Protein 7N8V (pdb70)

Radius of gyration: 24.07 Å; Cα contacts (8 Å, |Δi|>4): 725; chains: 2; bounding box: 65×60×46 Å

B-factor: mean 67.36, std 20.82, range [29.56, 189.14]

InterPro domains:
  IPR010666 Zinc finger, GRF-type [PF06839] (595-642)
  IPR010666 Zinc finger, GRF-type [PS51999] (597-643)
  IPR012337 Ribonuclease H-like superfamily [SSF53098] (31-238)
  IPR013520 Ribonuclease H-like domain [PF00929] (38-131)
  IPR013520 Ribonuclease H-like domain [PF00929] (147-224)
  IPR013520 Ribonuclease H-like domain [SM00479] (36-235)
  IPR036397 Ribonuclease H superfamily [G3DSA:3.30.420.10] (26-269)
  IPR047201 ERI-1-like, DEDDh 3'-5' exonuclease domain [cd06133] (37-230)
  IPR051274 3'-5' Exoribonuclease [PTHR23044] (5-249)

Organism: Homo sapiens (NCBI:txid9606)

Solvent-accessible surface area: 21131 Å² total; per-residue (Å²): 118,172,26,84,5,45,18,0,0,0,0,17,8,10,10,3,18,64,42,67,17,56,82,42,74,34,77,1,0,0,6,0,0,0,0,0,1,14,11,91,72,19,115,68,56,22,67,23,78,18,58,3,60,2,93,71,63,66,125,6,28,134,66,1,50,112,31,11,50,6,119,49,60,45,0,86,146,14,50,42,3,131,75,0,9,62,78,0,30,133,13,1,111,103,0,54,151,111,57,86,2,69,58,32,108,40,68,123,121,113,108,46,86,119,32,57,12,4,5,3,0,0,24,8,50,34,7,0,12,35,12,0,32,52,4,5,151,103,48,167,42,167,26,16,121,44,0,25,36,1,0,11,0,78,37,8,0,68,133,62,41,212,96,154,15,174,37,32,44,14,0,7,103,90,28,64,34,138,113,111,77,182,74,34,16,0,21,74,6,0,90,23,0,1,65,0,0,57,54,0,18,144,66,25,6,49,2,132,57,63,94,56,60,154,119,141,19,22,6,32,19,0,0,0,0,13,6,4,11,2,10,31,88,78,55,91,56,67,78,31,50,0,0,0,8,0,0,0,0,0,2,12,11,92,78,20,116,67,57,30,67,22,76,13,58,2,60,2,93,68,76,61,127,6,28,132,63,0,32,111,66,9,45,3,119,45,58,58,1,87,144,17,41,45,4,133,73,0,9,64,71,0,27,145,19,0,95,112,4,59,154,135,62,86,4,77,55,52,122,84,35,110,124,31,27,110,60,147,42,70,10,3,4,2,0,0,24,6,49,32,6,0,11,48,8,0,17,36,0,4,123,87,51,167,40,166,32,18,118,42,0,40,27,0,0,11,0,53,36,7,0,77,134,65,34,211,91,174,18,184,12,30,54,15,0,8,94,70,22,64,33,128,123,114,73,178,115,31,21,0,22,83,0,0,97,21,2,2,75,0,0,57,55,0,18,164,69,26,5,49,2,127,70,59,108,66,102

Structure (mmCIF, N/CA/C/O backbone):
data_7N8V
#
_entry.id   7N8V
#
_cell.length_a   61.134
_cell.length_b   55.875
_cell.length_c   75.751
_cell.angle_alpha   90.000
_cell.angle_beta   105.029
_cell.angle_gamma   90.000
#
_symmetry.space_group_name_H-M   'P 1 21 1'
#
loop_
_entity.id
_entity.type
_entity.pdbx_description
1 polymer 'ERI1 exoribonuclease 2'
2 non-polymer 'SULFATE ION'
3 water water
#
loop_
_atom_site.group_PDB
_atom_site.id
_atom_site.type_symbol
_atom_site.label_atom_id
_atom_site.label_alt_id
_atom_site.label_comp_id
_atom_site.label_asym_id
_atom_site.label_entity_id
_atom_site.label_seq_id
_atom_site.pdbx_PDB_ins_code
_atom_site.Cartn_x
_atom_site.Cartn_y
_atom_site.Cartn_z
_atom_site.occupancy
_atom_site.B_iso_or_equiv
_atom_site.auth_seq_id
_atom_site.auth_comp_id
_atom_site.auth_asym_id
_atom_site.auth_atom_id
_atom_site.pdbx_PDB_model_num
ATOM 1 N N . SER A 1 51 ? -10.83600 27.69177 -20.59756 1.000 90.38765 30 SER A N 1
ATOM 2 C CA . SER A 1 51 ? -9.87570 26.85639 -21.30879 1.000 89.65085 30 SER A CA 1
ATOM 3 C C . SER A 1 51 ? -10.57296 25.99729 -22.35760 1.000 90.17979 30 SER A C 1
ATOM 4 O O . SER A 1 51 ? -11.57633 25.34285 -22.07111 1.000 92.66681 30 SER A O 1
ATOM 7 N N . LYS A 1 52 ? -10.03525 26.00287 -23.57419 1.000 88.64798 31 LYS A N 1
ATOM 8 C CA . LYS A 1 52 ? -10.61208 25.25315 -24.68245 1.000 85.77124 31 LYS A CA 1
ATOM 9 C C . LYS A 1 52 ? -9.91706 23.90073 -24.79205 1.000 77.33086 31 LYS A C 1
ATOM 10 O O . LYS A 1 52 ? -8.68673 23.83373 -24.89257 1.000 76.15976 31 LYS A O 1
ATOM 16 N N . GLN A 1 53 ? -10.70267 22.82928 -24.76813 1.000 69.53791 32 GLN A N 1
ATOM 17 C CA . GLN A 1 53 ? -10.16522 21.48067 -24.84908 1.000 62.70558 32 GLN A CA 1
ATOM 18 C C . GLN A 1 53 ? -10.02896 21.04879 -26.30439 1.000 60.94998 32 GLN A C 1
ATOM 19 O O . GLN A 1 53 ? -10.80848 21.45488 -27.17071 1.000 60.47364 32 GLN A O 1
ATOM 25 N N . LEU A 1 54 ? -9.02094 20.21398 -26.56596 1.000 59.37881 33 LEU A N 1
ATOM 26 C CA . LEU A 1 54 ? -8.80212 19.71549 -27.92017 1.000 58.70749 33 LEU A CA 1
ATOM 27 C C . LEU A 1 54 ? -9.69423 18.51960 -28.23113 1.000 52.68320 33 LEU A C 1
ATOM 28 O O . LEU A 1 54 ? -10.23837 18.41888 -29.33634 1.000 50.46208 33 LEU A O 1
ATOM 33 N N . PHE A 1 55 ? -9.86468 17.61420 -27.27333 1.000 49.38551 34 PHE A N 1
ATOM 34 C CA . PHE A 1 55 ? -10.64379 16.40064 -27.47323 1.000 47.15637 34 PHE A CA 1
ATOM 35 C C . PHE A 1 55 ? -12.01966 16.55345 -26.84036 1.000 51.56205 34 PHE A C 1
ATOM 36 O O . PHE A 1 55 ? -12.13648 16.99093 -25.69067 1.000 52.68578 34 PHE A O 1
ATOM 44 N N . ASP A 1 56 ? -13.05636 16.18491 -27.59439 1.000 55.56517 35 ASP A N 1
ATOM 45 C CA . ASP A 1 56 ? -14.42400 16.25041 -27.09731 1.000 60.65002 35 ASP A CA 1
ATOM 46 C C . ASP A 1 56 ? -14.78718 15.05120 -26.23243 1.000 55.07571 35 ASP A C 1
ATOM 47 O O . ASP A 1 56 ? -15.75792 15.12288 -25.47133 1.000 57.17572 35 ASP A O 1
ATOM 52 N N . TYR A 1 57 ? -14.04120 13.95381 -26.34199 1.000 49.30393 36 TYR A N 1
ATOM 53 C CA . TYR A 1 57 ? -14.26252 12.76567 -25.53297 1.000 44.81400 36 TYR A CA 1
ATOM 54 C C . TYR A 1 57 ? -12.92245 12.12573 -25.20737 1.000 41.24238 36 TYR A C 1
ATOM 55 O O . TYR A 1 57 ? -11.99564 12.15339 -26.01916 1.000 41.82928 36 TYR A O 1
ATOM 64 N N . LEU A 1 58 ? -12.82778 11.54836 -24.01218 1.000 36.99465 37 LEU A N 1
ATOM 65 C CA . LEU A 1 58 ? -11.70958 10.69513 -23.63299 1.000 35.43926 37 LEU A CA 1
ATOM 66 C C . LEU A 1 58 ? -12.22900 9.31940 -23.24732 1.000 34.80208 37 LEU A C 1
ATOM 67 O O . LEU A 1 58 ? -13.28402 9.19576 -22.61655 1.000 36.09703 37 LEU A O 1
ATOM 72 N N . ILE A 1 59 ? -11.48639 8.28998 -23.63712 1.000 32.86250 38 ILE A N 1
ATOM 73 C CA . ILE A 1 59 ? -11.76690 6.91348 -23.24969 1.000 32.16781 38 ILE A CA 1
ATOM 74 C C . ILE A 1 59 ? -10.71026 6.50676 -22.23146 1.000 35.13114 38 ILE A C 1
ATOM 75 O O . ILE A 1 59 ? -9.52246 6.40106 -22.56022 1.000 37.18916 38 ILE A O 1
ATOM 80 N N . VAL A 1 60 ? -11.13634 6.27820 -20.99397 1.000 36.51547 39 VAL A N 1
ATOM 81 C CA . VAL A 1 60 ? -10.23211 5.97380 -19.89184 1.000 37.14463 39 VAL A CA 1
ATOM 82 C C . VAL A 1 60 ? -10.17710 4.46552 -19.70636 1.000 42.35835 39 VAL A C 1
ATOM 83 O O . VAL A 1 60 ? -11.21954 3.80396 -19.62521 1.000 47.14019 39 VAL A O 1
ATOM 87 N N . ILE A 1 61 ? -8.96335 3.92407 -19.61884 1.000 43.09273 40 ILE A N 1
ATOM 88 C CA . ILE A 1 61 ? -8.73500 2.48502 -19.55571 1.000 45.35868 40 ILE A CA 1
ATOM 89 C C . ILE A 1 61 ? -7.82009 2.17984 -18.37668 1.000 48.35638 40 ILE A C 1
ATOM 90 O O . ILE A 1 61 ? -6.78080 2.82776 -18.20911 1.000 48.76165 40 ILE A O 1
ATOM 95 N N . ASP A 1 62 ? -8.20793 1.19542 -17.56130 1.000 51.04880 41 ASP A N 1
ATOM 96 C CA . ASP A 1 62 ? -7.39756 0.73363 -16.42979 1.000 53.66225 41 ASP A CA 1
ATOM 97 C C . ASP A 1 62 ? -7.40497 -0.79384 -16.42301 1.000 52.17525 41 ASP A C 1
ATOM 98 O O . ASP A 1 62 ? -8.30322 -1.41372 -15.84548 1.000 53.08842 41 ASP A O 1
ATOM 103 N N . PHE A 1 63 ? -6.39159 -1.39545 -17.03954 1.000 49.47522 42 PHE A N 1
ATOM 104 C CA . PHE A 1 63 ? -6.33986 -2.84587 -17.14823 1.000 51.11735 42 PHE A CA 1
ATOM 105 C C . PHE A 1 63 ? -6.07994 -3.49752 -15.79494 1.000 54.54927 42 PHE A C 1
ATOM 106 O O . PHE A 1 63 ? -5.36069 -2.96421 -14.94551 1.000 54.86767 42 PHE A O 1
ATOM 114 N N . GLU A 1 64 ? -6.68780 -4.66429 -15.60059 1.000 58.37341 43 GLU A N 1
ATOM 115 C CA . GLU A 1 64 ? -6.32371 -5.58483 -14.53503 1.000 63.14767 43 GLU A CA 1
ATOM 116 C C . GLU A 1 64 ? -5.83230 -6.88163 -15.16097 1.000 65.65329 43 GLU A C 1
ATOM 117 O O . GLU A 1 64 ? -6.40013 -7.35433 -16.15024 1.000 67.20856 43 GLU A O 1
ATOM 123 N N . SER A 1 65 ? -4.77413 -7.45293 -14.59096 1.000 68.47993 44 SER A N 1
ATOM 124 C CA . SER A 1 65 ? -4.14404 -8.63258 -15.16307 1.000 72.76198 44 SER A CA 1
ATOM 125 C C . SER A 1 65 ? -3.70162 -9.56922 -14.04921 1.000 69.86156 44 SER A C 1
ATOM 126 O O . SER A 1 65 ? -3.64762 -9.19386 -12.87482 1.000 67.29564 44 SER A O 1
ATOM 129 N N . THR A 1 66 ? -3.38143 -10.80419 -14.43369 1.000 69.35629 45 THR A N 1
ATOM 130 C CA . THR A 1 66 ? -2.77844 -11.73926 -13.49548 1.000 69.65646 45 THR A CA 1
ATOM 131 C C . THR A 1 66 ? -1.45842 -11.17709 -12.98581 1.000 74.95174 45 THR A C 1
ATOM 132 O O . THR A 1 66 ? -0.75765 -10.44542 -13.68953 1.000 75.14379 45 THR A O 1
ATOM 136 N N . CYS A 1 67 ? -1.11952 -11.52216 -11.74733 1.000 81.22082 46 CYS A N 1
ATOM 137 C CA . CYS A 1 67 ? 0.11040 -11.02002 -11.15596 1.000 86.96893 46 CYS A CA 1
ATOM 138 C C . CYS A 1 67 ? 0.49983 -11.89507 -9.97745 1.000 94.97516 46 CYS A C 1
ATOM 139 O O . CYS A 1 67 ? -0.35056 -12.52035 -9.33857 1.000 95.27514 46 CYS A O 1
ATOM 142 N N . TRP A 1 68 ? 1.79917 -11.92139 -9.69916 1.000 103.53663 47 TRP A N 1
ATOM 143 C CA . TRP A 1 68 ? 2.34449 -12.64395 -8.56373 1.000 111.36642 47 TRP A CA 1
ATOM 144 C C . TRP A 1 68 ? 3.42450 -11.78341 -7.92762 1.000 116.99610 47 TRP A C 1
ATOM 145 O O . TRP A 1 68 ? 3.98977 -10.88990 -8.56293 1.000 118.98839 47 TRP A O 1
ATOM 156 N N . ASN A 1 69 ? 3.70835 -12.06535 -6.65798 1.000 119.30432 48 ASN A N 1
ATOM 157 C CA . ASN A 1 69 ? 4.78478 -11.40693 -5.93177 1.000 121.38353 48 ASN A CA 1
ATOM 158 C C . ASN A 1 69 ? 5.47278 -12.45396 -5.05397 1.000 127.20001 48 ASN A C 1
ATOM 159 O O . ASN A 1 69 ? 5.48628 -12.38471 -3.82832 1.000 127.41845 48 ASN A O 1
ATOM 164 N N . ASP A 1 70 ? 6.06083 -13.45136 -5.71184 1.000 132.32166 49 ASP A N 1
ATOM 165 C CA . ASP A 1 70 ? 6.70137 -14.58559 -5.05942 1.000 136.92217 49 ASP A CA 1
ATOM 166 C C . ASP A 1 70 ? 8.22242 -14.50519 -5.15594 1.000 139.20138 49 ASP A C 1
ATOM 167 O O . ASP A 1 70 ? 8.90609 -15.52949 -5.22473 1.000 143.37012 49 ASP A O 1
ATOM 172 N N . GLY A 1 71 ? 8.75258 -13.29527 -5.16877 1.000 136.11684 50 GLY A N 1
ATOM 173 C CA . GLY A 1 71 ? 10.19516 -13.07141 -5.19799 1.000 132.09796 50 GLY A CA 1
ATOM 174 C C . GLY A 1 71 ? 10.73212 -13.04438 -6.62218 1.000 127.69226 50 GLY A C 1
ATOM 175 O O . GLY A 1 71 ? 10.29881 -12.22429 -7.42880 1.000 125.96315 50 GLY A O 1
ATOM 176 N N . LYS A 1 72 ? 11.66691 -13.94114 -6.92147 1.000 126.39725 51 LYS A N 1
ATOM 177 C CA . LYS A 1 72 ? 12.33003 -13.94746 -8.21600 1.000 124.34444 51 LYS A CA 1
ATOM 178 C C . LYS A 1 72 ? 11.68711 -14.90681 -9.20326 1.000 122.04949 51 LYS A C 1
ATOM 179 O O . LYS A 1 72 ? 12.20234 -15.07062 -10.31357 1.000 127.97078 51 LYS A O 1
ATOM 185 N N . HIS A 1 73 ? 10.58225 -15.54504 -8.82928 1.000 114.89321 52 HIS A N 1
ATOM 186 C CA . HIS A 1 73 ? 9.78474 -16.26170 -9.81054 1.000 106.23432 52 HIS A CA 1
ATOM 187 C C . HIS A 1 73 ? 9.04740 -15.23088 -10.65260 1.000 101.99701 52 HIS A C 1
ATOM 188 O O . HIS A 1 73 ? 8.33291 -14.37824 -10.11634 1.000 103.22864 52 HIS A O 1
ATOM 195 N N . HIS A 1 74 ? 9.20944 -15.30503 -11.97011 1.000 96.14635 53 HIS A N 1
ATOM 196 C CA . HIS A 1 74 ? 8.56874 -14.35556 -12.87045 1.000 91.07993 53 HIS A CA 1
ATOM 197 C C . HIS A 1 74 ? 7.84168 -15.11570 -13.96530 1.000 91.80365 53 HIS A C 1
ATOM 198 O O . HIS A 1 74 ? 8.44803 -15.92987 -14.66918 1.000 90.99836 53 HIS A O 1
ATOM 205 N N . HIS A 1 75 ? 6.54999 -14.85160 -14.10163 1.000 92.78284 54 HIS A N 1
ATOM 206 C CA . HIS A 1 75 ? 5.69952 -15.49166 -15.09027 1.000 95.33313 54 HIS A CA 1
ATOM 207 C C . HIS A 1 75 ? 5.17275 -14.44355 -16.06563 1.000 93.05913 54 HIS A C 1
ATOM 208 O O . HIS A 1 75 ? 5.44327 -13.24641 -15.94039 1.000 91.86166 54 HIS A O 1
ATOM 215 N N . SER A 1 76 ? 4.39878 -14.91342 -17.03721 1.000 92.59847 55 SER A N 1
ATOM 216 C CA . SER A 1 76 ? 3.81360 -14.06068 -18.06084 1.000 91.13791 55 SER A CA 1
ATOM 217 C C . SER A 1 76 ? 2.43276 -13.62576 -17.59024 1.000 87.33211 55 SER A C 1
ATOM 218 O O . SER A 1 76 ? 1.61168 -14.46366 -17.20365 1.000 87.55841 55 SER A O 1
ATOM 221 N N . GLN A 1 77 ? 2.17971 -12.32058 -17.61261 1.000 83.21581 56 GLN A N 1
ATOM 222 C CA . GLN A 1 77 ? 0.91023 -11.79925 -17.13126 1.000 79.36795 56 GLN A CA 1
ATOM 223 C C . GLN A 1 77 ? -0.07087 -11.61089 -18.27922 1.000 76.23605 56 GLN A C 1
ATOM 224 O O . GLN A 1 77 ? 0.29735 -11.15860 -19.36681 1.000 75.78603 56 GLN A O 1
ATOM 230 N N . GLU A 1 78 ? -1.32824 -11.95751 -18.01682 1.000 73.98570 57 GLU A N 1
ATOM 231 C CA . GLU A 1 78 ? -2.41446 -11.86658 -18.98046 1.000 70.74866 57 GLU A CA 1
ATOM 232 C C . GLU A 1 78 ? -3.51878 -10.97276 -18.43472 1.000 64.93466 57 GLU A C 1
ATOM 233 O O . GLU A 1 78 ? -3.86502 -11.05383 -17.25212 1.000 65.07152 57 GLU A O 1
ATOM 239 N N . ILE A 1 79 ? -4.07953 -10.13141 -19.30689 1.000 58.71813 58 ILE A N 1
ATOM 240 C CA . ILE A 1 79 ? -5.17741 -9.26085 -18.90525 1.000 52.26225 58 ILE A CA 1
ATOM 241 C C . ILE A 1 79 ? -6.35967 -10.10641 -18.45320 1.000 51.81731 58 ILE A C 1
ATOM 242 O O . ILE A 1 79 ? -6.69747 -11.12167 -19.07518 1.000 52.47526 58 ILE A O 1
ATOM 247 N N . ILE A 1 80 ? -6.98297 -9.70332 -17.34712 1.000 50.73820 59 ILE A N 1
ATOM 248 C CA . ILE A 1 80 ? -8.17954 -10.37369 -16.85932 1.000 48.81707 59 ILE A CA 1
ATOM 249 C C . ILE A 1 80 ? -9.40590 -9.47117 -16.83613 1.000 48.12480 59 ILE A C 1
ATOM 250 O O . ILE A 1 80 ? -10.53318 -9.98969 -16.77972 1.000 47.80372 59 ILE A O 1
ATOM 255 N N . GLU A 1 81 ? -9.24830 -8.14854 -16.87463 1.000 47.82489 60 GLU A N 1
ATOM 256 C CA . GLU A 1 81 ? -10.38267 -7.24326 -17.00843 1.000 50.07763 60 GLU A CA 1
ATOM 257 C C . GLU A 1 81 ? -10.03095 -6.14011 -17.99345 1.000 49.82504 60 GLU A C 1
ATOM 258 O O . GLU A 1 81 ? -8.96077 -5.53249 -17.89350 1.000 50.56186 60 GLU A O 1
ATOM 264 N N . PHE A 1 82 ? -10.94182 -5.87630 -18.93221 1.000 49.40926 61 PHE A N 1
ATOM 265 C CA . PHE A 1 82 ? -10.75486 -4.87712 -19.98379 1.000 50.86452 61 PHE A CA 1
ATOM 266 C C . PHE A 1 82 ? -11.84678 -3.82536 -19.84098 1.000 48.91698 61 PHE A C 1
ATOM 267 O O . PHE A 1 82 ? -12.90771 -3.92812 -20.47784 1.000 50.14597 61 PHE A O 1
ATOM 275 N N . PRO A 1 83 ? -11.63585 -2.79698 -19.02141 1.000 46.54569 62 PRO A N 1
ATOM 276 C CA . PRO A 1 83 ? -12.66971 -1.77097 -18.85449 1.000 45.09041 62 PRO A CA 1
ATOM 277 C C . PRO A 1 83 ? -12.36792 -0.49640 -19.62389 1.000 47.09829 62 PRO A C 1
ATOM 278 O O . PRO A 1 83 ? -11.20556 -0.18679 -19.90654 1.000 48.91946 62 PRO A O 1
ATOM 282 N N . ALA A 1 84 ? -13.41525 0.25086 -19.96588 1.000 46.27730 63 ALA A N 1
ATOM 283 C CA . ALA A 1 84 ? -13.25540 1.52902 -20.64603 1.000 47.31429 63 ALA A CA 1
ATOM 284 C C . ALA A 1 84 ? -14.50435 2.36101 -20.40899 1.000 53.75983 63 ALA A C 1
ATOM 285 O O . ALA A 1 84 ? -15.62136 1.85088 -20.53537 1.000 67.55779 63 ALA A O 1
ATOM 287 N N . VAL A 1 85 ? -14.31248 3.62873 -20.05438 1.000 48.34069 64 VAL A N 1
ATOM 288 C CA . VAL A 1 85 ? -15.40524 4.57203 -19.85974 1.000 44.79028 64 VAL A CA 1
ATOM 289 C C . VAL A 1 85 ? -15.21198 5.73689 -20.82021 1.000 43.52692 64 VAL A C 1
ATOM 290 O O . VAL A 1 85 ? -14.08849 6.20989 -21.02492 1.000 44.63485 64 VAL A O 1
ATOM 294 N N . LEU A 1 86 ? -16.30943 6.18332 -21.42436 1.000 42.32674 65 LEU A N 1
ATOM 295 C CA . LEU A 1 86 ? -16.28734 7.30679 -22.35522 1.000 41.28205 65 LEU A CA 1
ATOM 296 C C . LEU A 1 86 ? -16.64195 8.57856 -21.59372 1.000 43.65319 65 LEU A C 1
ATOM 297 O O . LEU A 1 86 ? -17.78479 8.75298 -21.15766 1.000 46.51389 65 LEU A O 1
ATOM 302 N N . LEU A 1 87 ? -15.66694 9.46821 -21.43924 1.000 43.15307 66 LEU A N 1
ATOM 303 C CA . LEU A 1 87 ? -15.84695 10.70325 -20.68944 1.000 41.76365 66 LEU A CA 1
ATOM 304 C C . LEU A 1 87 ? -16.16019 11.84360 -21.64723 1.000 42.26098 66 LEU A C 1
ATOM 305 O O . LEU A 1 87 ? -15.47707 12.01506 -22.66164 1.000 43.05310 66 LEU A O 1
ATOM 310 N N . ASN A 1 88 ? -17.19402 12.61499 -21.32299 1.000 43.60067 67 ASN A N 1
ATOM 311 C CA . ASN A 1 88 ? -17.57833 13.78525 -22.10472 1.000 47.19839 67 ASN A CA 1
ATOM 312 C C . ASN A 1 88 ? -16.84245 14.99679 -21.54197 1.000 49.81438 67 ASN A C 1
ATOM 313 O O . ASN A 1 88 ? -17.12399 15.43881 -20.42375 1.000 50.84085 67 ASN A O 1
ATOM 318 N N . THR A 1 89 ? -15.90247 15.53897 -22.31861 1.000 50.53308 68 THR A N 1
ATOM 319 C CA . THR A 1 89 ? -15.07084 16.63409 -21.83353 1.000 53.16753 68 THR A CA 1
ATOM 320 C C . THR A 1 89 ? -15.82094 17.95427 -21.73510 1.000 59.77876 68 THR A C 1
ATOM 321 O O . THR A 1 89 ? -15.26440 18.92229 -21.20581 1.000 60.28675 68 THR A O 1
ATOM 325 N N . SER A 1 90 ? -17.05799 18.02003 -22.22159 1.000 65.51898 69 SER A N 1
ATOM 326 C CA . SER A 1 90 ? -17.86132 19.23170 -22.12806 1.000 71.25656 69 SER A CA 1
ATOM 327 C C . SER A 1 90 ? -18.88865 19.17547 -21.00640 1.000 65.96644 69 SER A C 1
ATOM 328 O O . SER A 1 90 ? -19.10911 20.18284 -20.32802 1.000 63.63995 69 SER A O 1
ATOM 331 N N . THR A 1 91 ? -19.52362 18.02281 -20.79336 1.000 64.18725 70 THR A N 1
ATOM 332 C CA . THR A 1 91 ? -20.50275 17.86295 -19.72423 1.000 62.98982 70 THR A CA 1
ATOM 333 C C . THR A 1 91 ? -19.92254 17.24665 -18.45953 1.000 61.22380 70 THR A C 1
ATOM 334 O O . THR A 1 91 ? -20.43711 17.50581 -17.36574 1.000 61.74478 70 THR A O 1
ATOM 338 N N . GLY A 1 92 ? -18.86807 16.44189 -18.58102 1.000 60.27368 71 GLY A N 1
ATOM 339 C CA . GLY A 1 92 ? -18.27910 15.76673 -17.44613 1.000 60.99222 71 GLY A CA 1
ATOM 340 C C . GLY A 1 92 ? -18.86931 14.41207 -17.12862 1.000 63.76862 71 GLY A C 1
ATOM 341 O O . GLY A 1 92 ? -18.39303 13.75106 -16.19668 1.000 63.81087 71 GLY A O 1
ATOM 342 N N . GLN A 1 93 ? -19.87748 13.97269 -17.87291 1.000 64.71636 72 GLN A N 1
ATOM 343 C CA . GLN A 1 93 ? -20.55499 12.71776 -17.59628 1.000 67.88509 72 GLN A CA 1
ATOM 344 C C . GLN A 1 93 ? -19.88098 11.55830 -18.32574 1.000 61.57385 72 GLN A C 1
ATOM 345 O O . GLN A 1 93 ? -19.06494 11.74142 -19.23277 1.000 60.42893 72 GLN A O 1
ATOM 351 N N . ILE A 1 94 ? -20.23542 10.34766 -17.90940 1.000 58.15503 73 ILE A N 1
ATOM 352 C CA . ILE A 1 94 ? -19.81039 9.12237 -18.57343 1.000 56.78898 73 ILE A CA 1
ATOM 353 C C . ILE A 1 94 ? -20.95984 8.67867 -19.46867 1.000 54.83089 73 ILE A C 1
ATOM 354 O O . ILE A 1 94 ? -21.98583 8.19019 -18.98345 1.000 52.01493 73 ILE A O 1
ATOM 359 N N . ASP A 1 95 ? -20.79778 8.85371 -20.77972 1.000 56.52578 74 ASP A N 1
ATOM 360 C CA . ASP A 1 95 ? -21.88343 8.59715 -21.71560 1.000 58.46020 74 ASP A CA 1
ATOM 361 C C . ASP A 1 95 ? -21.95967 7.14440 -22.16258 1.000 58.91297 74 ASP A C 1
ATOM 362 O O . ASP A 1 95 ? -23.00962 6.71905 -22.65741 1.000 61.84467 74 ASP A O 1
ATOM 367 N N . SER A 1 96 ? -20.88675 6.37553 -21.99337 1.000 57.17327 75 SER A N 1
ATOM 368 C CA . SER A 1 96 ? -20.88300 4.96903 -22.37101 1.000 55.97305 75 SER A CA 1
ATOM 369 C C . SER A 1 96 ? -19.75877 4.26753 -21.62645 1.000 54.75184 75 SER A C 1
ATOM 370 O O . SER A 1 96 ? -18.76954 4.88923 -21.23213 1.000 54.42291 75 SER A O 1
ATOM 373 N N . GLU A 1 97 ? -19.92251 2.95942 -21.44203 1.000 53.51226 76 GLU A N 1
ATOM 374 C CA . GLU A 1 97 ? -18.93752 2.15336 -20.73782 1.000 52.85432 76 GLU A CA 1
ATOM 375 C C . GLU A 1 97 ? -18.76772 0.81482 -21.43352 1.000 53.42546 76 GLU A C 1
ATOM 376 O O . GLU A 1 97 ? -19.67715 0.32058 -22.10496 1.000 57.79932 76 GLU A O 1
ATOM 382 N N . PHE A 1 98 ? -17.58556 0.23600 -21.25738 1.000 50.43829 77 PHE A N 1
ATOM 383 C CA . PHE A 1 98 ? -17.27149 -1.09808 -21.73861 1.000 48.05905 77 PHE A CA 1
ATOM 384 C C . PHE A 1 98 ? -16.59351 -1.86709 -20.61739 1.000 48.19594 77 PHE A C 1
ATOM 385 O O . PHE A 1 98 ? -15.70792 -1.33930 -19.93914 1.000 47.16946 77 PHE A O 1
ATOM 393 N N . GLN A 1 99 ? -17.00965 -3.11448 -20.42615 1.000 51.20679 78 GLN A N 1
ATOM 394 C CA . GLN A 1 99 ? -16.38120 -3.97419 -19.43405 1.000 55.45722 78 GLN A CA 1
ATOM 395 C C . GLN A 1 99 ? -16.44122 -5.40819 -19.92685 1.000 58.16019 78 GLN A C 1
ATOM 396 O O . GLN A 1 99 ? -17.50111 -5.87767 -20.35137 1.000 58.91813 78 GLN A O 1
ATOM 402 N N . ALA A 1 100 ? -15.30428 -6.09402 -19.86837 1.000 60.23941 79 ALA A N 1
ATOM 403 C CA . ALA A 1 100 ? -15.23513 -7.49424 -20.25479 1.000 62.55801 79 ALA A CA 1
ATOM 404 C C . ALA A 1 100 ? -14.18313 -8.17431 -19.39709 1.000 63.41354 79 ALA A C 1
ATOM 405 O O . ALA A 1 100 ? -13.05349 -7.68692 -19.29580 1.000 64.15033 79 ALA A O 1
ATOM 407 N N . TYR A 1 101 ? -14.55780 -9.28879 -18.77960 1.000 65.35578 80 TYR A N 1
ATOM 408 C CA . TYR A 1 101 ? -13.59787 -10.10088 -18.04987 1.000 67.55862 80 TYR A CA 1
ATOM 409 C C . TYR A 1 101 ? -12.90420 -11.04405 -19.02284 1.000 66.76122 80 TYR A C 1
ATOM 410 O O . TYR A 1 101 ? -13.56133 -11.73862 -19.80383 1.000 66.67698 80 TYR A O 1
ATOM 419 N N . VAL A 1 102 ? -11.57553 -11.04422 -18.99614 1.000 66.19800 81 VAL A N 1
ATOM 420 C CA . VAL A 1 102 ? -10.76862 -11.80478 -19.94164 1.000 65.61384 81 VAL A CA 1
ATOM 421 C C . VAL A 1 102 ? -10.34112 -13.10959 -19.28689 1.000 70.04848 81 VAL A C 1
ATOM 422 O O . VAL A 1 102 ? -9.79651 -13.10941 -18.17547 1.000 69.52739 81 VAL A O 1
ATOM 426 N N . GLN A 1 103 ? -10.58012 -14.21718 -19.97747 1.000 75.67015 82 GLN A N 1
ATOM 427 C CA . GLN A 1 103 ? -10.18809 -15.52842 -19.47767 1.000 81.18138 82 GLN A CA 1
ATOM 428 C C . GLN A 1 103 ? -8.71291 -15.77122 -19.75952 1.000 84.93978 82 GLN A C 1
ATOM 429 O O . GLN A 1 103 ? -8.31441 -15.80872 -20.93043 1.000 92.37171 82 GLN A O 1
ATOM 435 N N . PRO A 1 104 ? -7.86947 -15.92437 -18.74067 1.000 81.83142 83 PRO A N 1
ATOM 436 C CA . PRO A 1 104 ? -6.45444 -16.20659 -18.99405 1.000 81.98154 83 PRO A CA 1
ATOM 437 C C . PRO A 1 104 ? -6.26739 -17.58979 -19.59711 1.000 86.97953 83 PRO A C 1
ATOM 438 O O . PRO A 1 104 ? -7.02842 -18.52158 -19.32440 1.000 88.52950 83 PRO A O 1
ATOM 442 N N . GLN A 1 105 ? -5.23580 -17.71368 -20.42937 1.000 91.73765 84 GLN A N 1
ATOM 443 C CA . GLN A 1 105 ? -4.93093 -18.95855 -21.12575 1.000 92.54334 84 GLN A CA 1
ATOM 444 C C . GLN A 1 105 ? -3.62216 -19.59418 -20.68742 1.000 92.49060 84 GLN A C 1
ATOM 445 O O . GLN A 1 105 ? -3.55683 -20.81620 -20.53712 1.000 91.96162 84 GLN A O 1
ATOM 451 N N . GLU A 1 106 ? -2.57176 -18.79501 -20.48742 1.000 93.27227 85 GLU A N 1
ATOM 452 C CA . GLU A 1 106 ? -1.28555 -19.34955 -20.07691 1.000 93.97500 85 GLU A CA 1
ATOM 453 C C . GLU A 1 106 ? -1.30569 -19.77600 -18.61274 1.000 92.75646 85 GLU A C 1
ATOM 454 O O . GLU A 1 106 ? -0.74452 -20.81872 -18.25623 1.000 92.60380 85 GLU A O 1
ATOM 460 N N . HIS A 1 107 ? -1.94456 -18.98355 -17.75188 1.000 92.44586 86 HIS A N 1
ATOM 461 C CA . HIS A 1 107 ? -2.11867 -19.30552 -16.33431 1.000 92.01684 86 HIS A CA 1
ATOM 462 C C . HIS A 1 107 ? -3.56963 -19.02746 -15.96383 1.000 87.11637 86 HIS A C 1
ATOM 463 O O . HIS A 1 107 ? -3.89749 -17.95417 -15.44021 1.000 89.02694 86 HIS A O 1
ATOM 470 N N . PRO A 1 108 ? -4.46935 -19.98135 -16.22160 1.000 82.07632 87 PRO A N 1
ATOM 471 C CA . PRO A 1 108 ? -5.90381 -19.70895 -16.03108 1.000 80.52079 87 PRO A CA 1
ATOM 472 C C . PRO A 1 108 ? -6.33613 -19.61396 -14.57702 1.000 80.85244 87 PRO A C 1
ATOM 473 O O . PRO A 1 108 ? -7.43510 -19.10990 -14.31427 1.000 80.36288 87 PRO A O 1
ATOM 477 N N . ILE A 1 109 ? -5.52678 -20.07585 -13.62926 1.000 82.87099 88 ILE A N 1
ATOM 478 C CA . ILE A 1 109 ? -5.89993 -20.06829 -12.21835 1.000 84.14494 88 ILE A CA 1
ATOM 479 C C . ILE A 1 109 ? -5.37448 -18.78490 -11.58453 1.000 87.26121 88 ILE A C 1
ATOM 480 O O . ILE A 1 109 ? -4.16195 -18.57751 -11.49085 1.000 87.72420 88 ILE A O 1
ATOM 485 N N . LEU A 1 110 ? -6.29041 -17.92367 -11.14599 1.000 92.22937 89 LEU A N 1
ATOM 486 C CA . LEU A 1 110 ? -5.90435 -16.68919 -10.47561 1.000 86.41367 89 LEU A CA 1
ATOM 487 C C . LEU A 1 110 ? -5.31504 -16.99591 -9.10438 1.000 87.58484 89 LEU A C 1
ATOM 488 O O . LEU A 1 110 ? -5.90165 -17.74578 -8.31780 1.000 86.66364 89 LEU A O 1
ATOM 493 N N . SER A 1 111 ? -4.15227 -16.41559 -8.82067 1.000 91.59311 90 SER A N 1
ATOM 494 C CA . SER A 1 111 ? -3.52653 -16.57803 -7.51819 1.000 95.25143 90 SER A CA 1
ATOM 495 C C . SER A 1 111 ? -4.30460 -15.82144 -6.44332 1.000 97.16479 90 SER A C 1
ATOM 496 O O . SER A 1 111 ? -5.11695 -14.93646 -6.72808 1.000 97.92806 90 SER A O 1
ATOM 499 N N . GLU A 1 112 ? -4.04497 -16.18905 -5.18528 1.000 97.18860 91 GLU A N 1
ATOM 500 C CA . GLU A 1 112 ? -4.67192 -15.49023 -4.06727 1.000 98.29384 91 GLU A CA 1
ATOM 501 C C . GLU A 1 112 ?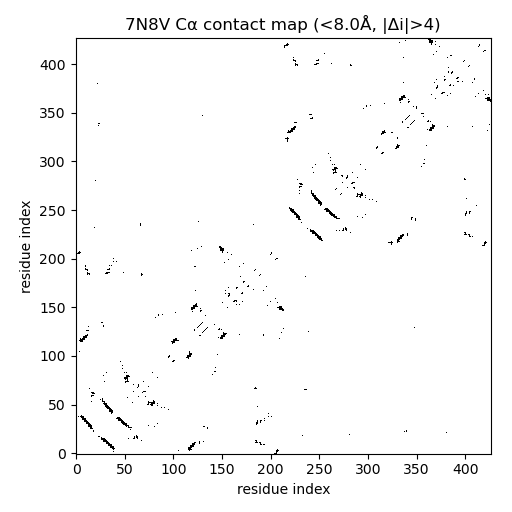 -4.18773 -14.04962 -3.97401 1.000 93.69068 91 GLU A C 1
ATOM 502 O O . GLU A 1 112 ? -4.96532 -13.14950 -3.63659 1.000 93.19861 91 GLU A O 1
ATOM 508 N N . PHE A 1 113 ? -2.90427 -13.81388 -4.25759 1.000 88.31648 92 PHE A N 1
ATOM 509 C CA . PHE A 1 113 ? -2.39336 -12.44726 -4.28880 1.000 83.95018 92 PHE A CA 1
ATOM 510 C C . PHE A 1 113 ? -3.10372 -11.61819 -5.35107 1.000 79.52593 92 PHE A C 1
ATOM 511 O O . PHE A 1 113 ? -3.37652 -10.42979 -5.14317 1.000 78.38373 92 PHE A O 1
ATOM 519 N N . CYS A 1 114 ? -3.41725 -12.22989 -6.49512 1.000 76.81253 93 CYS A N 1
ATOM 520 C CA . CYS A 1 114 ? -4.08511 -11.49836 -7.56599 1.000 75.79648 93 CYS A CA 1
ATOM 521 C C . CYS A 1 114 ? -5.54822 -11.23883 -7.22607 1.000 73.67005 93 CYS A C 1
ATOM 522 O O . CYS A 1 114 ? -6.04578 -10.11994 -7.39807 1.000 71.78561 93 CYS A O 1
ATOM 525 N N . MET A 1 115 ? -6.25552 -12.26414 -6.74192 1.000 75.63601 94 MET A N 1
ATOM 526 C CA . MET A 1 115 ? -7.65321 -12.08289 -6.36127 1.000 78.72055 94 MET A CA 1
ATOM 527 C C . MET A 1 115 ? -7.79388 -11.11027 -5.19733 1.000 80.70243 94 MET A C 1
ATOM 528 O O . MET A 1 115 ? -8.81923 -10.43034 -5.07575 1.000 79.17069 94 MET A O 1
ATOM 533 N N . GLU A 1 116 ? -6.77737 -11.02666 -4.33649 1.000 85.42923 95 GLU A N 1
ATOM 534 C CA . GLU A 1 116 ? -6.81388 -10.06359 -3.24138 1.000 90.26663 95 GLU A CA 1
ATOM 535 C C . GLU A 1 116 ? -6.56388 -8.65217 -3.75454 1.000 86.38982 95 GLU A C 1
ATOM 536 O O . GLU A 1 116 ? -7.19739 -7.69528 -3.29542 1.000 86.79518 95 GLU A O 1
ATOM 542 N N . LEU A 1 117 ? -5.65434 -8.50796 -4.72008 1.000 81.31028 96 LEU A N 1
ATOM 543 C CA . LEU A 1 117 ? -5.29119 -7.18377 -5.21275 1.000 76.02542 96 LEU A CA 1
ATOM 544 C C . LEU A 1 117 ? -6.38138 -6.59385 -6.10059 1.000 72.32244 96 LEU A C 1
ATOM 545 O O . LEU A 1 117 ? -6.68695 -5.39923 -6.00567 1.000 71.95658 96 LEU A O 1
ATOM 550 N N . THR A 1 118 ? -6.98536 -7.41377 -6.96229 1.000 70.00114 97 THR A N 1
ATOM 551 C CA . THR A 1 118 ? -7.94143 -6.92322 -7.94710 1.000 68.63775 97 THR A CA 1
ATOM 552 C C . THR A 1 118 ? -9.39793 -7.07530 -7.53053 1.000 69.03511 97 THR A C 1
ATOM 553 O O . THR A 1 118 ? -10.26436 -6.43390 -8.13544 1.000 68.86413 97 THR A O 1
ATOM 557 N N . GLY A 1 119 ? -9.69391 -7.90457 -6.53218 1.000 68.54830 98 GLY A N 1
ATOM 558 C CA . GLY A 1 119 ? -11.07634 -8.14965 -6.17117 1.000 68.41408 98 GLY A CA 1
ATOM 559 C C . GLY A 1 119 ? -11.86119 -8.98637 -7.15593 1.000 68.61404 98 GLY A C 1
ATOM 560 O O . GLY A 1 119 ? -13.08205 -9.10204 -7.01227 1.000 68.86409 98 GLY A O 1
ATOM 561 N N . ILE A 1 120 ? -11.20417 -9.56964 -8.15394 1.000 68.15623 99 ILE A N 1
ATOM 562 C CA . ILE A 1 120 ? -11.87426 -10.37069 -9.17206 1.000 69.34047 99 ILE A CA 1
ATOM 563 C C . ILE A 1 120 ? -11.91670 -11.82072 -8.71135 1.000 75.48874 99 ILE A C 1
ATOM 564 O O . ILE A 1 120 ? -10.89419 -12.38517 -8.30411 1.000 75.25435 99 ILE A O 1
ATOM 569 N N . LYS A 1 121 ? -13.09897 -12.42288 -8.77386 1.000 83.98385 100 LYS A N 1
ATOM 570 C CA . LYS A 1 121 ? -13.28457 -13.81325 -8.39189 1.000 85.50039 100 LYS A CA 1
ATOM 571 C C . LYS A 1 121 ? -13.00929 -14.74526 -9.56976 1.000 84.64486 100 LYS A C 1
ATOM 572 O O . LYS A 1 121 ? -13.01870 -14.34074 -10.73507 1.000 84.11331 100 LYS A O 1
ATOM 578 N N . GLN A 1 122 ? -12.75258 -16.01415 -9.23898 1.000 83.23166 101 GLN A N 1
ATOM 579 C CA . GLN A 1 122 ? -12.37127 -16.99496 -10.25182 1.000 82.81586 101 GLN A CA 1
ATOM 580 C C . GLN A 1 122 ? -13.49354 -17.23967 -11.25423 1.000 85.92138 101 GLN A C 1
ATOM 581 O O . GLN A 1 122 ? -13.23830 -17.39431 -12.45443 1.000 86.82933 101 GLN A O 1
ATOM 587 N N . ALA A 1 123 ? -14.74297 -17.28209 -10.78405 1.000 87.73477 102 ALA A N 1
ATOM 588 C CA . ALA A 1 123 ? -15.86153 -17.55765 -11.67958 1.000 88.46887 102 ALA A CA 1
ATOM 589 C C . ALA A 1 123 ? -16.03618 -16.47842 -12.73936 1.000 84.71340 102 ALA A C 1
ATOM 590 O O . ALA A 1 123 ? -16.62676 -16.74694 -13.79113 1.000 85.95026 102 ALA A O 1
ATOM 592 N N . GLN A 1 124 ? -15.53312 -15.26834 -12.49094 1.000 79.55484 103 GLN A N 1
ATOM 593 C CA . GLN A 1 124 ? -15.68790 -14.19152 -13.46243 1.000 74.38324 103 GLN A CA 1
ATOM 594 C C . GLN A 1 124 ? -14.77035 -14.38874 -14.66348 1.000 71.97513 103 GLN A C 1
ATOM 595 O O . GLN A 1 124 ? -15.19399 -14.20278 -15.81048 1.000 72.65137 103 GLN A O 1
ATOM 601 N N . VAL A 1 125 ? -13.50999 -14.75934 -14.42595 1.000 71.10653 104 VAL A N 1
ATOM 602 C CA . VAL A 1 125 ? -12.62029 -15.06639 -15.54121 1.000 70.70905 104 VAL A CA 1
ATOM 603 C C . VAL A 1 125 ? -12.93116 -16.42267 -16.15986 1.000 73.79901 104 VAL A C 1
ATOM 604 O O . VAL A 1 125 ? -12.52261 -16.68267 -17.29813 1.000 71.55404 104 VAL A O 1
ATOM 608 N N . ASP A 1 126 ? -13.64184 -17.29781 -15.44372 1.000 81.33143 105 ASP A N 1
ATOM 609 C CA . ASP A 1 126 ? -14.07611 -18.55394 -16.04449 1.000 89.86660 105 ASP A CA 1
ATOM 610 C C . ASP A 1 126 ? -15.20749 -18.33450 -17.03941 1.000 91.04570 105 ASP A C 1
ATOM 611 O O . ASP A 1 126 ? -15.28163 -19.03374 -18.05619 1.000 91.68258 105 ASP A O 1
ATOM 616 N N . GLU A 1 127 ? -16.09290 -17.37485 -16.76862 1.000 91.78261 106 GLU A N 1
ATOM 617 C CA . GLU A 1 127 ? -17.13367 -17.01450 -17.72130 1.000 92.27741 106 GLU A CA 1
ATOM 618 C C . GLU A 1 127 ? -16.64576 -16.04125 -18.78339 1.000 86.10046 106 GLU A C 1
ATOM 619 O O . GLU A 1 127 ? -17.37961 -15.77720 -19.74180 1.000 86.44251 106 GLU A O 1
ATOM 625 N N . GLY A 1 128 ? -15.43833 -15.50126 -18.63617 1.000 81.32875 107 GLY A N 1
ATOM 626 C CA . GLY A 1 128 ? -14.93349 -14.51487 -19.56226 1.000 76.87826 107 GLY A CA 1
ATOM 627 C C . GLY A 1 128 ? -14.44195 -15.12819 -20.85763 1.000 73.51206 107 GLY A C 1
ATOM 628 O O . GLY A 1 128 ? -14.43871 -16.34324 -21.05419 1.000 72.24089 107 GLY A O 1
ATOM 629 N N . VAL A 1 129 ? -14.01471 -14.25089 -21.76045 1.000 72.33814 108 VAL A N 1
ATOM 630 C CA . VAL A 1 129 ? -13.58119 -14.64887 -23.09756 1.000 70.71698 108 VAL A CA 1
ATOM 631 C C . VAL A 1 129 ? -12.07716 -14.43692 -23.22763 1.000 68.56146 108 VAL A C 1
ATOM 632 O O . VAL A 1 129 ? -11.50977 -13.59382 -22.51820 1.000 66.59814 108 VAL A O 1
ATOM 636 N N . PRO A 1 130 ? -11.39311 -15.17123 -24.10566 1.000 69.26678 109 PRO A N 1
ATOM 637 C CA . PRO A 1 130 ? -9.96829 -14.90575 -24.33556 1.000 68.54304 109 PRO A CA 1
ATOM 638 C C . PRO A 1 130 ? -9.73855 -13.48912 -24.84333 1.000 65.99260 109 PRO A C 1
ATOM 639 O O . PRO A 1 130 ? -10.65102 -12.81199 -25.32315 1.000 65.54269 109 PRO A O 1
ATOM 643 N N . LEU A 1 131 ? -8.48334 -13.04636 -24.73212 1.000 62.60011 110 LEU A N 1
ATOM 644 C CA . LEU A 1 131 ? -8.14592 -11.66945 -25.08012 1.000 58.18920 110 LEU A CA 1
ATOM 645 C C . LEU A 1 131 ? -8.46600 -11.36830 -26.53898 1.000 57.75750 110 LEU A C 1
ATOM 646 O O . LEU A 1 131 ? -8.89529 -10.25646 -26.86824 1.000 55.54688 110 LEU A O 1
ATOM 651 N N . LYS A 1 132 ? -8.25990 -12.34445 -27.42727 1.000 60.00250 111 LYS A N 1
ATOM 652 C CA . LYS A 1 132 ? -8.54873 -12.13897 -28.84427 1.000 62.43443 111 LYS A CA 1
ATOM 653 C C . LYS A 1 132 ? -10.00362 -11.73806 -29.05970 1.000 62.59760 111 LYS A C 1
ATOM 654 O O . LYS A 1 132 ? -10.29113 -10.73838 -29.72787 1.000 62.10021 111 LYS A O 1
ATOM 660 N N . ILE A 1 133 ? -10.93763 -12.50130 -28.48577 1.000 63.91085 112 ILE A N 1
ATOM 661 C CA . ILE A 1 133 ? -12.35260 -12.15321 -28.58782 1.000 65.50320 112 ILE A CA 1
ATOM 662 C C . ILE A 1 133 ? -12.62827 -10.82201 -27.90282 1.000 64.16617 112 ILE A C 1
ATOM 663 O O . ILE A 1 133 ? -13.46964 -10.03799 -28.36152 1.000 63.31087 112 ILE A O 1
ATOM 668 N N . CYS A 1 134 ? -11.91431 -10.53342 -26.81227 1.000 63.57663 113 CYS A N 1
ATOM 669 C CA . CYS A 1 134 ? -12.14500 -9.29121 -26.08292 1.000 63.20284 113 CYS A CA 1
ATOM 670 C C . CYS A 1 134 ? -11.81460 -8.07693 -26.94232 1.000 60.81841 113 CYS A C 1
ATOM 671 O O . CYS A 1 134 ? -12.55265 -7.08425 -26.93759 1.000 60.61837 113 CYS A O 1
ATOM 674 N N . LEU A 1 135 ? -10.70628 -8.13606 -27.68585 1.000 59.02892 114 LEU A N 1
ATOM 675 C CA . LEU A 1 135 ? -10.35454 -7.03318 -28.57360 1.000 60.11047 114 LEU A CA 1
ATOM 676 C C . LEU A 1 135 ? -11.40125 -6.83931 -29.66190 1.000 64.18462 114 LEU A C 1
ATOM 677 O O . LEU A 1 135 ? -11.66143 -5.70437 -30.07768 1.000 62.73449 114 LEU A O 1
ATOM 682 N N . SER A 1 136 ? -12.00407 -7.93083 -30.13936 1.000 70.69327 115 SER A N 1
ATOM 683 C CA . SER A 1 136 ? -13.08924 -7.81480 -31.10769 1.000 77.58367 115 SER A CA 1
ATOM 684 C C . SER A 1 136 ? -14.30638 -7.13680 -30.49118 1.000 76.60659 115 SER A C 1
ATOM 685 O O . SER A 1 136 ? -14.94214 -6.28915 -31.12889 1.000 76.24659 115 SER A O 1
ATOM 688 N N . GLN A 1 137 ? -14.64608 -7.49953 -29.25117 1.000 69.17478 116 GLN A N 1
ATOM 689 C CA . GLN A 1 137 ? -15.76016 -6.85037 -28.56784 1.000 63.42127 116 GLN A CA 1
ATOM 690 C C . GLN A 1 137 ? -15.47436 -5.37443 -28.32636 1.000 56.76007 116 GLN A C 1
ATOM 691 O O . GLN A 1 137 ? -16.36605 -4.52982 -28.47189 1.000 56.28366 116 GLN A O 1
ATOM 697 N N . PHE A 1 138 ? -14.23245 -5.04304 -27.96483 1.000 51.81481 117 PHE A N 1
ATOM 698 C CA . PHE A 1 138 ? -13.88744 -3.64868 -27.70971 1.000 48.80668 117 PHE A CA 1
ATOM 699 C C . PHE A 1 138 ? -13.97352 -2.81470 -28.98071 1.000 48.60644 117 PHE A C 1
ATOM 700 O O . PHE A 1 138 ? -14.42321 -1.66315 -28.94356 1.000 49.57490 117 PHE A O 1
ATOM 708 N N . CYS A 1 139 ? -13.56172 -3.38293 -30.11684 1.000 48.15912 118 CYS A N 1
ATOM 709 C CA . CYS A 1 139 ? -13.65368 -2.65730 -31.37894 1.000 49.78814 118 CYS A CA 1
ATOM 710 C C . CYS A 1 139 ? -15.10539 -2.45518 -31.79394 1.000 49.21433 118 CYS A C 1
ATOM 711 O O . CYS A 1 139 ? -15.46087 -1.39822 -32.32856 1.000 47.87749 118 CYS A O 1
ATOM 714 N N . LYS A 1 140 ? -15.95708 -3.45794 -31.56036 1.000 49.12238 119 LYS A N 1
ATOM 715 C CA . LYS A 1 140 ? -17.38596 -3.28537 -31.80353 1.000 50.84096 119 LYS A CA 1
ATOM 716 C C . LYS A 1 140 ? -17.95121 -2.14464 -30.96650 1.000 49.55383 119 LYS A C 1
ATOM 717 O O . LYS A 1 140 ? -18.81013 -1.38678 -31.43257 1.000 48.40650 119 LYS A O 1
ATOM 723 N N . TRP A 1 141 ? -17.48517 -2.01230 -29.72299 1.000 48.23539 120 TRP A N 1
ATOM 724 C CA . TRP A 1 141 ? -17.91747 -0.90084 -28.88264 1.000 48.22995 120 TRP A CA 1
ATOM 725 C C . TRP A 1 141 ? -17.37843 0.42726 -29.39899 1.000 47.17983 120 TRP A C 1
ATOM 726 O O . TRP A 1 141 ? -18.09832 1.43319 -29.41095 1.000 46.17198 120 TRP A O 1
ATOM 737 N N . ILE A 1 142 ? -16.11171 0.45139 -29.82021 1.000 45.74809 121 ILE A N 1
ATOM 738 C CA . ILE A 1 142 ? -15.54463 1.66001 -30.41229 1.000 43.53478 121 ILE A CA 1
ATOM 739 C C . ILE A 1 142 ? -16.34033 2.06217 -31.64603 1.000 44.70332 121 ILE A C 1
ATOM 740 O O . ILE A 1 142 ? -16.70680 3.23044 -31.82084 1.000 44.07439 121 ILE A O 1
ATOM 745 N N . HIS A 1 143 ? -16.63960 1.08880 -32.50921 1.000 46.66940 122 HIS A N 1
ATOM 746 C CA . HIS A 1 143 ? -17.42334 1.37146 -33.70575 1.000 49.34597 122 HIS A CA 1
ATOM 747 C C . HIS A 1 143 ? -18.83046 1.83821 -33.35626 1.000 48.36699 122 HIS A C 1
ATOM 748 O O . HIS A 1 143 ? -19.41478 2.64488 -34.08853 1.000 46.77734 122 HIS A O 1
ATOM 755 N N . LYS A 1 144 ? -19.38610 1.35639 -32.24124 1.000 50.51436 123 LYS A N 1
ATOM 756 C CA . LYS A 1 144 ? -20.72876 1.77293 -31.84919 1.000 50.08035 123 LYS A CA 1
ATOM 757 C C . LYS A 1 144 ? -20.73552 3.22341 -31.38223 1.000 50.77777 123 LYS A C 1
ATOM 758 O O . LYS A 1 144 ? -21.56593 4.02407 -31.82804 1.000 51.80672 123 LYS A O 1
ATOM 764 N N . ILE A 1 145 ? -19.80532 3.58652 -30.49333 1.000 50.90931 124 ILE A N 1
ATOM 765 C CA . ILE A 1 145 ? -19.75446 4.96011 -30.00680 1.000 51.17255 124 ILE A CA 1
ATOM 766 C C . ILE A 1 145 ? -19.31684 5.93653 -31.09068 1.000 53.03837 124 ILE A C 1
ATOM 767 O O . ILE A 1 145 ? -19.63844 7.12710 -31.00399 1.000 53.96493 124 ILE A O 1
ATOM 772 N N . GLN A 1 146 ? -18.59963 5.47532 -32.11902 1.000 51.69106 125 GLN A N 1
ATOM 773 C CA . GLN A 1 146 ? -18.32928 6.35081 -33.25526 1.000 51.69881 125 GLN A CA 1
ATOM 774 C C . GLN A 1 146 ? -19.61071 6.65140 -34.02087 1.000 53.94657 125 GLN A C 1
ATOM 775 O O . GLN A 1 146 ? -19.89924 7.81000 -34.33905 1.000 51.76224 125 GLN A O 1
ATOM 781 N N . GLN A 1 147 ? -20.39351 5.61364 -34.32696 1.000 59.57085 126 GLN A N 1
ATOM 782 C CA . GLN A 1 147 ? -21.63443 5.79967 -35.07004 1.000 64.77692 126 GLN A CA 1
ATOM 783 C C . GLN A 1 147 ? -22.66302 6.60812 -34.29009 1.000 65.62432 126 GLN A C 1
ATOM 784 O O . GLN A 1 147 ? -23.53843 7.22638 -34.90426 1.000 67.93490 126 GLN A O 1
ATOM 790 N N . GLN A 1 148 ? -22.56212 6.64381 -32.96095 1.000 66.21644 127 GLN A N 1
ATOM 791 C CA . GLN A 1 148 ? -23.54177 7.34679 -32.14102 1.000 67.08494 127 GLN A CA 1
ATOM 792 C C . GLN A 1 148 ? -23.14581 8.79534 -31.88036 1.000 63.28980 127 GLN A C 1
ATOM 793 O O . GLN A 1 148 ? -23.98986 9.69248 -31.97714 1.000 61.76862 127 GLN A O 1
ATOM 799 N N . LYS A 1 149 ? -21.87746 9.04622 -31.56226 1.000 62.11593 128 LYS A N 1
ATOM 800 C CA . LYS A 1 149 ? -21.40952 10.37670 -31.20007 1.000 61.50535 128 LYS A CA 1
ATOM 801 C C . LYS A 1 149 ? -20.56942 11.02352 -32.29033 1.000 63.48179 128 LYS A C 1
ATOM 802 O O . LYS A 1 149 ? -20.03763 12.11781 -32.07056 1.000 62.82397 128 LYS A O 1
ATOM 808 N N . ASN A 1 150 ? -20.43744 10.37848 -33.45347 1.000 64.77934 129 ASN A N 1
ATOM 809 C CA . ASN A 1 150 ? -19.68563 10.91826 -34.58830 1.000 64.83996 129 ASN A CA 1
ATOM 810 C C . ASN A 1 150 ? -18.23860 11.18678 -34.18109 1.000 61.78162 129 ASN A C 1
ATOM 811 O O . ASN A 1 150 ? -17.68779 12.26703 -34.40375 1.000 62.90806 129 ASN A O 1
ATOM 816 N N . ILE A 1 151 ? -17.62729 10.17916 -33.56982 1.000 57.89430 130 ILE A N 1
ATOM 817 C CA . ILE A 1 151 ? -16.28852 10.27979 -33.00681 1.000 52.87002 130 ILE A CA 1
ATOM 818 C C . ILE A 1 151 ? -15.27316 9.75244 -34.00762 1.000 48.92490 130 ILE A C 1
ATOM 819 O O . ILE A 1 151 ? -15.48481 8.71165 -34.64267 1.000 49.68278 130 ILE A O 1
ATOM 824 N N . ILE A 1 152 ? -14.16459 10.47637 -34.14866 1.000 45.01144 131 ILE A N 1
ATOM 825 C CA . ILE A 1 152 ? -12.99201 10.00389 -34.86648 1.000 43.82435 131 ILE A CA 1
ATOM 826 C C . ILE A 1 152 ? -11.80954 10.14507 -33.92146 1.000 42.53745 131 ILE A C 1
ATOM 827 O O . ILE A 1 152 ? -11.83550 10.93169 -32.97209 1.000 44.81102 131 ILE A O 1
ATOM 832 N N . PHE A 1 153 ? -10.76287 9.37518 -34.18966 1.000 41.83479 132 PHE A N 1
ATOM 833 C CA . PHE A 1 153 ? -9.54275 9.43591 -33.39401 1.000 44.71124 132 PHE A CA 1
ATOM 834 C C . PHE A 1 153 ? -8.48514 10.10655 -34.26111 1.000 47.46147 132 PHE A C 1
ATOM 835 O O . PHE A 1 153 ? -7.85065 9.46499 -35.10377 1.000 48.99850 132 PHE A O 1
ATOM 843 N N . ALA A 1 154 ? -8.29964 11.40340 -34.03148 1.000 48.54851 133 ALA A N 1
ATOM 844 C CA . ALA A 1 154 ? -7.36795 12.23069 -34.77936 1.000 49.94084 133 ALA A CA 1
ATOM 845 C C . ALA A 1 154 ? -6.68906 13.19285 -33.81801 1.000 56.03624 133 ALA A C 1
ATOM 846 O O . ALA A 1 154 ? -7.24029 13.53004 -32.76722 1.000 57.05739 133 ALA A O 1
ATOM 848 N N . THR A 1 155 ? -5.48560 13.62808 -34.17470 1.000 61.27902 134 THR A N 1
ATOM 849 C CA . THR A 1 155 ? -4.76208 14.58016 -33.34338 1.000 67.33761 134 THR A CA 1
ATOM 850 C C . THR A 1 155 ? -5.11489 16.02305 -33.67027 1.000 67.67163 134 THR A C 1
ATOM 851 O O . THR A 1 155 ? -4.58979 16.93975 -33.03476 1.000 67.56398 134 THR A O 1
ATOM 855 N N . GLY A 1 156 ? -5.99018 16.24785 -34.63239 1.000 66.37423 135 GLY A N 1
ATOM 856 C CA . GLY A 1 156 ? -6.40573 17.59038 -34.97855 1.000 63.12662 135 GLY A CA 1
ATOM 857 C C . GLY A 1 156 ? -6.97467 17.65577 -36.37616 1.000 61.66320 135 GLY A C 1
ATOM 858 O O . GLY A 1 156 ? -6.65865 16.84665 -37.25674 1.000 57.60515 135 GLY A O 1
ATOM 859 N N . ILE A 1 157 ? -7.84747 18.63912 -36.57386 1.000 63.50563 136 ILE A N 1
ATOM 860 C CA . ILE A 1 157 ? -8.50682 18.87414 -37.84974 1.000 66.79290 136 ILE A CA 1
ATOM 861 C C . ILE A 1 157 ? -7.83424 20.06126 -38.52805 1.000 74.73584 136 ILE A C 1
ATOM 862 O O . ILE A 1 157 ? -7.85460 21.18214 -38.00556 1.000 76.09647 136 ILE A O 1
ATOM 867 N N . SER A 1 158 ? -7.23086 19.81399 -39.68787 1.000 80.17082 137 SER A N 1
ATOM 868 C CA . SER A 1 158 ? -6.52055 20.82176 -40.46534 1.000 87.23746 137 SER A CA 1
ATOM 869 C C . SER A 1 158 ? -7.45432 21.59802 -41.39026 1.000 98.59404 137 SER A C 1
ATOM 870 O O . SER A 1 158 ? -7.00721 22.16104 -42.39704 1.000 97.00968 137 SER A O 1
ATOM 873 N N . GLU A 1 159 ? -8.73733 21.63352 -41.05607 1.000 112.71411 138 GLU A N 1
ATOM 874 C CA . GLU A 1 159 ? -9.83725 22.23103 -41.79076 1.000 127.64487 138 GLU A CA 1
ATOM 875 C C . GLU A 1 159 ? -10.69338 22.92599 -40.74439 1.000 150.19515 138 GLU A C 1
ATOM 876 O O . GLU A 1 159 ? -10.66524 22.52925 -39.57219 1.000 149.42904 138 GLU A O 1
ATOM 882 N N . PRO A 1 160 ? -11.40221 24.00041 -41.10614 1.000 177.23378 139 PRO A N 1
ATOM 883 C CA . PRO A 1 160 ? -12.24020 24.68623 -40.11572 1.000 183.03048 139 PRO A CA 1
ATOM 884 C C . PRO A 1 160 ? -13.10699 23.70029 -39.34745 1.000 187.67997 139 PRO A C 1
ATOM 885 O O . PRO A 1 160 ? -13.61065 22.71850 -39.89818 1.000 189.13633 139 PRO A O 1
ATOM 889 N N . SER A 1 161 ? -13.27535 23.98219 -38.05796 1.000 175.83760 140 SER A N 1
ATOM 890 C CA . SER A 1 161 ? -13.95717 23.05969 -37.16258 1.000 165.82045 140 SER A CA 1
ATOM 891 C C . SER A 1 161 ? -15.43120 22.92576 -37.51284 1.000 159.99085 140 SER A C 1
ATOM 892 O O . SER A 1 161 ? -16.12465 23.92008 -37.74658 1.000 158.84075 140 SER A O 1
ATOM 895 N N . ALA A 1 162 ? -15.90313 21.68303 -37.54018 1.000 156.11143 141 ALA A N 1
ATOM 896 C CA . ALA A 1 162 ? -17.30902 21.35651 -37.72730 1.000 152.76894 141 ALA A CA 1
ATOM 897 C C . ALA A 1 162 ? -17.78672 20.67520 -36.45540 1.000 151.86615 141 ALA A C 1
ATOM 898 O O . ALA A 1 162 ? -17.21868 19.65767 -36.04563 1.000 151.09769 141 ALA A O 1
ATOM 900 N N . SER A 1 163 ? -18.81690 21.24031 -35.82460 1.000 151.75563 142 SER A N 1
ATOM 901 C CA . SER A 1 163 ? -19.24333 20.74793 -34.52045 1.000 151.99513 142 SER A CA 1
ATOM 902 C C . SER A 1 163 ? -19.78996 19.32766 -34.57223 1.000 152.93726 142 SER A C 1
ATOM 903 O O . SER A 1 163 ? -19.96422 18.71371 -33.51410 1.000 152.94259 142 SER A O 1
ATOM 906 N N . GLU A 1 164 ? -20.07102 18.79300 -35.76379 1.000 152.94520 143 GLU A N 1
ATOM 907 C CA . GLU A 1 164 ? -20.64302 17.45374 -35.84496 1.000 152.07088 143 GLU A CA 1
ATOM 908 C C . GLU A 1 164 ? -19.60947 16.37584 -35.54588 1.000 133.31655 143 GLU A C 1
ATOM 909 O O . GLU A 1 164 ? -19.96538 15.30273 -35.04638 1.000 136.32726 143 GLU A O 1
ATOM 915 N N . VAL A 1 165 ? -18.33747 16.63564 -35.83529 1.000 111.35348 144 VAL A N 1
ATOM 916 C CA . VAL A 1 165 ? -17.28289 15.65063 -35.62783 1.000 90.34822 144 VAL A CA 1
ATOM 917 C C . VAL A 1 165 ? -16.64812 15.88617 -34.26393 1.000 75.03070 144 VAL A C 1
ATOM 918 O O . VAL A 1 165 ? -16.47436 17.03173 -33.82896 1.000 72.55942 144 VAL A O 1
ATOM 922 N N . LYS A 1 166 ? -16.30665 14.79720 -33.57912 1.000 63.31357 145 LYS A N 1
ATOM 923 C CA . LYS A 1 166 ? -15.75431 14.85760 -32.23283 1.000 53.74923 145 LYS A CA 1
ATOM 924 C C . LYS A 1 166 ? -14.42479 14.12278 -32.19614 1.000 49.62771 145 LYS A C 1
ATOM 925 O O . LYS A 1 166 ? -14.32913 12.98306 -32.66299 1.000 50.50920 145 LYS A O 1
ATOM 931 N N . LEU A 1 167 ? -13.40525 14.77489 -31.64619 1.000 47.10376 146 LEU A N 1
ATOM 932 C CA . LEU A 1 167 ? -12.09637 14.16070 -31.48650 1.000 46.76683 146 LEU A CA 1
ATOM 933 C C . LEU A 1 167 ? -12.03551 13.42794 -30.15367 1.000 48.29841 146 LEU A C 1
ATOM 934 O O . LEU A 1 167 ? -12.49202 13.94102 -29.12739 1.000 49.07221 146 LEU A O 1
ATOM 939 N N . CYS A 1 168 ? -11.46682 12.22507 -30.17313 1.000 48.13006 147 CYS A N 1
ATOM 940 C CA . CYS A 1 168 ? -11.37869 11.39907 -28.98039 1.000 49.00125 147 CYS A CA 1
ATOM 941 C C . CYS A 1 168 ? -9.95528 10.89321 -28.80006 1.000 50.21176 147 CYS A C 1
ATOM 942 O O . CYS A 1 168 ? -9.21156 10.71398 -29.76882 1.000 51.93034 147 CYS A O 1
ATOM 945 N N . ALA A 1 169 ? -9.58865 10.65579 -27.54238 1.000 47.83791 148 ALA A N 1
ATOM 946 C CA . ALA A 1 169 ? -8.26247 10.17096 -27.19635 1.000 45.84844 148 ALA A CA 1
ATOM 947 C C . ALA A 1 169 ? -8.37310 9.21171 -26.02141 1.000 47.54530 148 ALA A C 1
ATOM 948 O O . ALA A 1 169 ? -9.33000 9.25362 -25.24461 1.000 47.83005 148 ALA A O 1
ATOM 950 N N . PHE A 1 170 ? -7.37519 8.34402 -25.89610 1.000 44.28229 149 PHE A N 1
ATOM 951 C CA . PHE A 1 170 ? -7.34210 7.36811 -24.81807 1.000 42.04494 149 PHE A CA 1
ATOM 952 C C . PHE A 1 170 ? -6.51765 7.89567 -23.65326 1.000 39.88424 149 PHE A C 1
ATOM 953 O O . PHE A 1 170 ? -5.46674 8.51386 -23.84575 1.000 37.86583 149 PHE A O 1
ATOM 961 N N . VAL A 1 171 ? -7.01003 7.65227 -22.44223 1.000 38.52378 150 VAL A N 1
ATOM 962 C CA . VAL A 1 171 ? -6.38245 8.12291 -21.21509 1.000 39.53690 150 VAL A CA 1
ATOM 963 C C . VAL A 1 171 ? -6.09802 6.92512 -20.32533 1.000 41.63977 150 VAL A C 1
ATOM 964 O O . VAL A 1 171 ? -6.97674 6.08419 -20.10222 1.000 40.74239 150 VAL A O 1
ATOM 968 N N . THR A 1 172 ? -4.86989 6.85122 -19.82679 1.000 44.69803 151 THR A N 1
ATOM 969 C CA . THR A 1 172 ? -4.46444 5.86276 -18.84336 1.000 48.10657 151 THR A CA 1
ATOM 970 C C . THR A 1 172 ? -3.73714 6.59024 -17.72410 1.000 47.02206 151 THR A C 1
ATOM 971 O O . THR A 1 172 ? -3.28417 7.72499 -17.89166 1.000 44.26661 151 THR A O 1
ATOM 975 N N . TRP A 1 173 ? -3.63924 5.93635 -16.56719 1.000 49.93811 152 TRP A N 1
ATOM 976 C CA . TRP A 1 173 ? -2.89615 6.53433 -15.46326 1.000 53.11753 152 TRP A CA 1
ATOM 977 C C . TRP A 1 173 ? -1.40912 6.60423 -15.78143 1.000 60.25022 152 TRP A C 1
ATOM 978 O O . TRP A 1 173 ? -0.82118 7.68972 -15.81296 1.000 73.40326 152 TRP A O 1
ATOM 989 N N . SER A 1 174 ? -0.78903 5.46671 -16.04481 1.000 59.24708 153 SER A N 1
ATOM 990 C CA . SER A 1 174 ? 0.61460 5.41932 -16.41674 1.000 57.63118 153 SER A CA 1
ATOM 991 C C . SER A 1 174 ? 0.73935 4.89619 -17.84110 1.000 56.36275 153 SER A C 1
ATOM 992 O O . SER A 1 174 ? -0.24313 4.49382 -18.46940 1.000 55.24413 153 SER A O 1
ATOM 995 N N . ASP A 1 175 ? 1.96341 4.92278 -18.36298 1.000 59.18136 154 ASP A N 1
ATOM 996 C CA . ASP A 1 175 ? 2.13796 4.35983 -19.70629 1.000 62.01067 154 ASP A CA 1
ATOM 997 C C . ASP A 1 175 ? 2.10316 2.84149 -19.70383 1.000 60.88947 154 ASP A C 1
ATOM 998 O O . ASP A 1 175 ? 2.35665 2.22291 -20.74007 1.000 60.03944 154 ASP A O 1
ATOM 1003 N N . TRP A 1 176 ? 1.79287 2.24459 -18.55113 1.000 61.07096 155 TRP A N 1
ATOM 1004 C CA . TRP A 1 176 ? 1.86248 0.79479 -18.41082 1.000 60.69205 155 TRP A CA 1
ATOM 1005 C C . TRP A 1 176 ? 0.71584 0.10109 -19.13812 1.000 58.44712 155 TRP A C 1
ATOM 1006 O O . TRP A 1 176 ? 0.89903 -0.98780 -19.69500 1.000 58.77341 155 TRP A O 1
ATOM 1017 N N . ASP A 1 177 ? -0.47363 0.70707 -19.13986 1.000 58.04712 156 ASP A N 1
ATOM 1018 C CA . ASP A 1 177 ? -1.65076 0.02944 -19.67621 1.000 59.52603 156 ASP A CA 1
ATOM 1019 C C . ASP A 1 177 ? -1.49740 -0.24952 -21.16879 1.000 57.83897 156 ASP A C 1
ATOM 1020 O O . ASP A 1 177 ? -1.44120 -1.40852 -21.59555 1.000 56.21796 156 ASP A O 1
ATOM 1025 N N . LEU A 1 178 ? -1.42051 0.80374 -21.97985 1.000 56.25476 157 LEU A N 1
ATOM 1026 C CA . LEU A 1 178 ? -1.34538 0.65069 -23.42684 1.000 55.98095 157 LEU A CA 1
ATOM 1027 C C . LEU A 1 178 ? 0.07986 0.54171 -23.95243 1.000 57.51022 157 LEU A C 1
ATOM 1028 O O . LEU A 1 178 ? 0.26272 0.27757 -25.14535 1.000 60.99979 157 LEU A O 1
ATOM 1033 N N . GLY A 1 179 ? 1.08561 0.74654 -23.10774 1.000 57.72585 158 GLY A N 1
ATOM 1034 C CA . GLY A 1 179 ? 2.46170 0.70978 -23.55991 1.000 56.98365 158 GLY A CA 1
ATOM 1035 C C . GLY A 1 179 ? 3.22571 -0.52319 -23.12490 1.000 55.52573 158 GLY A C 1
ATOM 1036 O O . GLY A 1 179 ? 4.23622 -0.88009 -23.73808 1.000 56.41255 158 GLY A O 1
ATOM 1037 N N . VAL A 1 180 ? 2.75898 -1.18263 -22.06607 1.000 54.85442 159 VAL A N 1
ATOM 1038 C CA . VAL A 1 180 ? 3.45110 -2.34636 -21.52312 1.000 52.52543 159 VAL A CA 1
ATOM 1039 C C . VAL A 1 180 ? 2.50407 -3.53628 -21.48502 1.000 55.64684 159 VAL A C 1
ATOM 1040 O O . VAL A 1 180 ? 2.77732 -4.58196 -22.08517 1.000 57.87317 159 VAL A O 1
ATOM 1044 N N . CYS A 1 181 ? 1.38818 -3.38183 -20.77419 1.000 58.74693 160 CYS A N 1
ATOM 1045 C CA . CYS A 1 181 ? 0.44289 -4.46895 -20.55279 1.000 59.05494 160 CYS A CA 1
ATOM 1046 C C . CYS A 1 181 ? -0.12816 -4.99585 -21.86512 1.000 58.92881 160 CYS A C 1
ATOM 1047 O O . CYS A 1 181 ? 0.14518 -6.13679 -22.25092 1.000 60.99195 160 CYS A O 1
ATOM 1050 N N . LEU A 1 182 ? -0.93265 -4.17905 -22.55037 1.000 58.39705 161 LEU A N 1
ATOM 1051 C CA . LEU A 1 182 ? -1.53165 -4.60994 -23.81056 1.000 57.87067 161 LEU A CA 1
ATOM 1052 C C . LEU A 1 182 ? -0.48937 -4.79072 -24.90858 1.000 60.03940 161 LEU A C 1
ATOM 1053 O O . LEU A 1 182 ? -0.64230 -5.66757 -25.76643 1.000 60.00250 161 LEU A O 1
ATOM 1058 N N . GLU A 1 183 ? 0.56708 -3.97592 -24.90372 1.000 63.25821 162 GLU A N 1
ATOM 1059 C CA . GLU A 1 183 ? 1.55290 -4.02135 -25.98032 1.000 66.93234 162 GLU A CA 1
ATOM 1060 C C . GLU A 1 183 ? 2.33145 -5.33261 -25.97049 1.000 70.13275 162 GLU A C 1
ATOM 1061 O O . GLU A 1 183 ? 2.24766 -6.12638 -26.91479 1.000 70.16690 162 GLU A O 1
ATOM 1067 N N . TYR A 1 184 ? 3.09869 -5.57936 -24.90675 1.000 74.92013 163 TYR A N 1
ATOM 1068 C CA . TYR A 1 184 ? 3.97369 -6.74565 -24.87421 1.000 80.38132 163 TYR A CA 1
ATOM 1069 C C . TYR A 1 184 ? 3.21883 -8.06153 -24.73259 1.000 77.68096 163 TYR A C 1
ATOM 1070 O O . TYR A 1 184 ? 3.84118 -9.12286 -24.84579 1.000 77.30197 163 TYR A O 1
ATOM 1079 N N . GLU A 1 185 ? 1.90795 -8.02575 -24.49509 1.000 75.79130 164 GLU A N 1
ATOM 1080 C CA . GLU A 1 185 ? 1.10731 -9.24445 -24.50347 1.000 74.93850 164 GLU A CA 1
ATOM 1081 C C . GLU A 1 185 ? 0.62750 -9.60014 -25.90548 1.000 73.48582 164 GLU A C 1
ATOM 1082 O O . GLU A 1 185 ? 0.57540 -10.78265 -26.26090 1.000 75.04633 164 GLU A O 1
ATOM 1088 N N . CYS A 1 186 ? 0.27359 -8.59507 -26.71018 1.000 72.58836 165 CYS A N 1
ATOM 1089 C CA . CYS A 1 186 ? -0.13165 -8.85795 -28.08725 1.000 73.63565 165 CYS A CA 1
ATOM 1090 C C . CYS A 1 186 ? 1.04342 -9.35288 -28.92177 1.000 73.69646 165 CYS A C 1
ATOM 1091 O O . CYS A 1 186 ? 0.87428 -10.21540 -29.79178 1.000 73.37518 165 CYS A O 1
ATOM 1094 N N . LYS A 1 187 ? 2.24176 -8.81766 -28.67312 1.000 77.53103 166 LYS A N 1
ATOM 1095 C CA . LYS A 1 187 ? 3.42206 -9.27900 -29.39614 1.000 82.99732 166 LYS A CA 1
ATOM 1096 C C . LYS A 1 187 ? 3.78739 -10.70801 -29.01859 1.000 83.48962 166 LYS A C 1
ATOM 1097 O O . LYS A 1 187 ? 4.28435 -11.46305 -29.86179 1.000 86.97395 166 LYS A O 1
ATOM 1103 N N . ARG A 1 188 ? 3.54761 -11.09724 -27.76540 1.000 81.72088 167 ARG A N 1
ATOM 1104 C CA . ARG A 1 188 ? 3.89955 -12.44031 -27.32153 1.000 80.00227 167 ARG A CA 1
ATOM 1105 C C . ARG A 1 188 ? 2.87326 -13.47763 -27.75855 1.000 78.88897 167 ARG A C 1
ATOM 1106 O O . ARG A 1 188 ? 3.23619 -14.63294 -28.00854 1.000 78.32316 167 ARG A O 1
ATOM 1114 N N . LYS A 1 189 ? 1.60422 -13.08938 -27.86961 1.000 78.25738 168 LYS A N 1
ATOM 1115 C CA . LYS A 1 189 ? 0.55027 -13.98132 -28.33366 1.000 78.47313 168 LYS A CA 1
ATOM 1116 C C . LYS A 1 189 ? 0.27373 -13.85215 -29.82441 1.000 75.52281 168 LYS A C 1
ATOM 1117 O O . LYS A 1 189 ? -0.62907 -14.52584 -30.33152 1.000 73.25422 168 LYS A O 1
ATOM 1123 N N . GLN A 1 190 ? 1.02653 -13.00906 -30.53217 1.000 75.30445 169 GLN A N 1
ATOM 1124 C CA . GLN A 1 190 ? 0.86410 -12.81402 -31.97388 1.000 76.83868 169 GLN A CA 1
ATOM 1125 C C . GLN A 1 190 ? -0.56525 -12.40438 -32.32042 1.000 74.34625 169 GLN A C 1
ATOM 1126 O O . GLN A 1 190 ? -1.13415 -12.84643 -33.32043 1.000 74.86216 169 GLN A O 1
ATOM 1132 N N . LEU A 1 191 ? -1.14712 -11.54879 -31.48701 1.000 70.13804 170 LEU A N 1
ATOM 1133 C CA . LEU A 1 191 ? -2.48503 -11.02360 -31.70600 1.000 67.79032 170 LEU A CA 1
ATOM 1134 C C . LEU A 1 191 ? -2.40545 -9.65576 -32.37068 1.000 69.27727 170 LEU A C 1
ATOM 1135 O O . LEU A 1 191 ? -1.41301 -8.93518 -32.23555 1.000 68.59832 170 LEU A O 1
ATOM 1140 N N . LEU A 1 192 ? -3.46924 -9.30269 -33.08812 1.000 70.90369 171 LEU A N 1
ATOM 1141 C CA . LEU A 1 192 ? -3.54600 -8.01738 -33.77349 1.000 70.86180 171 LEU A CA 1
ATOM 1142 C C . LEU A 1 192 ? -4.04125 -6.96081 -32.79382 1.000 71.53804 171 LEU A C 1
ATOM 1143 O O . LEU A 1 192 ? -5.18854 -7.01293 -32.33856 1.000 73.72247 171 LEU A O 1
ATOM 1148 N N . LYS A 1 193 ? -3.17896 -5.99773 -32.47417 1.000 69.79309 172 LYS A N 1
ATOM 1149 C CA . LYS A 1 193 ? -3.53223 -4.90235 -31.57790 1.000 66.64543 172 LYS A CA 1
ATOM 1150 C C . LYS A 1 193 ? -4.19067 -3.77878 -32.36641 1.000 63.79761 172 LYS A C 1
ATOM 1151 O O . LYS A 1 193 ? -3.67955 -3.39508 -33.42522 1.000 61.68444 172 LYS A O 1
ATOM 1157 N N . PRO A 1 194 ? -5.32054 -3.24665 -31.90310 1.000 61.65528 173 PRO A N 1
ATOM 1158 C CA . PRO A 1 194 ? -5.94427 -2.12184 -32.61004 1.000 60.26044 173 PRO A CA 1
ATOM 1159 C C . PRO A 1 194 ? -5.00262 -0.92901 -32.66634 1.000 59.78405 173 PRO A C 1
ATOM 1160 O O . PRO A 1 194 ? -4.44304 -0.50608 -31.65203 1.000 61.26839 173 PRO A O 1
ATOM 1164 N N . VAL A 1 195 ? -4.82864 -0.38986 -33.87487 1.000 58.87084 174 VAL A N 1
ATOM 1165 C CA . VAL A 1 195 ? -3.84656 0.66346 -34.09365 1.000 58.32063 174 VAL A CA 1
ATOM 1166 C C . VAL A 1 195 ? -4.18955 1.93906 -33.33608 1.000 54.63091 174 VAL A C 1
ATOM 1167 O O . VAL A 1 195 ? -3.29319 2.74456 -33.06023 1.000 52.86493 174 VAL A O 1
ATOM 1171 N N . PHE A 1 196 ? -5.46186 2.15646 -32.99187 1.000 54.78868 175 PHE A N 1
ATOM 1172 C CA . PHE A 1 196 ? -5.80967 3.36668 -32.25580 1.000 54.39128 175 PHE A CA 1
ATOM 1173 C C . PHE A 1 196 ? -5.38339 3.32712 -30.78937 1.000 51.93298 175 PHE A C 1
ATOM 1174 O O . PHE A 1 196 ? -5.46819 4.36055 -30.11830 1.000 51.94897 175 PHE A O 1
ATOM 1182 N N . LEU A 1 197 ? -4.93066 2.18248 -30.27226 1.000 49.10908 176 LEU A N 1
ATOM 1183 C CA . LEU A 1 197 ? -4.33813 2.12205 -28.94049 1.000 45.98510 176 LEU A CA 1
ATOM 1184 C C . LEU A 1 197 ? -2.82385 2.32694 -28.95554 1.000 47.39305 176 LEU A C 1
ATOM 1185 O O . LEU A 1 197 ? -2.13888 1.87865 -28.02872 1.000 47.29842 176 LEU A O 1
ATOM 1190 N N . ASN A 1 198 ? -2.28362 2.97127 -29.98830 1.000 48.33009 177 ASN A N 1
ATOM 1191 C CA . ASN A 1 198 ? -0.85283 3.23555 -30.06423 1.000 50.21464 177 ASN A CA 1
ATOM 1192 C C . ASN A 1 198 ? -0.48498 4.64172 -29.60447 1.000 49.50913 177 ASN A C 1
ATOM 1193 O O . ASN A 1 198 ? 0.70313 4.97768 -29.57213 1.000 48.03016 177 ASN A O 1
ATOM 1198 N N . SER A 1 199 ? -1.46864 5.46444 -29.24235 1.000 50.39352 178 SER A N 1
ATOM 1199 C CA . SER A 1 199 ? -1.22544 6.79657 -28.70633 1.000 52.31213 178 SER A CA 1
ATOM 1200 C C . SER A 1 199 ? -2.27435 7.09726 -27.64676 1.000 47.07731 178 SER A C 1
ATOM 1201 O O . SER A 1 199 ? -3.44968 6.76142 -27.81742 1.000 45.55083 178 SER A O 1
ATOM 1204 N N . TRP A 1 200 ? -1.85024 7.73338 -26.55792 1.000 44.06135 179 TRP A N 1
ATOM 1205 C CA . TRP A 1 200 ? -2.73048 7.94143 -25.41500 1.000 43.98741 179 TRP A CA 1
ATOM 1206 C C . TRP A 1 200 ? -2.23767 9.14025 -24.61283 1.000 42.98471 179 TRP A C 1
ATOM 1207 O O . TRP A 1 200 ? -1.24176 9.78210 -24.95818 1.000 41.88726 179 TRP A O 1
ATOM 1218 N N . ILE A 1 201 ? -2.94890 9.43046 -23.52675 1.000 44.01380 180 ILE A N 1
ATOM 1219 C CA . ILE A 1 201 ? -2.62914 10.52922 -22.62284 1.000 45.66138 180 ILE A CA 1
ATOM 1220 C C . ILE A 1 201 ? -2.25331 9.92588 -21.27613 1.000 46.93520 180 ILE A C 1
ATOM 1221 O O . ILE A 1 201 ? -3.10772 9.36593 -20.57733 1.000 48.14049 180 ILE A O 1
ATOM 1226 N N . ASP A 1 202 ? -0.97761 10.03145 -20.91049 1.000 48.19048 181 ASP A N 1
ATOM 1227 C CA . ASP A 1 202 ? -0.51797 9.61319 -19.58743 1.000 48.51157 181 ASP A CA 1
ATOM 1228 C C . ASP A 1 202 ? -1.03332 10.62629 -18.57192 1.000 45.75607 181 ASP A C 1
ATOM 1229 O O . ASP A 1 202 ? -0.47529 11.71534 -18.42234 1.000 45.32708 181 ASP A O 1
ATOM 1234 N N . LEU A 1 203 ? -2.11487 10.27253 -17.87183 1.000 43.58739 182 LEU A N 1
ATOM 1235 C CA . LEU A 1 203 ? -2.73343 11.21855 -16.94908 1.000 41.44251 182 LEU A CA 1
ATOM 1236 C C . LEU A 1 203 ? -1.84370 11.51298 -15.74794 1.000 43.10584 182 LEU A C 1
ATOM 1237 O O . LEU A 1 203 ? -1.88017 12.62860 -15.21646 1.000 43.57687 182 LEU A O 1
ATOM 1242 N N . ARG A 1 204 ? -1.04032 10.54080 -15.30605 1.000 46.22983 183 ARG A N 1
ATOM 1243 C CA . ARG A 1 204 ? -0.14493 10.79678 -14.18099 1.000 50.14093 183 ARG A CA 1
ATOM 1244 C C . ARG A 1 204 ? 0.90840 11.83140 -14.54818 1.000 52.67784 183 ARG A C 1
ATOM 1245 O O . ARG A 1 204 ? 1.18549 12.74828 -13.76593 1.000 55.81764 183 ARG A O 1
ATOM 1253 N N . ALA A 1 205 ? 1.50404 11.70155 -15.73595 1.000 50.80670 184 ALA A N 1
ATOM 1254 C CA . ALA A 1 205 ? 2.45972 12.70364 -16.19293 1.000 48.49066 184 ALA A CA 1
ATOM 1255 C C . ALA A 1 205 ? 1.77790 14.04983 -16.39208 1.000 47.59311 184 ALA A C 1
ATOM 1256 O O . ALA A 1 205 ? 2.35927 15.10056 -16.09656 1.000 48.82477 184 ALA A O 1
ATOM 1258 N N . THR A 1 206 ? 0.54434 14.03695 -16.90131 1.000 44.89823 185 THR A N 1
ATOM 1259 C CA . THR A 1 206 ? -0.21375 15.27536 -17.03667 1.000 44.56129 185 THR A CA 1
ATOM 1260 C C . THR A 1 206 ? -0.50060 15.88549 -15.67035 1.000 47.41686 185 THR A C 1
ATOM 1261 O O . THR A 1 206 ? -0.44757 17.10918 -15.50275 1.000 47.66423 185 THR A O 1
ATOM 1265 N N . TYR A 1 207 ? -0.79908 15.03989 -14.68012 1.000 51.13563 186 TYR A N 1
ATOM 1266 C CA . TYR A 1 207 ? -1.02313 15.51265 -13.31717 1.000 54.84399 186 TYR A CA 1
ATOM 1267 C C . TYR A 1 207 ? 0.23511 16.15084 -12.73908 1.000 58.79989 186 TYR A C 1
ATOM 1268 O O . TYR A 1 207 ? 0.15745 17.16230 -12.03134 1.000 59.56821 186 TYR A O 1
ATOM 1277 N N . LYS A 1 208 ? 1.40406 15.56873 -13.02527 1.000 64.76883 187 LYS A N 1
ATOM 1278 C CA . LYS A 1 208 ? 2.64879 16.05707 -12.43695 1.000 70.20638 187 LYS A CA 1
ATOM 1279 C C . LYS A 1 208 ? 2.98754 17.46008 -12.92500 1.000 68.78524 187 LYS A C 1
ATOM 1280 O O . LYS A 1 208 ? 3.30234 18.34521 -12.12331 1.000 68.44301 187 LYS A O 1
ATOM 1286 N N . LEU A 1 209 ? 2.94708 17.68145 -14.23885 1.000 69.52212 188 LEU A N 1
ATOM 1287 C CA . LEU A 1 209 ? 3.34749 18.97630 -14.77421 1.000 71.16701 188 LEU A CA 1
ATOM 1288 C C . LEU A 1 209 ? 2.26848 20.03819 -14.61611 1.000 67.58238 188 LEU A C 1
ATOM 1289 O O . LEU A 1 209 ? 2.57558 21.23160 -14.70929 1.000 67.35867 188 LEU A O 1
ATOM 1294 N N . PHE A 1 210 ? 1.02150 19.63744 -14.36819 1.000 64.40054 189 PHE A N 1
ATOM 1295 C CA . PHE A 1 210 ? -0.05281 20.60978 -14.19960 1.000 63.55822 189 PHE A CA 1
ATOM 1296 C C . PHE A 1 210 ? -0.10616 21.13191 -12.76766 1.000 66.41393 189 PHE A C 1
ATOM 1297 O O . PHE A 1 210 ? 0.00770 22.33900 -12.53090 1.000 73.09576 189 PHE A O 1
ATOM 1305 N N . TYR A 1 211 ? -0.27756 20.23378 -1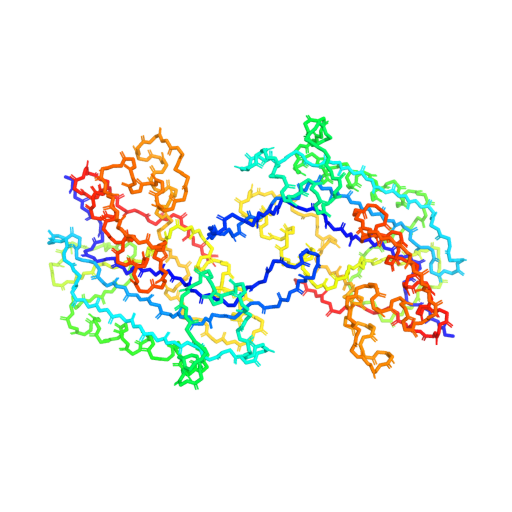1.79757 1.000 64.69518 190 TYR A N 1
ATOM 1306 C CA . TYR A 1 211 ? -0.32240 20.63098 -10.39588 1.000 63.18966 190 TYR A CA 1
ATOM 1307 C C . TYR A 1 211 ? 1.06175 20.82100 -9.79029 1.000 66.49027 190 TYR A C 1
ATOM 1308 O O . TYR A 1 211 ? 1.16028 21.29528 -8.65285 1.000 68.72186 190 TYR A O 1
ATOM 1317 N N . ARG A 1 212 ? 2.11829 20.44941 -10.51542 1.000 70.59591 191 ARG A N 1
ATOM 1318 C CA . ARG A 1 212 ? 3.50383 20.65128 -10.08774 1.000 74.66751 191 ARG A CA 1
ATOM 1319 C C . ARG A 1 212 ? 3.78912 19.93083 -8.76978 1.000 74.95172 191 ARG A C 1
ATOM 1320 O O . ARG A 1 212 ? 4.30763 20.50899 -7.81233 1.000 72.95418 191 ARG A O 1
ATOM 1328 N N . ARG A 1 213 ? 3.44112 18.64567 -8.73421 1.000 78.35211 192 ARG A N 1
ATOM 1329 C CA . ARG A 1 213 ? 3.72730 17.78900 -7.59221 1.000 82.65268 192 ARG A CA 1
ATOM 1330 C C . ARG A 1 213 ? 3.66774 16.33781 -8.04712 1.000 84.46597 192 ARG A C 1
ATOM 1331 O O . ARG A 1 213 ? 3.00356 16.00271 -9.03107 1.000 84.06069 192 ARG A O 1
ATOM 1339 N N . LYS A 1 214 ? 4.37522 15.47920 -7.31182 1.000 86.69001 193 LYS A N 1
ATOM 1340 C CA . LYS A 1 214 ? 4.44466 14.06024 -7.62885 1.000 90.51398 193 LYS A CA 1
ATOM 1341 C C . LYS A 1 214 ? 3.40888 13.30062 -6.81451 1.000 92.80640 193 LYS A C 1
ATOM 1342 O O . LYS A 1 214 ? 3.51492 13.26196 -5.57936 1.000 92.59065 193 LYS A O 1
ATOM 1348 N N . PRO A 1 215 ? 2.40513 12.69246 -7.43817 1.000 94.68030 194 PRO A N 1
ATOM 1349 C CA . PRO A 1 215 ? 1.41466 11.92696 -6.67711 1.000 96.02778 194 PRO A CA 1
ATOM 1350 C C . PRO A 1 215 ? 1.87817 10.51137 -6.37082 1.000 96.83054 194 PRO A C 1
ATOM 1351 O O . PRO A 1 215 ? 2.63798 9.89716 -7.12368 1.000 97.82804 194 PRO A O 1
ATOM 1355 N N . LYS A 1 216 ? 1.39715 9.99499 -5.23777 1.000 96.11986 195 LYS A N 1
ATOM 1356 C CA . LYS A 1 216 ? 1.69108 8.62743 -4.80883 1.000 93.08806 195 LYS A CA 1
ATOM 1357 C C . LYS A 1 216 ? 0.52327 7.72946 -5.21117 1.000 90.25339 195 LYS A C 1
ATOM 1358 O O . LYS A 1 216 ? -0.32530 7.35506 -4.40018 1.000 92.14308 195 LYS A O 1
ATOM 1364 N N . GLY A 1 217 ? 0.49620 7.37465 -6.49372 1.000 83.65784 196 GLY A N 1
ATOM 1365 C CA . GLY A 1 217 ? -0.54566 6.52924 -7.03611 1.000 75.09121 196 GLY A CA 1
ATOM 1366 C C . GLY A 1 217 ? -1.81124 7.29524 -7.37562 1.000 67.00074 196 GLY A C 1
ATOM 1367 O O . GLY A 1 217 ? -1.94683 8.49473 -7.12953 1.000 67.11385 196 GLY A O 1
ATOM 1368 N N . LEU A 1 218 ? -2.76288 6.56831 -7.96796 1.000 59.56566 197 LEU A N 1
ATOM 1369 C CA . LEU A 1 218 ? -4.04445 7.17202 -8.32004 1.000 53.01757 197 LEU A CA 1
ATOM 1370 C C . LEU A 1 218 ? -4.79981 7.63280 -7.08026 1.000 56.67058 197 LEU A C 1
ATOM 1371 O O . LEU A 1 218 ? -5.43728 8.69329 -7.09068 1.000 54.88360 197 LEU A O 1
ATOM 1376 N N . SER A 1 219 ? -4.73400 6.85129 -5.99962 1.000 62.97391 198 SER A N 1
ATOM 1377 C CA . SER A 1 219 ? -5.38987 7.24481 -4.75687 1.000 69.03240 198 SER A CA 1
ATOM 1378 C C . SER A 1 219 ? -4.76878 8.51560 -4.19381 1.000 65.46376 198 SER A C 1
ATOM 1379 O O . SER A 1 219 ? -5.47883 9.43761 -3.77635 1.000 64.60579 198 SER A O 1
ATOM 1382 N N . GLY A 1 220 ? -3.43657 8.58002 -4.17585 1.000 64.17141 199 GLY A N 1
ATOM 1383 C CA . GLY A 1 220 ? -2.76888 9.76986 -3.67293 1.000 62.35544 199 GLY A CA 1
ATOM 1384 C C . GLY A 1 220 ? -3.09018 11.01467 -4.47835 1.000 60.79195 199 GLY A C 1
ATOM 1385 O O . GLY A 1 220 ? -3.26115 12.10084 -3.91850 1.000 60.38678 199 GLY A O 1
ATOM 1386 N N . ALA A 1 221 ? -3.17950 10.87564 -5.80270 1.000 58.13654 200 ALA A N 1
ATOM 1387 C CA . ALA A 1 221 ? -3.51914 12.02041 -6.64207 1.000 56.22836 200 ALA A CA 1
ATOM 1388 C C . ALA A 1 221 ? -4.93622 12.50427 -6.36269 1.000 53.86215 200 ALA A C 1
ATOM 1389 O O . ALA A 1 221 ? -5.17876 13.71047 -6.23015 1.000 53.73865 200 ALA A O 1
ATOM 1391 N N . LEU A 1 222 ? -5.88913 11.57358 -6.28086 1.000 50.76736 201 LEU A N 1
ATOM 1392 C CA . LEU A 1 222 ? -7.26574 11.94997 -5.97824 1.000 49.49592 201 LEU A CA 1
ATOM 1393 C C . LEU A 1 222 ? -7.38481 12.55617 -4.58473 1.000 50.99107 201 LEU A C 1
ATOM 1394 O O . LEU A 1 222 ? -8.14352 13.51103 -4.37880 1.000 51.51725 201 LEU A O 1
ATOM 1399 N N . GLN A 1 223 ? -6.64770 12.01234 -3.61240 1.000 54.91522 202 GLN A N 1
ATOM 1400 C CA . GLN A 1 223 ? -6.72971 12.53091 -2.24978 1.000 60.89999 202 GLN A CA 1
ATOM 1401 C C . GLN A 1 223 ? -6.23284 13.96812 -2.16906 1.000 58.53911 202 GLN A C 1
ATOM 1402 O O . GLN A 1 223 ? -6.81272 14.79074 -1.45133 1.000 55.80749 202 GLN A O 1
ATOM 1408 N N . GLU A 1 224 ? -5.16111 14.29211 -2.89772 1.000 58.71031 203 GLU A N 1
ATOM 1409 C CA . GLU A 1 224 ? -4.59339 15.63321 -2.81897 1.000 60.10004 203 GLU A CA 1
ATOM 1410 C C . GLU A 1 224 ? -5.53682 16.70030 -3.36025 1.000 53.88593 203 GLU A C 1
ATOM 1411 O O . GLU A 1 224 ? -5.42683 17.86358 -2.95721 1.000 50.42797 203 GLU A O 1
ATOM 1417 N N . VAL A 1 225 ? -6.46112 16.33814 -4.24668 1.000 50.27769 204 VAL A N 1
ATOM 1418 C CA . VAL A 1 225 ? -7.42763 17.28667 -4.78369 1.000 47.88793 204 VAL A CA 1
ATOM 1419 C C . VAL A 1 225 ? -8.77793 17.17901 -4.06916 1.000 49.68551 204 VAL A C 1
ATOM 1420 O O . VAL A 1 225 ? -9.78188 17.69223 -4.56289 1.000 51.92510 204 VAL A O 1
ATOM 1424 N N . GLY A 1 226 ? -8.81421 16.53423 -2.90495 1.000 49.48287 205 GLY A N 1
ATOM 1425 C CA . GLY A 1 226 ? -10.00390 16.50927 -2.07969 1.000 49.68272 205 GLY A CA 1
ATOM 1426 C C . GLY A 1 226 ? -11.01621 15.43128 -2.39559 1.000 48.15098 205 GLY A C 1
ATOM 1427 O O . GLY A 1 226 ? -12.10359 15.44170 -1.80658 1.000 49.36434 205 GLY A O 1
ATOM 1428 N N . ILE A 1 227 ? -10.70394 14.50076 -3.29092 1.000 44.45097 206 ILE A N 1
ATOM 1429 C CA . ILE A 1 227 ? -11.63082 13.44077 -3.67164 1.000 45.32710 206 ILE A CA 1
ATOM 1430 C C . ILE A 1 227 ? -11.23570 12.16932 -2.93183 1.000 49.78564 206 ILE A C 1
ATOM 1431 O O . ILE A 1 227 ? -10.18903 11.57440 -3.21049 1.000 49.37758 206 ILE A O 1
ATOM 1436 N N . GLU A 1 228 ? -12.07423 11.74960 -1.98730 1.000 56.85481 207 GLU A N 1
ATOM 1437 C CA . GLU A 1 228 ? -11.81141 10.58436 -1.15393 1.000 64.88205 207 GLU A CA 1
ATOM 1438 C C . GLU A 1 228 ? -12.91897 9.56137 -1.35658 1.000 62.62661 207 GLU A C 1
ATOM 1439 O O . GLU A 1 228 ? -14.10557 9.90045 -1.29575 1.000 60.59481 207 GLU A O 1
ATOM 1445 N N . PHE A 1 229 ? -12.52467 8.31664 -1.59518 1.000 64.85337 208 PHE A N 1
ATOM 1446 C CA . PHE A 1 229 ? -13.43603 7.20084 -1.78375 1.000 71.85927 208 PHE A CA 1
ATOM 1447 C C . PHE A 1 229 ? -13.33824 6.24724 -0.60044 1.000 78.86520 208 PHE A C 1
ATOM 1448 O O . PHE A 1 229 ? -12.38127 6.28363 0.17806 1.000 79.71799 208 PHE A O 1
ATOM 1456 N N . SER A 1 230 ? -14.34732 5.39393 -0.46320 1.000 83.47362 209 SER A N 1
ATOM 1457 C CA . SER A 1 230 ? -14.39094 4.43916 0.63151 1.000 86.40038 209 SER A CA 1
ATOM 1458 C C . SER A 1 230 ? -14.10333 3.03392 0.12106 1.000 88.22702 209 SER A C 1
ATOM 1459 O O . SER A 1 230 ? -14.22615 2.73694 -1.07044 1.000 89.92968 209 SER A O 1
ATOM 1462 N N . GLY A 1 231 ? -13.70851 2.17450 1.05023 1.000 89.31132 210 GLY A N 1
ATOM 1463 C CA . GLY A 1 231 ? -13.46322 0.78073 0.75777 1.000 90.93243 210 GLY A CA 1
ATOM 1464 C C . GLY A 1 231 ? -12.06397 0.54571 0.22702 1.000 91.49050 210 GLY A C 1
ATOM 1465 O O . GLY A 1 231 ? -11.16943 1.39501 0.29912 1.000 88.29029 210 GLY A O 1
ATOM 1466 N N . ARG A 1 232 ? -11.88145 -0.65265 -0.32034 1.000 95.48052 211 ARG A N 1
ATOM 1467 C CA . ARG A 1 232 ? -10.60365 -1.04323 -0.89540 1.000 100.69163 211 ARG A CA 1
ATOM 1468 C C . ARG A 1 232 ? -10.28210 -0.18518 -2.11826 1.000 97.38602 211 ARG A C 1
ATOM 1469 O O . ARG A 1 232 ? -11.14444 0.50131 -2.67502 1.000 96.28586 211 ARG A O 1
ATOM 1477 N N . GLU A 1 233 ? -9.01542 -0.22057 -2.53009 1.000 96.39101 212 GLU A N 1
ATOM 1478 C CA . GLU A 1 233 ? -8.61652 0.49018 -3.73768 1.000 94.71453 212 GLU A CA 1
ATOM 1479 C C . GLU A 1 233 ? -9.36024 -0.07597 -4.93802 1.000 86.71367 212 GLU A C 1
ATOM 1480 O O . GLU A 1 233 ? -9.42044 -1.29385 -5.13081 1.000 85.82672 212 GLU A O 1
ATOM 1486 N N . ALA A 1 234 ? -9.93344 0.81668 -5.74025 1.000 80.38929 213 ALA A N 1
ATOM 1487 C CA . ALA A 1 234 ? -10.71227 0.39656 -6.89212 1.000 76.01487 213 ALA A CA 1
ATOM 1488 C C . ALA A 1 234 ? -9.83424 -0.32377 -7.91020 1.000 72.81728 213 ALA A C 1
ATOM 1489 O O . ALA A 1 234 ? -8.61337 -0.14844 -7.96244 1.000 73.53828 213 ALA A O 1
ATOM 1491 N N . SER A 1 235 ? -10.48333 -1.14801 -8.72834 1.000 70.69322 214 SER A N 1
ATOM 1492 C CA . SER A 1 235 ? -9.80971 -1.90681 -9.76876 1.000 67.74557 214 SER A CA 1
ATOM 1493 C C . SER A 1 235 ? -10.74969 -2.04837 -10.95427 1.000 63.20282 214 SER A C 1
ATOM 1494 O O . SER A 1 235 ? -11.97384 -2.06102 -10.79633 1.000 63.91080 214 SER A O 1
ATOM 1497 N N . GLY A 1 236 ? -10.16364 -2.16505 -12.13972 1.000 56.93905 215 GLY A N 1
ATOM 1498 C CA . GLY A 1 236 ? -10.96645 -2.41737 -13.32452 1.000 51.72259 215 GLY A CA 1
ATOM 1499 C C . GLY A 1 236 ? -11.88001 -1.24878 -13.63459 1.000 47.01430 215 GLY A C 1
ATOM 1500 O O . GLY A 1 236 ? -11.44507 -0.09396 -13.71060 1.000 46.24040 215 GLY A O 1
ATOM 1501 N N . LEU A 1 237 ? -13.16816 -1.55203 -13.81758 1.000 46.29827 216 LEU A N 1
ATOM 1502 C CA . LEU A 1 237 ? -14.13239 -0.52411 -14.19844 1.000 45.95081 216 LEU A CA 1
ATOM 1503 C C . LEU A 1 237 ? -14.22022 0.58054 -13.15277 1.000 46.00873 216 LEU A C 1
ATOM 1504 O O . LEU A 1 237 ? -14.40563 1.75462 -13.49423 1.000 44.99817 216 LEU A O 1
ATOM 1509 N N . ASP A 1 238 ? -14.08551 0.22765 -11.87385 1.000 47.15896 217 ASP A N 1
ATOM 1510 C CA . ASP A 1 238 ? -14.13521 1.24246 -10.82716 1.000 50.02766 217 ASP A CA 1
ATOM 1511 C C . ASP A 1 238 ? -12.92520 2.16641 -10.89125 1.000 43.47173 217 ASP A C 1
ATOM 1512 O O . ASP A 1 238 ? -13.06034 3.38487 -10.72911 1.000 42.24519 217 ASP A O 1
ATOM 1517 N N . ALA A 1 239 ? -11.73606 1.61087 -11.13737 1.000 40.53467 218 ALA A N 1
ATOM 1518 C CA . ALA A 1 239 ? -10.55303 2.45394 -11.26661 1.000 41.51892 218 ALA A CA 1
ATOM 1519 C C . ALA A 1 239 ? -10.63011 3.33388 -12.50587 1.000 43.18451 218 ALA A C 1
ATOM 1520 O O . ALA A 1 239 ? -10.14455 4.47129 -12.48729 1.000 40.85571 218 ALA A O 1
ATOM 1522 N N . SER A 1 240 ? -11.23620 2.82765 -13.58371 1.000 44.76922 219 SER A N 1
ATOM 1523 C CA . SER A 1 240 ? -11.40955 3.62884 -14.79087 1.000 48.68798 219 SER A CA 1
ATOM 1524 C C . SER A 1 240 ? -12.34607 4.80523 -14.54757 1.000 41.52152 219 SER A C 1
ATOM 1525 O O . SER A 1 240 ? -12.08032 5.92072 -15.00993 1.000 40.62659 219 SER A O 1
ATOM 1528 N N . ARG A 1 241 ? -13.45246 4.57418 -13.83400 1.000 39.15797 220 ARG A N 1
ATOM 1529 C CA . ARG A 1 241 ? -14.37663 5.66298 -13.52972 1.000 37.88420 220 ARG A CA 1
ATOM 1530 C C . ARG A 1 241 ? -13.72101 6.71922 -12.65040 1.000 37.09451 220 ARG A C 1
ATOM 1531 O O . ARG A 1 241 ? -13.93928 7.92120 -12.84362 1.000 38.26560 220 ARG A O 1
ATOM 1539 N N . ASN A 1 242 ? -12.91941 6.28970 -11.67322 1.000 35.64458 221 ASN A N 1
ATOM 1540 C CA . ASN A 1 242 ? -12.24838 7.24290 -10.79539 1.000 38.67896 221 ASN A CA 1
ATOM 1541 C C . ASN A 1 242 ? -11.15267 8.00038 -11.53170 1.000 39.17894 221 ASN A C 1
ATOM 1542 O O . ASN A 1 242 ? -10.93308 9.18975 -11.27432 1.000 40.58693 221 ASN A O 1
ATOM 1547 N N . THR A 1 243 ? -10.44936 7.32969 -12.44513 1.000 38.85268 222 THR A N 1
ATOM 1548 C CA . THR A 1 243 ? -9.46887 8.02979 -13.26570 1.000 40.01335 222 THR A CA 1
ATOM 1549 C C . THR A 1 243 ? -10.15046 9.06843 -14.14759 1.000 38.75514 222 THR A C 1
ATOM 1550 O O . THR A 1 243 ? -9.62198 10.16850 -14.34837 1.000 39.16322 222 THR A O 1
ATOM 1554 N N . ALA A 1 244 ? -11.34022 8.74601 -14.66292 1.000 36.08116 223 ALA A N 1
ATOM 1555 C CA . ALA A 1 244 ? -12.08897 9.71867 -15.45049 1.000 33.44665 223 ALA A CA 1
ATOM 1556 C C . ALA A 1 244 ? -12.56248 10.88632 -14.59419 1.000 33.90749 223 ALA A C 1
ATOM 1557 O O . ALA A 1 244 ? -12.64636 12.01790 -15.08581 1.000 35.96006 223 ALA A O 1
ATOM 1559 N N . LEU A 1 245 ? -12.87385 10.63593 -13.31884 1.000 35.44431 224 LEU A N 1
ATOM 1560 C CA . LEU A 1 245 ? -13.20584 11.73077 -12.41217 1.000 35.50492 224 LEU A CA 1
ATOM 1561 C C . LEU A 1 245 ? -12.01785 12.66736 -12.22936 1.000 37.32081 224 LEU A C 1
ATOM 1562 O O . LEU A 1 245 ? -12.17531 13.89415 -12.25103 1.000 39.77893 224 LEU A O 1
ATOM 1567 N N . LEU A 1 246 ? -10.81819 12.10713 -12.05237 1.000 35.72878 225 LEU A N 1
ATOM 1568 C CA . LEU A 1 246 ? -9.62800 12.94233 -11.92798 1.000 37.47627 225 LEU A CA 1
ATOM 1569 C C . LEU A 1 246 ? -9.40290 13.76329 -13.19038 1.000 37.00769 225 LEU A C 1
ATOM 1570 O O . LEU A 1 246 ? -9.04425 14.94452 -13.11651 1.000 38.26302 225 LEU A O 1
ATOM 1575 N N . ALA A 1 247 ? -9.60755 13.15436 -14.36027 1.000 35.90242 226 ALA A N 1
ATOM 1576 C CA . ALA A 1 247 ? -9.45383 13.89448 -15.60742 1.000 36.93125 226 ALA A CA 1
ATOM 1577 C C . ALA A 1 247 ? -10.47041 15.02377 -15.69583 1.000 38.89721 226 ALA A C 1
ATOM 1578 O O . ALA A 1 247 ? -10.14925 16.12471 -16.15766 1.000 39.12112 226 ALA A O 1
ATOM 1580 N N . TRP A 1 248 ? -11.70085 14.77145 -15.24357 1.000 38.76604 227 TRP A N 1
ATOM 1581 C CA . TRP A 1 248 ? -12.72923 15.80511 -15.27014 1.000 43.00309 227 TRP A CA 1
ATOM 1582 C C . TRP A 1 248 ? -12.39823 16.93992 -14.30975 1.000 46.88240 227 TRP A C 1
ATOM 1583 O O . TRP A 1 248 ? -12.59641 18.11514 -14.63949 1.000 48.27738 227 TRP A O 1
ATOM 1594 N N . LYS A 1 249 ? -11.89486 16.60920 -13.11732 1.000 49.03543 228 LYS A N 1
ATOM 1595 C CA . LYS A 1 249 ? -11.46792 17.64652 -12.18385 1.000 51.44880 228 LYS A CA 1
ATOM 1596 C C . LYS A 1 249 ? -10.33674 18.48011 -12.77041 1.000 46.21682 228 LYS A C 1
ATOM 1597 O O . LYS A 1 249 ? -10.32381 19.70897 -12.63257 1.000 44.82184 228 LYS A O 1
ATOM 1603 N N . MET A 1 250 ? -9.38111 17.82948 -13.43587 1.000 45.08502 229 MET A N 1
ATOM 1604 C CA . MET A 1 250 ? -8.28269 18.56272 -14.05554 1.000 45.56657 229 MET A CA 1
ATOM 1605 C C . MET A 1 250 ? -8.77882 19.46152 -15.18249 1.000 48.76182 229 MET A C 1
ATOM 1606 O O . MET A 1 250 ? -8.29181 20.58605 -15.34380 1.000 55.67262 229 MET A O 1
ATOM 1611 N N . ILE A 1 251 ? -9.75876 18.99480 -15.96087 1.000 47.01140 230 ILE A N 1
ATOM 1612 C CA . ILE A 1 251 ? -10.34635 19.84262 -16.99646 1.000 44.19553 230 ILE A CA 1
ATOM 1613 C C . ILE A 1 251 ? -11.03578 21.05015 -16.37346 1.000 46.47721 230 ILE A C 1
ATOM 1614 O O . ILE A 1 251 ? -10.88642 22.18158 -16.85153 1.000 47.37989 230 ILE A O 1
ATOM 1619 N N . ARG A 1 252 ? -11.79070 20.83538 -15.29053 1.000 48.25640 231 ARG A N 1
ATOM 1620 C CA . ARG A 1 252 ? -12.44907 21.95437 -14.62180 1.000 50.41193 231 ARG A CA 1
ATOM 1621 C C . ARG A 1 252 ? -11.44047 22.95589 -14.07932 1.000 49.31451 231 ARG A C 1
ATOM 1622 O O . ARG A 1 252 ? -11.70704 24.16328 -14.06995 1.000 47.32480 231 ARG A O 1
ATOM 1630 N N . ASP A 1 253 ? -10.28344 22.47789 -13.62014 1.000 52.77805 232 ASP A N 1
ATOM 1631 C CA . ASP A 1 253 ? -9.22664 23.37250 -13.17032 1.000 57.77858 232 ASP A CA 1
ATOM 1632 C C . ASP A 1 253 ? -8.52553 24.07359 -14.32657 1.000 60.43936 232 ASP A C 1
ATOM 1633 O O . ASP A 1 253 ? -7.71586 24.97426 -14.08121 1.000 59.94991 232 ASP A O 1
ATOM 1638 N N . GLY A 1 254 ? -8.81007 23.68503 -15.56752 1.000 63.32394 233 GLY A N 1
ATOM 1639 C CA . GLY A 1 254 ? -8.24542 24.33355 -16.73180 1.000 66.32420 233 GLY A CA 1
ATOM 1640 C C . GLY A 1 254 ? -7.17678 23.55903 -17.47495 1.000 67.46655 233 GLY A C 1
ATOM 1641 O O . GLY A 1 254 ? -6.49546 24.14503 -18.32461 1.000 71.21414 233 GLY A O 1
ATOM 1642 N N . CYS A 1 255 ? -7.00491 22.27141 -17.19117 1.000 65.25843 234 CYS A N 1
ATOM 1643 C CA . CYS A 1 255 ? -5.96302 21.48201 -17.83492 1.000 63.32650 234 CYS A CA 1
ATOM 1644 C C . CYS A 1 255 ? -6.43361 21.03597 -19.21489 1.000 64.08218 234 CYS A C 1
ATOM 1645 O O . CYS A 1 255 ? -7.48948 20.40645 -19.34431 1.000 64.38195 234 CYS A O 1
ATOM 1648 N N . VAL A 1 256 ? -5.65749 21.36861 -20.24172 1.000 68.16341 235 VAL A N 1
ATOM 1649 C CA . VAL A 1 256 ? -5.92960 20.92405 -21.60409 1.000 63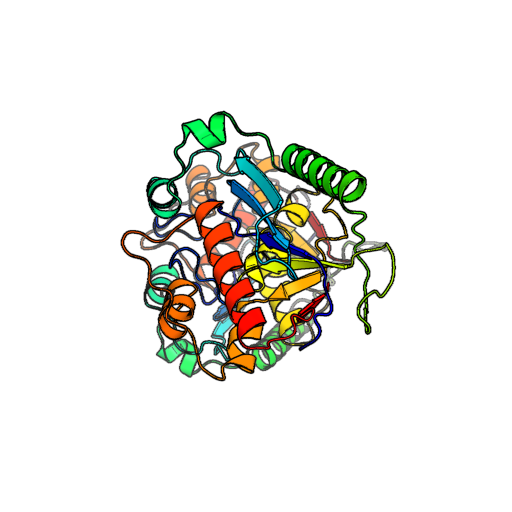.54516 235 VAL A CA 1
ATOM 1650 C C . VAL A 1 256 ? -5.23176 19.58741 -21.81844 1.000 55.23630 235 VAL A C 1
ATOM 1651 O O . VAL A 1 256 ? -3.99991 19.50637 -21.76879 1.000 55.25980 235 VAL A O 1
ATOM 1655 N N . MET A 1 257 ? -6.01743 18.53926 -22.05157 1.000 48.45396 236 MET A N 1
ATOM 1656 C CA . MET A 1 257 ? -5.46996 17.19779 -22.21773 1.000 45.12190 236 MET A CA 1
ATOM 1657 C C . MET A 1 257 ? -4.80350 17.06178 -23.58469 1.000 46.05363 236 MET A C 1
ATOM 1658 O O . MET A 1 257 ? -5.43726 17.29870 -24.61836 1.000 47.26139 236 MET A O 1
ATOM 1663 N N . LYS A 1 258 ? -3.52415 16.68516 -23.59017 1.000 47.07471 237 LYS A N 1
ATOM 1664 C CA . LYS A 1 258 ? -2.75003 16.52897 -24.81366 1.000 49.64605 237 LYS A CA 1
ATOM 1665 C C . LYS A 1 258 ? -2.10258 15.15133 -24.84020 1.000 46.54307 237 LYS A C 1
ATOM 1666 O O . LYS A 1 258 ? -1.78192 14.57995 -23.79428 1.000 43.74813 237 LYS A O 1
ATOM 1672 N N . ILE A 1 259 ? -1.90133 14.62718 -26.05250 1.000 47.88788 238 ILE A N 1
ATOM 1673 C CA . ILE A 1 259 ? -1.21157 13.35200 -26.20640 1.000 49.66720 238 ILE A CA 1
ATOM 1674 C C . ILE A 1 259 ? 0.19369 13.45393 -25.62514 1.000 51.01720 238 ILE A C 1
ATOM 1675 O O . ILE A 1 259 ? 0.90331 14.44836 -25.82730 1.000 50.91197 238 ILE A O 1
ATOM 1680 N N . THR A 1 260 ? 0.59150 12.42820 -24.86492 1.000 51.94638 239 THR A N 1
ATOM 1681 C CA . THR A 1 260 ? 1.90778 12.39095 -24.24088 1.000 53.89401 239 THR A CA 1
ATOM 1682 C C . THR A 1 260 ? 2.83021 11.31184 -24.78957 1.000 59.33675 239 THR A C 1
ATOM 1683 O O . THR A 1 260 ? 4.05133 11.45585 -24.67582 1.000 60.86299 239 THR A O 1
ATOM 1687 N N . ARG A 1 261 ? 2.28920 10.23914 -25.36397 1.000 64.71887 240 ARG A N 1
ATOM 1688 C CA . ARG A 1 261 ? 3.09516 9.10168 -25.78314 1.000 70.43279 240 ARG A CA 1
ATOM 1689 C C . ARG A 1 261 ? 2.53486 8.50941 -27.06767 1.000 70.74072 240 ARG A C 1
ATOM 1690 O O . ARG A 1 261 ? 1.31618 8.39834 -27.23114 1.000 70.75116 240 ARG A O 1
ATOM 1698 N N . SER A 1 262 ? 3.43403 8.13267 -27.97610 1.000 72.71977 241 SER A N 1
ATOM 1699 C CA . SER A 1 262 ? 3.06567 7.48075 -29.22425 1.000 73.77786 241 SER A CA 1
ATOM 1700 C C . SER A 1 262 ? 4.06936 6.37834 -29.52766 1.000 74.75953 241 SER A C 1
ATOM 1701 O O . SER A 1 262 ? 5.27410 6.55309 -29.32434 1.000 72.93575 241 SER A O 1
ATOM 1704 N N . LEU A 1 263 ? 3.56764 5.24745 -30.02632 1.000 77.25720 242 LEU A N 1
ATOM 1705 C CA . LEU A 1 263 ? 4.38789 4.07697 -30.31511 1.000 79.97864 242 LEU A CA 1
ATOM 1706 C C . LEU A 1 263 ? 4.63270 3.90468 -31.81220 1.000 88.16119 242 LEU A C 1
ATOM 1707 O O . LEU A 1 263 ? 4.79507 2.78150 -32.29553 1.000 89.44279 242 LEU A O 1
ATOM 1712 N N . ASN A 1 264 ? 4.66749 5.00657 -32.55458 1.000 94.97456 243 ASN A N 1
ATOM 1713 C CA . ASN A 1 264 ? 4.83854 4.94651 -34.00156 1.000 93.73827 243 ASN A CA 1
ATOM 1714 C C . ASN A 1 264 ? 6.09334 5.69364 -34.44586 1.000 94.55133 243 ASN A C 1
ATOM 1715 O O . ASN A 1 264 ? 7.14774 5.09146 -34.64972 1.000 94.28557 243 ASN A O 1
ATOM 1720 N N . SER B 1 51 ? 29.85457 -33.92710 -26.54249 1.000 93.00905 30 SER B N 1
ATOM 1721 C CA . SER B 1 51 ? 29.01438 -32.83963 -27.02729 1.000 92.26688 30 SER B CA 1
ATOM 1722 C C . SER B 1 51 ? 29.82890 -31.56872 -27.24434 1.000 89.08228 30 SER B C 1
ATOM 1723 O O . SER B 1 51 ? 30.57505 -31.13980 -26.36365 1.000 89.61128 30 SER B O 1
ATOM 1726 N N . LYS B 1 52 ? 29.67815 -30.96805 -28.42107 1.000 85.03968 31 LYS B N 1
ATOM 1727 C CA . LYS B 1 52 ? 30.39751 -29.75416 -28.78172 1.000 80.60239 31 LYS B CA 1
ATOM 1728 C C . LYS B 1 52 ? 29.51462 -28.54334 -28.51116 1.000 76.37031 31 LYS B C 1
ATOM 1729 O O . LYS B 1 52 ? 28.37636 -28.47950 -28.98803 1.000 75.68861 31 LYS B O 1
ATOM 1735 N N . GLN B 1 53 ? 30.03958 -27.59012 -27.74896 1.000 73.72523 32 GLN B N 1
ATOM 1736 C CA . GLN B 1 53 ? 29.29148 -26.39517 -27.39331 1.000 71.36970 32 GLN B CA 1
ATOM 1737 C C . GLN B 1 53 ? 29.44690 -25.31348 -28.45406 1.000 68.99575 32 GLN B C 1
ATOM 1738 O O . GLN B 1 53 ? 30.47967 -25.20420 -29.12068 1.000 70.44841 32 GLN B O 1
ATOM 1744 N N . LEU B 1 54 ? 28.39396 -24.50864 -28.59965 1.000 66.39266 33 LEU B N 1
ATOM 1745 C CA . LEU B 1 54 ? 28.39149 -23.42621 -29.57553 1.000 62.13976 33 LEU B CA 1
ATOM 1746 C C . LEU B 1 54 ? 29.09375 -22.18361 -29.04109 1.000 62.15795 33 LEU B C 1
ATOM 1747 O O . LEU B 1 54 ? 29.84930 -21.53194 -29.77133 1.000 61.72379 33 LEU B O 1
ATOM 1752 N N . PHE B 1 55 ? 28.85773 -21.84553 -27.77608 1.000 61.11332 34 PHE B N 1
ATOM 1753 C CA . PHE B 1 55 ? 29.42893 -20.66127 -27.14879 1.000 62.03171 34 PHE B CA 1
ATOM 1754 C C . PHE B 1 55 ? 30.58795 -21.06041 -26.24675 1.000 64.35840 34 PHE B C 1
ATOM 1755 O O . PHE B 1 55 ? 30.47909 -22.01579 -25.47061 1.000 63.41349 34 PHE B O 1
ATOM 1763 N N . ASP B 1 56 ? 31.69953 -20.33324 -26.36476 1.000 69.10026 35 ASP B N 1
ATOM 1764 C CA . ASP B 1 56 ? 32.87016 -20.58896 -25.53668 1.000 63.84265 35 ASP B CA 1
ATOM 1765 C C . ASP B 1 56 ? 32.76142 -19.95915 -24.15628 1.000 61.67102 35 ASP B C 1
ATOM 1766 O O . ASP B 1 56 ? 33.48062 -20.37445 -23.24162 1.000 59.81576 35 ASP B O 1
ATOM 1771 N N . TYR B 1 57 ? 31.88727 -18.97102 -23.98712 1.000 59.64452 36 TYR B N 1
ATOM 1772 C CA . TYR B 1 57 ? 31.67954 -18.32320 -22.70232 1.000 58.10760 36 TYR B CA 1
ATOM 1773 C C . TYR B 1 57 ? 30.20877 -17.96873 -22.55731 1.000 55.32550 36 TYR B C 1
ATOM 1774 O O . TYR B 1 57 ? 29.53263 -17.65532 -23.53933 1.000 57.72053 36 TYR B O 1
ATOM 1783 N N . LEU B 1 58 ? 29.71390 -18.03379 -21.32530 1.000 49.25400 37 LEU B N 1
ATOM 1784 C CA . LEU B 1 58 ? 28.38044 -17.55379 -20.99930 1.000 44.52184 37 LEU B CA 1
ATOM 1785 C C . LEU B 1 58 ? 28.46357 -16.48749 -19.91869 1.000 43.17403 37 LEU B C 1
ATOM 1786 O O . LEU B 1 58 ? 29.21859 -16.62534 -18.95028 1.000 41.70047 37 LEU B O 1
ATOM 1791 N N . ILE B 1 59 ? 27.67052 -15.43522 -20.07913 1.000 40.98183 38 ILE B N 1
ATOM 1792 C CA . ILE B 1 59 ? 27.53699 -14.38860 -19.07539 1.000 39.90540 38 ILE B CA 1
ATOM 1793 C C . ILE B 1 59 ? 26.16148 -14.54335 -18.44347 1.000 40.19495 38 ILE B C 1
ATOM 1794 O O . ILE B 1 59 ? 25.13634 -14.31889 -19.09903 1.000 39.73695 38 ILE B O 1
ATOM 1799 N N . VAL B 1 60 ? 26.13516 -14.91817 -17.16832 1.000 42.19521 39 VAL B N 1
ATOM 1800 C CA . VAL B 1 60 ? 24.89655 -15.19251 -16.44976 1.000 45.82704 39 VAL B CA 1
ATOM 1801 C C . VAL B 1 60 ? 24.50926 -13.95716 -15.65271 1.000 47.37743 39 VAL B C 1
ATOM 1802 O O . VAL B 1 60 ? 25.33709 -13.39215 -14.92786 1.000 48.99848 39 VAL B O 1
ATOM 1806 N N . ILE B 1 61 ? 23.24918 -13.54557 -15.77319 1.000 49.43022 40 ILE B N 1
ATOM 1807 C CA . ILE B 1 61 ? 22.75376 -12.32237 -15.15483 1.000 51.74626 40 ILE B CA 1
ATOM 1808 C C . ILE B 1 61 ? 21.49111 -12.64942 -14.37059 1.000 57.67332 40 ILE B C 1
ATOM 1809 O O . ILE B 1 61 ? 20.57785 -13.29478 -14.89725 1.000 59.07598 40 ILE B O 1
ATOM 1814 N N . ASP B 1 62 ? 21.43775 -12.20061 -13.11591 1.000 61.63411 41 ASP B N 1
ATOM 1815 C CA . ASP B 1 62 ? 20.25316 -12.37072 -12.27269 1.000 63.90044 41 ASP B CA 1
ATOM 1816 C C . ASP B 1 62 ? 20.00510 -11.04618 -11.55713 1.000 56.19685 41 ASP B C 1
ATOM 1817 O O . ASP B 1 62 ? 20.58938 -10.78668 -10.50174 1.000 53.65717 41 ASP B O 1
ATOM 1822 N N . PHE B 1 63 ? 19.13245 -10.22093 -12.12898 1.000 52.27025 42 PHE B N 1
ATOM 1823 C CA . PHE B 1 63 ? 18.86810 -8.89821 -11.58230 1.000 51.90163 42 PHE B CA 1
ATOM 1824 C C . PHE B 1 63 ? 18.12987 -8.97706 -10.25161 1.000 54.68082 42 PHE B C 1
ATOM 1825 O O . PHE B 1 63 ? 17.30562 -9.86565 -10.01779 1.000 57.68892 42 PHE B O 1
ATOM 1833 N N . GLU B 1 64 ? 18.43289 -8.01870 -9.38109 1.000 54.79400 43 GLU B N 1
ATOM 1834 C CA . GLU B 1 64 ? 17.62703 -7.72036 -8.20841 1.000 54.01241 43 GLU B CA 1
ATOM 1835 C C . GLU B 1 64 ? 17.04544 -6.32612 -8.38030 1.000 50.71457 43 GLU B C 1
ATOM 1836 O O . GLU B 1 64 ? 17.73243 -5.41247 -8.84670 1.000 48.44072 43 GLU B O 1
ATOM 1842 N N . SER B 1 65 ? 15.78002 -6.16339 -8.00779 1.000 50.27504 44 SER B N 1
ATOM 1843 C CA . SER B 1 65 ? 15.07410 -4.91838 -8.25815 1.000 50.34900 44 SER B CA 1
ATOM 1844 C C . SER B 1 65 ? 14.17764 -4.58685 -7.07622 1.000 49.87492 44 SER B C 1
ATOM 1845 O O . SER B 1 65 ? 13.92740 -5.41863 -6.19986 1.000 47.27491 44 SER B O 1
ATOM 1848 N N . THR B 1 66 ? 13.70267 -3.34399 -7.06012 1.000 51.53832 45 THR B N 1
ATOM 1849 C CA . THR B 1 66 ? 12.71542 -2.93122 -6.07557 1.000 53.31480 45 THR B CA 1
ATOM 1850 C C . THR B 1 66 ? 11.44704 -3.76448 -6.20827 1.000 53.21220 45 THR B C 1
ATOM 1851 O O . THR B 1 66 ? 11.07667 -4.21016 -7.29784 1.000 53.94390 45 THR B O 1
ATOM 1855 N N . CYS B 1 67 ? 10.78169 -3.97028 -5.07609 1.000 52.62019 46 CYS B N 1
ATOM 1856 C CA . CYS B 1 67 ? 9.55028 -4.74164 -5.01174 1.000 53.30698 46 CYS B CA 1
ATOM 1857 C C . CYS B 1 67 ? 8.84231 -4.38124 -3.71543 1.000 54.75971 46 CYS B C 1
ATOM 1858 O O . CYS B 1 67 ? 9.48216 -3.99322 -2.73450 1.000 52.78340 46 CYS B O 1
ATOM 1861 N N . TRP B 1 68 ? 7.51811 -4.51494 -3.71857 1.000 57.44162 47 TRP B N 1
ATOM 1862 C CA . TRP B 1 68 ? 6.72128 -4.19794 -2.54375 1.000 59.50509 47 TRP B CA 1
ATOM 1863 C C . TRP B 1 68 ? 5.61564 -5.22683 -2.36929 1.000 59.47881 47 TRP B C 1
ATOM 1864 O O . TRP B 1 68 ? 5.24293 -5.93984 -3.30395 1.000 59.48933 47 TRP B O 1
ATOM 1875 N N . ASN B 1 69 ? 5.09635 -5.29433 -1.14461 1.000 60.49999 48 ASN B N 1
ATOM 1876 C CA . ASN B 1 69 ? 3.92690 -6.10048 -0.82435 1.000 62.33968 48 ASN B CA 1
ATOM 1877 C C . ASN B 1 69 ? 3.05944 -5.31850 0.16403 1.000 64.60575 48 ASN B C 1
ATOM 1878 O O . ASN B 1 69 ? 2.78856 -5.74860 1.28220 1.000 64.77150 48 ASN B O 1
ATOM 1883 N N . ASP B 1 70 ? 2.61711 -4.13102 -0.25631 1.000 67.98760 49 ASP B N 1
ATOM 1884 C CA . ASP B 1 70 ? 1.83015 -3.25153 0.59853 1.000 70.33278 49 ASP B CA 1
ATOM 1885 C C . ASP B 1 70 ? 0.38619 -3.11221 0.12955 1.000 72.54343 49 ASP B C 1
ATOM 1886 O O . ASP B 1 70 ? -0.26403 -2.10723 0.43346 1.000 72.69880 49 ASP B O 1
ATOM 1891 N N . GLY B 1 71 ? -0.13132 -4.09171 -0.60904 1.000 73.67781 50 GLY B N 1
ATOM 1892 C CA . GLY B 1 71 ? -1.51864 -4.06475 -1.01853 1.000 74.76746 50 GLY B CA 1
ATOM 1893 C C . GLY B 1 71 ? -1.82915 -3.21503 -2.23191 1.000 76.62018 50 GLY B C 1
ATOM 1894 O O . GLY B 1 71 ? -2.95629 -3.28438 -2.73822 1.000 77.06241 50 GLY B O 1
ATOM 1895 N N . LYS B 1 72 ? -0.88803 -2.40066 -2.70278 1.000 76.20979 51 LYS B N 1
ATOM 1896 C CA . LYS B 1 72 ? -1.12626 -1.47185 -3.79875 1.000 76.85983 51 LYS B CA 1
ATOM 1897 C C . LYS B 1 72 ? -0.63645 -2.03643 -5.13049 1.000 72.54875 51 LYS B C 1
ATOM 1898 O O . LYS B 1 72 ? 0.16090 -2.97590 -5.18404 1.000 69.49066 51 LYS B O 1
ATOM 1904 N N . HIS B 1 73 ? -1.12944 -1.43664 -6.21407 1.000 71.43823 52 HIS B N 1
ATOM 1905 C CA . HIS B 1 73 ? -0.64159 -1.75040 -7.55199 1.000 72.66993 52 HIS B CA 1
ATOM 1906 C C . HIS B 1 73 ? 0.74001 -1.15375 -7.79220 1.000 70.27224 52 HIS B C 1
ATOM 1907 O O . HIS B 1 73 ? 0.96385 0.03990 -7.56840 1.000 69.34843 52 HIS B O 1
ATOM 1914 N N . HIS B 1 74 ? 1.66802 -1.99520 -8.24177 1.000 69.75381 53 HIS B N 1
ATOM 1915 C CA . HIS B 1 74 ? 3.02111 -1.58459 -8.59180 1.000 71.46179 53 HIS B CA 1
ATOM 1916 C C . HIS B 1 74 ? 3.34583 -2.13496 -9.97152 1.000 70.84593 53 HIS B C 1
ATOM 1917 O O . HIS B 1 74 ? 3.21488 -3.34057 -10.20559 1.000 71.11437 53 HIS B O 1
ATOM 1924 N N . HIS B 1 75 ? 3.77057 -1.25772 -10.87980 1.000 70.27478 54 HIS B N 1
ATOM 1925 C CA . HIS B 1 75 ? 4.07583 -1.64697 -12.25081 1.000 69.45108 54 HIS B CA 1
ATOM 1926 C C . HIS B 1 75 ? 5.55003 -1.52014 -12.60148 1.000 71.03798 54 HIS B C 1
ATOM 1927 O O . HIS B 1 75 ? 6.14288 -2.47198 -13.11857 1.000 71.95916 54 HIS B O 1
ATOM 1934 N N . SER B 1 76 ? 6.16332 -0.36863 -12.34240 1.000 70.82480 55 SER B N 1
ATOM 1935 C CA . SER B 1 76 ? 7.54850 -0.13687 -12.72992 1.000 70.08800 55 SER B CA 1
ATOM 1936 C C . SER B 1 76 ? 8.49939 -0.47527 -11.58738 1.000 67.24022 55 SER B C 1
ATOM 1937 O O . SER B 1 76 ? 8.43074 0.12898 -10.51178 1.000 67.93762 55 SER B O 1
ATOM 1940 N N . GLN B 1 77 ? 9.38965 -1.42952 -11.83263 1.000 63.68195 56 GLN B N 1
ATOM 1941 C CA . GLN B 1 77 ? 10.45153 -1.81335 -10.91557 1.000 61.06847 56 GLN B CA 1
ATOM 1942 C C . GLN B 1 77 ? 11.77775 -1.24848 -11.40987 1.000 59.67877 56 GLN B C 1
ATOM 1943 O O . GLN B 1 77 ? 11.98939 -1.08812 -12.61424 1.000 58.69453 56 GLN B O 1
ATOM 1949 N N . GLU B 1 78 ? 12.66534 -0.93008 -10.47236 1.000 58.96287 57 GLU B N 1
ATOM 1950 C CA . GLU B 1 78 ? 13.97764 -0.39032 -10.79861 1.000 58.36544 57 GLU B CA 1
ATOM 1951 C C . GLU B 1 78 ? 15.05553 -1.36240 -10.34415 1.000 54.50973 57 GLU B C 1
ATOM 1952 O O . GLU B 1 78 ? 14.99158 -1.89642 -9.23300 1.000 54.52293 57 GLU B O 1
ATOM 1958 N N . ILE B 1 79 ? 16.05028 -1.58070 -11.20923 1.000 50.63303 58 ILE B N 1
ATOM 1959 C CA . ILE B 1 79 ? 17.16228 -2.46097 -10.86872 1.000 48.11681 58 ILE B CA 1
ATOM 1960 C C . ILE B 1 79 ? 17.93130 -1.87848 -9.69347 1.000 47.43795 58 ILE B C 1
ATOM 1961 O O . ILE B 1 79 ? 18.23400 -0.67939 -9.66161 1.000 48.20632 58 ILE B O 1
ATOM 1966 N N . ILE B 1 80 ? 18.25161 -2.72627 -8.71865 1.000 47.55100 59 ILE B N 1
ATOM 1967 C CA . ILE B 1 80 ? 19.07229 -2.31365 -7.58817 1.000 47.40897 59 ILE B CA 1
ATOM 1968 C C . ILE B 1 80 ? 20.36967 -3.10222 -7.46748 1.000 52.39371 59 ILE B C 1
ATOM 1969 O O . ILE B 1 80 ? 21.29372 -2.63929 -6.77795 1.000 53.55166 59 ILE B O 1
ATOM 1974 N N . GLU B 1 81 ? 20.48893 -4.26666 -8.10190 1.000 56.29394 60 GLU B N 1
ATOM 1975 C CA . GLU B 1 81 ? 21.75413 -4.98615 -8.16199 1.000 58.08653 60 GLU B CA 1
ATOM 1976 C C . GLU B 1 81 ? 21.95766 -5.50648 -9.57415 1.000 53.76237 60 GLU B C 1
ATOM 1977 O O . GLU B 1 81 ? 21.03929 -6.07973 -10.16753 1.000 52.57797 60 GLU B O 1
ATOM 1983 N N . PHE B 1 82 ? 23.16293 -5.30320 -10.10395 1.000 51.3358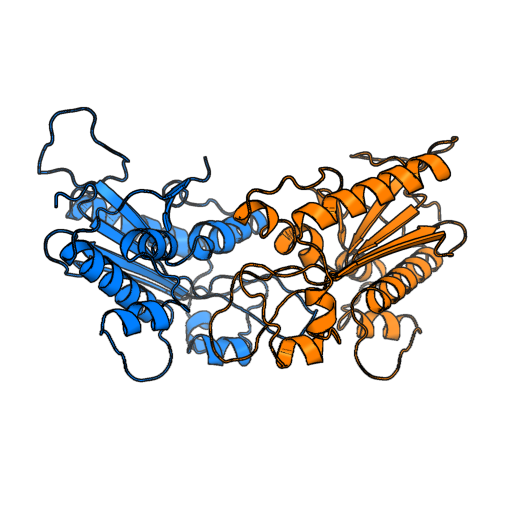9 61 PHE B N 1
ATOM 1984 C CA . PHE B 1 82 ? 23.52776 -5.70353 -11.46150 1.000 52.36211 61 PHE B CA 1
ATOM 1985 C C . PHE B 1 82 ? 24.67287 -6.69989 -11.36939 1.000 50.65150 61 PHE B C 1
ATOM 1986 O O . PHE B 1 82 ? 25.85125 -6.30771 -11.39536 1.000 48.32505 61 PHE B O 1
ATOM 1994 N N . PRO B 1 83 ? 24.38752 -7.99658 -11.23061 1.000 53.58080 62 PRO B N 1
ATOM 1995 C CA . PRO B 1 83 ? 25.47463 -8.97799 -11.15829 1.000 56.91515 62 PRO B CA 1
ATOM 1996 C C . PRO B 1 83 ? 25.66499 -9.73155 -12.46524 1.000 58.44173 62 PRO B C 1
ATOM 1997 O O . PRO B 1 83 ? 24.72263 -9.87840 -13.25035 1.000 61.42090 62 PRO B O 1
ATOM 2001 N N . ALA B 1 84 ? 26.88077 -10.21651 -12.70728 1.000 55.87306 63 ALA B N 1
ATOM 2002 C CA . ALA B 1 84 ? 27.17127 -10.98889 -13.90629 1.000 53.73337 63 ALA B CA 1
ATOM 2003 C C . ALA B 1 84 ? 28.41293 -11.83199 -13.66305 1.000 51.80690 63 ALA B C 1
ATOM 2004 O O . ALA B 1 84 ? 29.40529 -11.33805 -13.12225 1.000 54.56485 63 ALA B O 1
ATOM 2006 N N . VAL B 1 85 ? 28.34826 -13.10163 -14.05860 1.000 49.13799 64 VAL B N 1
ATOM 2007 C CA . VAL B 1 85 ? 29.47552 -14.01741 -13.94657 1.000 45.79571 64 VAL B CA 1
ATOM 2008 C C . VAL B 1 85 ? 29.84132 -14.51283 -15.33755 1.000 44.05584 64 VAL B C 1
ATOM 2009 O O . VAL B 1 85 ? 28.96529 -14.80567 -16.15936 1.000 42.72428 64 VAL B O 1
ATOM 2013 N N . LEU B 1 86 ? 31.13981 -14.57798 -15.60645 1.000 43.16634 65 LEU B N 1
ATOM 2014 C CA . LEU B 1 86 ? 31.65788 -15.08365 -16.87051 1.000 43.06891 65 LEU B CA 1
ATOM 2015 C C . LEU B 1 86 ? 32.01189 -16.55298 -16.67218 1.000 44.40852 65 LEU B C 1
ATOM 2016 O O . LEU B 1 86 ? 32.94662 -16.87827 -15.93249 1.000 45.19554 65 LEU B O 1
ATOM 2021 N N . LEU B 1 87 ? 31.24684 -17.43709 -17.30555 1.000 44.55851 66 LEU B N 1
ATOM 2022 C CA . LEU B 1 87 ? 31.44445 -18.87493 -17.18571 1.000 43.93226 66 LEU B CA 1
ATOM 2023 C C . LEU B 1 8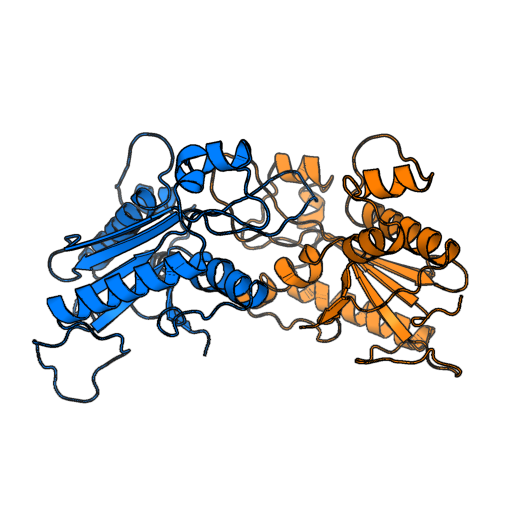7 ? 32.22556 -19.39282 -18.38478 1.000 46.42462 66 LEU B C 1
ATOM 2024 O O . LEU B 1 87 ? 31.89422 -19.07437 -19.53105 1.000 46.71147 66 LEU B O 1
ATOM 2029 N N . ASN B 1 88 ? 33.25514 -20.19231 -18.11649 1.000 49.79604 67 ASN B N 1
ATOM 2030 C CA . ASN B 1 88 ? 34.03873 -20.83848 -19.16377 1.000 53.58070 67 ASN B CA 1
ATOM 2031 C C . ASN B 1 88 ? 33.38898 -22.18631 -19.45720 1.000 55.23614 67 ASN B C 1
ATOM 2032 O O . ASN B 1 88 ? 33.42191 -23.09500 -18.62095 1.000 54.86773 67 ASN B O 1
ATOM 2037 N N . THR B 1 89 ? 32.79116 -22.31322 -20.64337 1.000 57.59705 68 THR B N 1
ATOM 2038 C CA . THR B 1 89 ? 32.04413 -23.51605 -20.99019 1.000 61.38429 68 THR B CA 1
ATOM 2039 C C . THR B 1 89 ? 32.93816 -24.71501 -21.27580 1.000 66.21129 68 THR B C 1
ATOM 2040 O O . THR B 1 89 ? 32.41777 -25.82311 -21.44271 1.000 67.07432 68 THR B O 1
ATOM 2044 N N . SER B 1 90 ? 34.25553 -24.52923 -21.33404 1.000 72.76976 69 SER B N 1
ATOM 2045 C CA . SER B 1 90 ? 35.18614 -25.62819 -21.56077 1.000 78.57838 69 SER B CA 1
ATOM 2046 C C . SER B 1 90 ? 35.86798 -26.10413 -20.28515 1.000 80.65766 69 SER B C 1
ATOM 2047 O O . SER B 1 90 ? 36.05301 -27.31113 -20.10313 1.000 85.18943 69 SER B O 1
ATOM 2050 N N . THR B 1 91 ? 36.23799 -25.18747 -19.39128 1.000 78.24675 70 THR B N 1
ATOM 2051 C CA . THR B 1 91 ? 36.88122 -25.54964 -18.13368 1.000 75.31480 70 THR B CA 1
ATOM 2052 C C . THR B 1 91 ? 35.90832 -25.66006 -16.97057 1.000 72.06983 70 THR B C 1
ATOM 2053 O O . THR B 1 91 ? 36.18054 -26.40030 -16.01892 1.000 72.41187 70 THR B O 1
ATOM 2057 N N . GLY B 1 92 ? 34.78769 -24.94292 -17.02184 1.000 69.89065 71 GLY B N 1
ATOM 2058 C CA . GLY B 1 92 ? 33.82928 -24.94170 -15.94049 1.000 69.54843 71 GLY B CA 1
ATOM 2059 C C . GLY B 1 92 ? 34.05904 -23.89161 -14.87866 1.000 70.31416 71 GLY B C 1
ATOM 2060 O O . GLY B 1 92 ? 33.27070 -23.81592 -13.92733 1.000 67.94839 71 GLY B O 1
ATOM 2061 N N . GLN B 1 93 ? 35.10875 -23.08738 -15.00062 1.000 71.91706 72 GLN B N 1
ATOM 2062 C CA . GLN B 1 93 ? 35.42621 -22.08489 -13.99782 1.000 73.44888 72 GLN B CA 1
ATOM 2063 C C . GLN B 1 93 ? 34.72010 -20.77055 -14.31045 1.000 69.05363 72 GLN B C 1
ATOM 2064 O O . GLN B 1 93 ? 34.22531 -20.54554 -15.41826 1.000 71.01162 72 GLN B O 1
ATOM 2070 N N . ILE B 1 94 ? 34.67540 -19.90208 -13.30704 1.000 63.48212 73 ILE B N 1
ATOM 2071 C CA . ILE B 1 94 ? 34.19342 -18.53591 -13.45931 1.000 61.38175 73 ILE B CA 1
ATOM 2072 C C . ILE B 1 94 ? 35.42341 -17.64425 -13.56580 1.000 63.53460 73 ILE B C 1
ATOM 2073 O O . ILE B 1 94 ? 36.11997 -17.40851 -12.57254 1.000 63.20028 73 ILE B O 1
ATOM 2078 N N . ASP B 1 95 ? 35.70335 -17.15604 -14.77276 1.000 67.64293 74 ASP B N 1
ATOM 2079 C CA . ASP B 1 95 ? 36.93006 -16.41246 -15.02394 1.000 72.73294 74 ASP B CA 1
ATOM 2080 C C . ASP B 1 95 ? 36.81048 -14.92438 -14.72284 1.000 72.67784 74 ASP B C 1
ATOM 2081 O O . ASP B 1 95 ? 37.84050 -14.25271 -14.58932 1.000 80.04916 74 ASP B O 1
ATOM 2086 N N . SER B 1 96 ? 35.59436 -14.39259 -14.61220 1.000 67.14555 75 SER B N 1
ATOM 2087 C CA . SER B 1 96 ? 35.42073 -12.97944 -14.30429 1.000 63.65810 75 SER B CA 1
ATOM 2088 C C . SER B 1 96 ? 34.02575 -12.75598 -13.73979 1.000 58.90255 75 SER B C 1
ATOM 2089 O O . SER B 1 96 ? 33.10307 -13.52755 -14.01042 1.000 57.06022 75 SER B O 1
ATOM 2092 N N . GLU B 1 97 ? 33.88572 -11.69363 -12.94770 1.000 58.92095 76 GLU B N 1
ATOM 2093 C CA . GLU B 1 97 ? 32.61372 -11.35015 -12.32933 1.000 61.60792 76 GLU B CA 1
ATOM 2094 C C . GLU B 1 97 ? 32.41256 -9.84335 -12.37192 1.000 54.42837 76 GLU B C 1
ATOM 2095 O O . GLU B 1 97 ? 33.37364 -9.06893 -12.36899 1.000 53.01759 76 GLU B O 1
ATOM 2101 N N . PHE B 1 98 ? 31.14563 -9.43832 -12.39294 1.000 51.88069 77 PHE B N 1
ATOM 2102 C CA . PHE B 1 98 ? 30.76038 -8.03714 -12.33873 1.000 52.24627 77 PHE B CA 1
ATOM 2103 C C . PHE B 1 98 ? 29.64199 -7.87343 -11.32194 1.000 53.22283 77 PHE B C 1
ATOM 2104 O O . PHE B 1 98 ? 28.70962 -8.68105 -11.28020 1.000 53.48858 77 PHE B O 1
ATOM 2112 N N . GLN B 1 99 ? 29.74198 -6.83516 -10.49555 1.000 55.75204 78 GLN B N 1
ATOM 2113 C CA . GLN B 1 99 ? 28.68817 -6.53638 -9.53460 1.000 59.22607 78 GLN B CA 1
ATOM 2114 C C . GLN B 1 99 ? 28.62055 -5.03527 -9.31113 1.000 57.81554 78 GLN B C 1
ATOM 2115 O O . GLN B 1 99 ? 29.64761 -4.39259 -9.07557 1.000 57.34699 78 GLN B O 1
ATOM 2121 N N . ALA B 1 100 ? 27.41053 -4.48686 -9.37747 1.000 59.16547 79 ALA B N 1
ATOM 2122 C CA . ALA B 1 100 ? 27.19350 -3.06938 -9.12689 1.000 59.22077 79 ALA B CA 1
ATOM 2123 C C . ALA B 1 100 ? 25.82011 -2.88642 -8.50294 1.000 58.51027 79 ALA B C 1
ATOM 2124 O O . ALA B 1 100 ? 24.82597 -3.39361 -9.03159 1.000 59.54187 79 ALA B O 1
ATOM 2126 N N . TYR B 1 101 ? 25.76900 -2.16611 -7.38622 1.000 57.64966 80 TYR B N 1
ATOM 2127 C CA . TYR B 1 101 ? 24.50378 -1.79804 -6.77043 1.000 58.09454 80 TYR B CA 1
ATOM 2128 C C . TYR B 1 101 ? 23.97830 -0.53143 -7.43007 1.000 53.03334 80 TYR B C 1
ATOM 2129 O O . TYR B 1 101 ? 24.69330 0.47083 -7.52282 1.000 52.02532 80 TYR B O 1
ATOM 2138 N N . VAL B 1 102 ? 22.73318 -0.58245 -7.89032 1.000 50.66723 81 VAL B N 1
ATOM 2139 C CA . VAL B 1 102 ? 22.12396 0.50704 -8.64240 1.000 49.55935 81 VAL B CA 1
ATOM 2140 C C . VAL B 1 102 ? 21.25049 1.32668 -7.70412 1.000 55.94676 81 VAL B C 1
ATOM 2141 O O . VAL B 1 102 ? 20.42118 0.77214 -6.97144 1.000 56.72578 81 VAL B O 1
ATOM 2145 N N . GLN B 1 103 ? 21.44230 2.64185 -7.71609 1.000 61.49744 82 GLN B N 1
ATOM 2146 C CA . GLN B 1 103 ? 20.63292 3.52998 -6.89101 1.000 67.50075 82 GLN B CA 1
ATOM 2147 C C . GLN B 1 103 ? 19.30192 3.80536 -7.58028 1.000 69.50374 82 GLN B C 1
ATOM 2148 O O . GLN B 1 103 ? 19.28794 4.42836 -8.64743 1.000 76.29612 82 GLN B O 1
ATOM 2154 N N . PRO B 1 104 ? 18.17665 3.37512 -7.01505 1.000 65.78471 83 PRO B N 1
ATOM 2155 C CA . PRO B 1 104 ? 16.88432 3.67186 -7.64089 1.000 63.39781 83 PRO B CA 1
ATOM 2156 C C . PRO B 1 104 ? 16.56120 5.15533 -7.56547 1.000 64.98470 83 PRO B C 1
ATOM 2157 O O . PRO B 1 104 ? 16.96075 5.85724 -6.63343 1.000 65.52682 83 PRO B O 1
ATOM 2161 N N . GLN B 1 105 ? 15.83039 5.63088 -8.57132 1.000 66.07439 84 GLN B N 1
ATOM 2162 C CA . GLN B 1 105 ? 15.46206 7.03815 -8.68178 1.000 68.78518 84 GLN B CA 1
ATOM 2163 C C . GLN B 1 105 ? 13.97196 7.28564 -8.52061 1.000 68.44046 84 GLN B C 1
ATOM 2164 O O . GLN B 1 105 ? 13.58004 8.25357 -7.86466 1.000 67.14553 84 GLN B O 1
ATOM 2170 N N . GLU B 1 106 ? 13.12848 6.43012 -9.10157 1.000 71.13023 85 GLU B N 1
ATOM 2171 C CA . GLU B 1 106 ? 11.68661 6.62376 -8.99159 1.000 75.07273 85 GLU B CA 1
ATOM 2172 C C . GLU B 1 106 ? 11.19605 6.29243 -7.58856 1.000 70.35638 85 GLU B C 1
ATOM 2173 O O . GLU B 1 106 ? 10.32163 6.98095 -7.04957 1.000 70.02216 85 GLU B O 1
ATOM 2179 N N . HIS B 1 107 ? 11.74607 5.24244 -6.98410 1.000 66.45590 86 HIS B N 1
ATOM 2180 C CA . HIS B 1 107 ? 11.44625 4.86349 -5.60501 1.000 62.55025 86 HIS B CA 1
ATOM 2181 C C . HIS B 1 107 ? 12.77417 4.57881 -4.91848 1.000 56.50491 86 HIS B C 1
ATOM 2182 O O . HIS B 1 107 ? 13.19490 3.41981 -4.80233 1.000 55.61518 86 HIS B O 1
ATOM 2189 N N . PRO B 1 108 ? 13.46568 5.62230 -4.45112 1.000 54.48890 87 PRO B N 1
ATOM 2190 C CA . PRO B 1 108 ? 14.81438 5.41862 -3.89996 1.000 56.17047 87 PRO B CA 1
ATOM 2191 C C . PRO B 1 108 ? 14.82741 4.73124 -2.54834 1.000 58.83129 87 PRO B C 1
ATOM 2192 O O . PRO B 1 108 ? 15.88475 4.23497 -2.13991 1.000 60.03665 87 PRO B O 1
ATOM 2196 N N . ILE B 1 109 ? 13.70058 4.67934 -1.84536 1.000 59.24184 88 ILE B N 1
ATOM 2197 C CA . ILE B 1 109 ? 13.64021 4.08075 -0.51718 1.000 59.22359 88 ILE B CA 1
ATOM 2198 C C . ILE B 1 109 ? 13.23004 2.62228 -0.67998 1.000 59.00499 88 ILE B C 1
ATOM 2199 O O . ILE B 1 109 ? 12.10979 2.32520 -1.10253 1.000 59.26555 88 ILE B O 1
ATOM 2204 N N . LEU B 1 110 ? 14.13860 1.71050 -0.34534 1.000 57.96283 89 LEU B N 1
ATOM 2205 C CA . LEU B 1 110 ? 13.82917 0.28962 -0.41216 1.000 57.58640 89 LEU B CA 1
ATOM 2206 C C . LEU B 1 110 ? 12.83068 -0.07888 0.67519 1.000 60.87095 89 LEU B C 1
ATOM 2207 O O . LEU B 1 110 ? 13.01585 0.26941 1.84544 1.000 63.44753 89 LEU B O 1
ATOM 2212 N N . SER B 1 111 ? 11.77330 -0.78663 0.29125 1.000 59.91825 90 SER B N 1
ATOM 2213 C CA . SER B 1 111 ? 10.82100 -1.25985 1.27916 1.000 58.77866 90 SER B CA 1
ATOM 2214 C C . SER B 1 111 ? 11.45560 -2.35168 2.13283 1.000 59.73139 90 SER B C 1
ATOM 2215 O O . SER B 1 111 ? 12.47092 -2.95255 1.76965 1.000 58.63137 90 SER B O 1
ATOM 2218 N N . GLU B 1 112 ? 10.84000 -2.60500 3.28819 1.000 61.08430 91 GLU B N 1
ATOM 2219 C CA . GLU B 1 112 ? 11.32120 -3.67846 4.14961 1.000 64.12398 91 GLU B CA 1
ATOM 2220 C C . GLU B 1 112 ? 11.13314 -5.03354 3.48239 1.000 58.91553 91 GLU B C 1
ATOM 2221 O O . GLU B 1 112 ? 11.97780 -5.92561 3.62246 1.000 56.56278 91 GLU B O 1
ATOM 2227 N N . PHE B 1 113 ? 10.02996 -5.20242 2.75120 1.000 55.78891 92 PHE B N 1
ATOM 2228 C CA . PHE B 1 113 ? 9.82155 -6.42845 1.98954 1.000 53.95714 92 PHE B CA 1
ATOM 2229 C C . PHE B 1 113 ? 10.92071 -6.62111 0.95117 1.000 53.00440 92 PHE B C 1
ATOM 2230 O O . PHE B 1 113 ? 11.36926 -7.74820 0.71230 1.000 50.97526 92 PHE B O 1
ATOM 2238 N N . CYS B 1 114 ? 11.37650 -5.52876 0.33297 1.000 55.69940 93 CYS B N 1
ATOM 2239 C CA . CYS B 1 114 ? 12.42878 -5.62691 -0.67424 1.000 58.79170 93 CYS B CA 1
ATOM 2240 C C . CYS B 1 114 ? 13.78592 -5.90170 -0.03697 1.000 64.41889 93 CYS B C 1
ATOM 2241 O O . CYS B 1 114 ? 14.54193 -6.75743 -0.51188 1.000 68.37691 93 CYS B O 1
ATOM 2244 N N . MET B 1 115 ? 14.11863 -5.17598 1.03576 1.000 66.41350 94 MET B N 1
ATOM 2245 C CA . MET B 1 115 ? 15.39998 -5.39164 1.70245 1.000 64.09249 94 MET B CA 1
ATOM 2246 C C . MET B 1 115 ? 15.50050 -6.79029 2.29372 1.000 62.27901 94 MET B C 1
ATOM 2247 O O . MET B 1 115 ? 16.59956 -7.34880 2.38510 1.000 62.26856 94 MET B O 1
ATOM 2252 N N . GLU B 1 116 ? 14.37336 -7.36789 2.70513 1.000 59.41589 95 GLU B N 1
ATOM 2253 C CA . GLU B 1 116 ? 14.38320 -8.72805 3.22815 1.000 61.40794 95 GLU B CA 1
ATOM 2254 C C . GLU B 1 116 ? 14.47917 -9.75931 2.10835 1.000 59.85257 95 GLU B C 1
ATOM 2255 O O . GLU B 1 116 ? 15.16434 -10.77801 2.25394 1.000 61.08410 95 GLU B O 1
ATOM 2261 N N . LEU B 1 117 ? 13.80691 -9.50352 0.98356 1.000 58.27613 96 LEU B N 1
ATOM 2262 C CA . LEU B 1 117 ? 13.75822 -10.47645 -0.10346 1.000 57.72280 96 LEU B CA 1
ATOM 2263 C C . LEU B 1 117 ? 15.08735 -10.55962 -0.84270 1.000 52.76499 96 LEU B C 1
ATOM 2264 O O . LEU B 1 117 ? 15.52732 -11.65192 -1.21960 1.000 50.75943 96 LEU B O 1
ATOM 2269 N N . THR B 1 118 ? 15.73830 -9.42040 -1.06232 1.000 51.62523 97 THR B N 1
ATOM 2270 C CA . THR B 1 118 ? 16.96672 -9.36583 -1.83959 1.000 51.24352 97 THR B CA 1
ATOM 2271 C C . THR B 1 118 ? 18.21869 -9.39363 -0.97566 1.000 52.05164 97 THR B C 1
ATOM 2272 O O . THR B 1 118 ? 19.30981 -9.63565 -1.50245 1.000 53.55700 97 THR B O 1
ATOM 2276 N N . GLY B 1 119 ? 18.09038 -9.15814 0.32812 1.000 53.72531 98 GLY B N 1
ATOM 2277 C CA . GLY B 1 119 ? 19.24974 -9.05007 1.18751 1.000 53.40439 98 GLY B CA 1
ATOM 2278 C C . GLY B 1 119 ? 20.04102 -7.77806 1.01012 1.000 54.08335 98 GLY B C 1
ATOM 2279 O O . GLY B 1 119 ? 21.12996 -7.65674 1.57857 1.000 54.97814 98 GLY B O 1
ATOM 2280 N N . ILE B 1 120 ? 19.52715 -6.82907 0.23488 1.000 53.31223 99 ILE B N 1
ATOM 2281 C CA . ILE B 1 120 ? 20.20833 -5.56798 -0.02696 1.000 52.82552 99 ILE B CA 1
ATOM 2282 C C . ILE B 1 120 ? 19.77460 -4.54752 1.01419 1.000 55.85985 99 ILE B C 1
ATOM 2283 O O . ILE B 1 120 ? 18.57528 -4.34349 1.23730 1.000 57.49951 99 ILE B O 1
ATOM 2288 N N . LYS B 1 121 ? 20.74676 -3.90067 1.64467 1.000 57.82335 100 LYS B N 1
ATOM 2289 C CA . LYS B 1 121 ? 20.46760 -2.87127 2.63089 1.000 60.07084 100 LYS B CA 1
ATOM 2290 C C . LYS B 1 121 ? 20.32675 -1.51884 1.93938 1.000 57.76015 100 LYS B C 1
ATOM 2291 O O . LYS B 1 121 ? 20.77291 -1.32532 0.80664 1.000 55.48632 100 LYS B O 1
ATOM 2297 N N . GLN B 1 122 ? 19.68850 -0.57618 2.63615 1.000 58.60507 101 GLN B N 1
ATOM 2298 C CA . GLN B 1 122 ? 19.45174 0.73381 2.03731 1.000 60.87363 101 GLN B CA 1
ATOM 2299 C C . GLN B 1 122 ? 20.76493 1.44743 1.74271 1.000 63.90824 101 GLN B C 1
ATOM 2300 O O . GLN B 1 122 ? 20.90388 2.10557 0.70526 1.000 65.46097 101 GLN B O 1
ATOM 2306 N N . ALA B 1 123 ? 21.74477 1.31996 2.64042 1.000 65.73998 102 ALA B N 1
ATOM 2307 C CA . ALA B 1 123 ? 23.02012 2.00217 2.45686 1.000 66.30328 102 ALA B CA 1
ATOM 2308 C C . ALA B 1 123 ? 23.77860 1.51392 1.22905 1.000 66.95599 102 ALA B C 1
ATOM 2309 O O . ALA B 1 123 ? 24.62487 2.24877 0.70992 1.000 69.69564 102 ALA B O 1
ATOM 2311 N N . GLN B 1 124 ? 23.49894 0.29905 0.74883 1.000 65.57682 103 GLN B N 1
ATOM 2312 C CA . GLN B 1 124 ? 24.22298 -0.21056 -0.41290 1.000 63.36079 103 GLN B CA 1
ATOM 2313 C C . GLN B 1 124 ? 23.77175 0.47689 -1.69629 1.000 62.13173 103 GLN B C 1
ATOM 2314 O O . GLN B 1 124 ? 24.60549 0.86403 -2.52360 1.000 60.96585 103 GLN B O 1
ATOM 2320 N N . VAL B 1 125 ? 22.46012 0.63955 -1.88354 1.000 62.45019 104 VAL B N 1
ATOM 2321 C CA . VAL B 1 125 ? 21.97530 1.39904 -3.03158 1.000 63.23449 104 VAL B CA 1
ATOM 2322 C C . VAL B 1 125 ? 22.17503 2.89494 -2.83333 1.000 68.23760 104 VAL B C 1
ATOM 2323 O O . VAL B 1 125 ? 22.13308 3.65315 -3.80994 1.000 68.70352 104 VAL B O 1
ATOM 2327 N N . ASP B 1 126 ? 22.38915 3.34035 -1.59196 1.000 71.16456 105 ASP B N 1
ATOM 2328 C CA . ASP B 1 126 ? 22.72947 4.73834 -1.35322 1.000 77.21510 105 ASP B CA 1
ATOM 2329 C C . ASP B 1 126 ? 24.14538 5.04541 -1.82115 1.000 81.18666 105 ASP B C 1
ATOM 2330 O O . ASP B 1 126 ? 24.42009 6.16052 -2.27927 1.000 79.79443 105 ASP B O 1
ATOM 2335 N N . GLU B 1 127 ? 25.05464 4.07669 -1.70009 1.000 87.30060 106 GLU B N 1
ATOM 2336 C CA . GLU B 1 127 ? 26.40605 4.19953 -2.22895 1.000 94.97505 106 GLU B CA 1
ATOM 2337 C C . GLU B 1 127 ? 26.48842 3.85416 -3.70861 1.000 87.17943 106 GLU B C 1
ATOM 2338 O O . GLU B 1 127 ? 27.53693 4.07602 -4.32358 1.000 86.08989 106 GLU B O 1
ATOM 2344 N N . GLY B 1 128 ? 25.41630 3.31855 -4.28783 1.000 80.03136 107 GLY B N 1
ATOM 2345 C CA . GLY B 1 128 ? 25.43203 2.87186 -5.66160 1.000 75.43064 107 GLY B CA 1
ATOM 2346 C C . GLY B 1 128 ? 25.31811 4.00298 -6.66308 1.000 69.96962 107 GLY B C 1
ATOM 2347 O O . GLY B 1 128 ? 25.19433 5.18013 -6.32474 1.000 70.35638 107 GLY B O 1
ATOM 2348 N N . VAL B 1 129 ? 25.36295 3.61931 -7.93467 1.000 66.54272 108 VAL B N 1
ATOM 2349 C CA . VAL B 1 129 ? 25.34421 4.56947 -9.04254 1.000 62.51865 108 VAL B CA 1
ATOM 2350 C C . VAL B 1 129 ? 24.01256 4.44741 -9.77375 1.000 62.73972 108 VAL B C 1
ATOM 2351 O O . VAL B 1 129 ? 23.36096 3.39516 -9.69836 1.000 63.36600 108 VAL B O 1
ATOM 2355 N N . PRO B 1 130 ? 23.55423 5.49509 -10.45860 1.000 62.57920 109 PRO B N 1
ATOM 2356 C CA . PRO B 1 130 ? 22.34271 5.36878 -11.27616 1.000 62.20538 109 PRO B CA 1
ATOM 2357 C C . PRO B 1 130 ? 22.51713 4.32189 -12.36699 1.000 60.07355 109 PRO B C 1
ATOM 2358 O O . PRO B 1 130 ? 23.63025 3.90948 -12.70199 1.000 59.81300 109 PRO B O 1
ATOM 2362 N N . LEU B 1 131 ? 21.38234 3.88241 -12.91757 1.000 58.16543 110 LEU B N 1
ATOM 2363 C CA . LEU B 1 131 ? 21.40930 2.81618 -13.91388 1.000 55.85217 110 LEU B CA 1
ATOM 2364 C C . LEU B 1 131 ? 22.21084 3.22083 -15.14468 1.000 56.48889 110 LEU B C 1
ATOM 2365 O O . LEU B 1 131 ? 22.93929 2.40024 -15.71262 1.000 55.47835 110 LEU B O 1
ATOM 2370 N N . LYS B 1 132 ? 22.09856 4.48397 -15.56435 1.000 57.78652 111 LYS B N 1
ATOM 2371 C CA . LYS B 1 132 ? 22.83745 4.95167 -16.73481 1.000 60.21576 111 LYS B CA 1
ATOM 2372 C C . LYS B 1 132 ? 24.33641 4.74792 -16.55176 1.000 59.75779 111 LYS B C 1
ATOM 2373 O O . LYS B 1 132 ? 25.01773 4.22046 -17.43867 1.000 60.38672 111 LYS B O 1
ATOM 2379 N N . ILE B 1 133 ? 24.86774 5.16878 -15.40173 1.000 59.36036 112 ILE B N 1
ATOM 2380 C CA . ILE B 1 133 ? 26.27826 4.94898 -15.09775 1.000 59.31040 112 ILE B CA 1
ATOM 2381 C C . ILE B 1 133 ? 26.58249 3.45800 -15.01812 1.000 58.80501 112 ILE B C 1
ATOM 2382 O O . ILE B 1 133 ? 27.67712 3.01577 -15.39081 1.000 59.41554 112 ILE B O 1
ATOM 2387 N N . CYS B 1 134 ? 25.61871 2.65817 -14.55290 1.000 57.95232 113 CYS B N 1
ATOM 2388 C CA . CYS B 1 134 ? 25.85438 1.22687 -14.38452 1.000 57.52853 113 CYS B CA 1
ATOM 2389 C C . CYS B 1 134 ? 26.13432 0.53385 -15.71375 1.000 57.04951 113 CYS B C 1
ATOM 2390 O O . CYS B 1 134 ? 27.04160 -0.30211 -15.80081 1.000 58.22853 113 CYS B O 1
ATOM 2393 N N . LEU B 1 135 ? 25.36522 0.85599 -16.75995 1.000 54.93355 114 LEU B N 1
ATOM 2394 C CA . LEU B 1 135 ? 25.62977 0.24877 -18.06290 1.000 54.04129 114 LEU B CA 1
ATOM 2395 C C . LEU B 1 135 ? 26.99605 0.64209 -18.60471 1.000 57.33910 114 LEU B C 1
ATOM 2396 O O . LEU B 1 135 ? 27.64567 -0.16229 -19.28222 1.000 58.69700 114 LEU B O 1
ATOM 2401 N N . SER B 1 136 ? 27.44929 1.86540 -18.32320 1.000 60.46057 115 SER B N 1
ATOM 2402 C CA . SER B 1 136 ? 28.78144 2.26885 -18.76008 1.000 65.09785 115 SER B CA 1
ATOM 2403 C C . SER B 1 136 ? 29.85561 1.42592 -18.08602 1.000 64.94781 115 SER B C 1
ATOM 2404 O O . SER B 1 136 ? 30.82416 1.00835 -18.73144 1.000 64.83467 115 SER B O 1
ATOM 2407 N N . GLN B 1 137 ? 29.70244 1.16766 -16.78556 1.000 64.30045 116 GLN B N 1
ATOM 2408 C CA . GLN B 1 137 ? 30.63664 0.28817 -16.09150 1.000 64.56094 116 GLN B CA 1
ATOM 2409 C C . GLN B 1 137 ? 30.55425 -1.13333 -16.63206 1.000 61.62648 116 GLN B C 1
ATOM 2410 O O . GLN B 1 137 ? 31.57713 -1.81499 -16.76905 1.000 62.37119 116 GLN B O 1
ATOM 2416 N N . PHE B 1 138 ? 29.34014 -1.60028 -16.93562 1.000 59.51294 117 PHE B N 1
ATOM 2417 C CA . PHE B 1 138 ? 29.17307 -2.94836 -17.46869 1.000 56.93635 117 PHE B CA 1
ATOM 2418 C C . PHE B 1 138 ? 29.79231 -3.07330 -18.85641 1.000 58.31028 117 PHE B C 1
ATOM 2419 O O . PHE B 1 138 ? 30.37211 -4.11264 -19.19118 1.000 57.24170 117 PHE B O 1
ATOM 2427 N N . CYS B 1 139 ? 29.67913 -2.02713 -19.67946 1.000 61.81589 118 CYS B N 1
ATOM 2428 C CA . CYS B 1 139 ? 30.28975 -2.06828 -21.00493 1.000 65.60060 118 CYS B CA 1
ATOM 2429 C C . CYS B 1 139 ? 31.81077 -2.05304 -20.91476 1.000 67.80340 118 CYS B C 1
ATOM 2430 O O . CYS B 1 139 ? 32.48844 -2.74303 -21.68548 1.000 68.82721 118 CYS B O 1
ATOM 2433 N N . LYS B 1 140 ? 32.36558 -1.27136 -19.98338 1.000 68.10344 119 LYS B N 1
ATOM 2434 C CA . LYS B 1 140 ? 33.80574 -1.31286 -19.74870 1.000 68.22977 119 LYS B CA 1
ATOM 2435 C C . LYS B 1 140 ? 34.25080 -2.70977 -19.33703 1.000 63.58173 119 LYS B C 1
ATOM 2436 O O . LYS B 1 140 ? 35.31750 -3.17863 -19.75185 1.000 62.69763 119 LYS B O 1
ATOM 2442 N N . TRP B 1 141 ? 33.44071 -3.39309 -18.52469 1.000 57.42870 120 TRP B N 1
ATOM 2443 C CA . TRP B 1 141 ? 33.75168 -4.77192 -18.16623 1.000 54.76247 120 TRP B CA 1
ATOM 2444 C C . TRP B 1 141 ? 33.63265 -5.68495 -19.37874 1.000 54.66508 120 TRP B C 1
ATOM 2445 O O . TRP B 1 141 ? 34.46341 -6.58019 -19.57260 1.000 55.93877 120 TRP B O 1
ATOM 2456 N N . ILE B 1 142 ? 32.59925 -5.48122 -20.19931 1.000 53.80445 121 ILE B N 1
ATOM 2457 C CA . ILE B 1 142 ? 32.48824 -6.22286 -21.45269 1.000 53.68061 121 ILE B CA 1
ATOM 2458 C C . ILE B 1 142 ? 33.69406 -5.93788 -22.33826 1.000 54.87835 121 ILE B C 1
ATOM 2459 O O . ILE B 1 142 ? 34.29387 -6.85020 -22.91677 1.000 54.42290 121 ILE B O 1
ATOM 2464 N N . HIS B 1 143 ? 34.07050 -4.66286 -22.45339 1.000 58.82077 122 HIS B N 1
ATOM 2465 C CA . HIS B 1 143 ? 35.24963 -4.31967 -23.23990 1.000 62.47927 122 HIS B CA 1
ATOM 2466 C C . HIS B 1 143 ? 36.51823 -4.90993 -22.64044 1.000 64.79792 122 HIS B C 1
ATOM 2467 O O . HIS B 1 143 ? 37.45255 -5.24262 -23.37766 1.000 64.40046 122 HIS B O 1
ATOM 2474 N N . LYS B 1 144 ? 36.57115 -5.05897 -21.31521 1.000 69.10088 123 LYS B N 1
ATOM 2475 C CA . LYS B 1 144 ? 37.76787 -5.61293 -20.69004 1.000 72.42762 123 LYS B CA 1
ATOM 2476 C C . LYS B 1 144 ? 37.90958 -7.10109 -20.98946 1.000 68.75360 123 LYS B C 1
ATOM 2477 O O . LYS B 1 144 ? 38.99224 -7.56593 -21.36486 1.000 67.73508 123 LYS B O 1
ATOM 2483 N N . ILE B 1 145 ? 36.82748 -7.86846 -20.82881 1.000 66.69289 124 ILE B N 1
ATOM 2484 C CA . ILE B 1 145 ? 36.89547 -9.29436 -21.12528 1.000 66.85335 124 ILE B CA 1
ATOM 2485 C C . ILE B 1 145 ? 37.09018 -9.53659 -22.61609 1.000 65.83743 124 ILE B C 1
ATOM 2486 O O . ILE B 1 145 ? 37.56114 -10.60942 -23.01096 1.000 63.95838 124 ILE B O 1
ATOM 2491 N N . GLN B 1 146 ? 36.72617 -8.56696 -23.45806 1.000 67.00349 125 GLN B N 1
ATOM 2492 C CA . GLN B 1 146 ? 37.05004 -8.65036 -24.87825 1.000 70.37212 125 GLN B CA 1
ATOM 2493 C C . GLN B 1 146 ? 38.55105 -8.51557 -25.10517 1.000 70.12222 125 GLN B C 1
ATOM 2494 O O . GLN B 1 146 ? 39.15042 -9.30514 -25.84404 1.000 68.05885 125 GLN B O 1
ATOM 2500 N N . GLN B 1 147 ? 39.17678 -7.51485 -24.47768 1.000 73.87789 126 GLN B N 1
ATOM 2501 C CA . GLN B 1 147 ? 40.61100 -7.31221 -24.64841 1.000 78.28364 126 GLN B CA 1
ATOM 2502 C C . GLN B 1 147 ? 41.42947 -8.46992 -24.09313 1.000 80.78664 126 GLN B C 1
ATOM 2503 O O . GLN B 1 147 ? 42.56867 -8.67057 -24.52650 1.000 81.62875 126 GLN B O 1
ATOM 2509 N N . GLN B 1 148 ? 40.88576 -9.22734 -23.14051 1.000 83.72908 127 GLN B N 1
ATOM 2510 C CA . GLN B 1 148 ? 41.61460 -10.31888 -22.50415 1.000 87.22674 127 GLN B CA 1
ATOM 2511 C C . GLN B 1 148 ? 41.34797 -11.67782 -23.14324 1.000 80.08132 127 GLN B C 1
ATOM 2512 O O . GLN B 1 148 ? 42.28697 -12.44616 -23.37188 1.000 78.50741 127 GLN B O 1
ATOM 2518 N N . LYS B 1 149 ? 40.08564 -12.00488 -23.42245 1.000 76.14422 128 LYS B N 1
ATOM 2519 C CA . LYS B 1 149 ? 39.73206 -13.32969 -23.91508 1.000 76.74934 128 LYS B CA 1
ATOM 2520 C C . LYS B 1 149 ? 39.25703 -13.34779 -25.36221 1.000 82.53164 128 LYS B C 1
ATOM 2521 O O . LYS B 1 149 ? 38.87603 -14.41531 -25.85434 1.000 82.05252 128 LYS B O 1
ATOM 2527 N N . ASN B 1 150 ? 39.26530 -12.20513 -26.05218 1.000 90.43935 129 ASN B N 1
ATOM 2528 C CA . ASN B 1 150 ? 38.91798 -12.13169 -27.47469 1.000 82.86855 129 ASN B CA 1
ATOM 2529 C C . ASN B 1 150 ? 37.50515 -12.65484 -27.74749 1.000 76.34136 129 ASN B C 1
ATOM 2530 O O . ASN B 1 150 ? 37.28752 -13.51538 -28.60343 1.000 78.67039 129 ASN B O 1
ATOM 2535 N N . ILE B 1 151 ? 36.54055 -12.11982 -27.01091 1.000 68.92452 130 ILE B N 1
ATOM 2536 C CA . ILE B 1 151 ? 35.14712 -12.54924 -27.07608 1.000 59.79468 130 ILE B CA 1
ATOM 2537 C C . ILE B 1 151 ? 34.38376 -11.65948 -28.04834 1.000 56.64163 130 ILE B C 1
ATOM 2538 O O . ILE B 1 151 ? 34.57556 -10.43815 -28.07051 1.000 55.45734 130 ILE B O 1
ATOM 2543 N N . ILE B 1 152 ? 33.51502 -12.26534 -28.86459 1.000 55.30208 131 ILE B N 1
ATOM 2544 C CA . ILE B 1 152 ? 32.59323 -11.50449 -29.69697 1.000 55.59414 131 ILE B CA 1
ATOM 2545 C C . ILE B 1 152 ? 31.16085 -11.97128 -29.46453 1.000 53.91492 131 ILE B C 1
ATOM 2546 O O . ILE B 1 152 ? 30.90210 -13.09295 -29.02144 1.000 54.89398 131 ILE B O 1
ATOM 2551 N N . PHE B 1 153 ? 30.22920 -11.06495 -29.75666 1.000 51.70165 132 PHE B N 1
ATOM 2552 C CA . PHE B 1 153 ? 28.78843 -11.29716 -29.69674 1.000 50.39603 132 PHE B CA 1
ATOM 2553 C C . PHE B 1 153 ? 28.23299 -11.22190 -31.11485 1.000 50.40935 132 PHE B C 1
ATOM 2554 O O . PHE B 1 153 ? 28.23626 -10.14804 -31.72683 1.000 51.47250 132 PHE B O 1
ATOM 2562 N N . ALA B 1 154 ? 27.77005 -12.35038 -31.64810 1.000 50.51719 133 ALA B N 1
ATOM 2563 C CA . ALA B 1 154 ? 27.25721 -12.37468 -33.00915 1.000 50.92528 133 ALA B CA 1
ATOM 2564 C C . ALA B 1 154 ? 25.90945 -13.08022 -33.06011 1.000 54.49384 133 ALA B C 1
ATOM 2565 O O . ALA B 1 154 ? 25.63722 -14.00491 -32.28948 1.000 55.21773 133 ALA B O 1
ATOM 2567 N N . THR B 1 155 ? 25.06704 -12.62320 -33.98262 1.000 55.97051 134 THR B N 1
ATOM 2568 C CA . THR B 1 155 ? 23.73383 -13.17318 -34.17440 1.000 58.66539 134 THR B CA 1
ATOM 2569 C C . THR B 1 155 ? 23.74404 -14.29381 -35.20737 1.000 56.07313 134 THR B C 1
ATOM 2570 O O . THR B 1 155 ? 24.56343 -14.30805 -36.13023 1.000 54.93880 134 THR B O 1
ATOM 2574 N N . GLY B 1 156 ? 22.80923 -15.23039 -35.04530 1.000 54.98612 135 GLY B N 1
ATOM 2575 C CA . GLY B 1 156 ? 22.66318 -16.34818 -35.95784 1.000 53.59653 135 GLY B CA 1
ATOM 2576 C C . GLY B 1 156 ? 23.93767 -17.14595 -36.12774 1.000 53.60171 135 GLY B C 1
ATOM 2577 O O . GLY B 1 156 ? 24.48421 -17.22299 -37.23169 1.000 53.95440 135 GLY B O 1
ATOM 2578 N N . ILE B 1 157 ? 24.40670 -17.76812 -35.05296 1.000 53.07300 136 ILE B N 1
ATOM 2579 C CA . ILE B 1 157 ? 25.65200 -18.52316 -35.06936 1.000 56.72321 136 ILE B CA 1
ATOM 2580 C C . ILE B 1 157 ? 25.29072 -19.99377 -35.20532 1.000 62.26613 136 ILE B C 1
ATOM 2581 O O . ILE B 1 157 ? 24.75995 -20.60103 -34.26928 1.000 71.46381 136 ILE B O 1
ATOM 2586 N N . SER B 1 158 ? 25.55931 -20.57038 -36.37480 1.000 61.52892 137 SER B N 1
ATOM 2587 C CA . SER B 1 158 ? 25.26845 -21.97619 -36.60720 1.000 59.61030 137 SER B CA 1
ATOM 2588 C C . SER B 1 158 ? 26.47878 -22.88508 -36.43615 1.000 61.32645 137 SER B C 1
ATOM 2589 O O . SER B 1 158 ? 26.37403 -24.08265 -36.71602 1.000 68.34779 137 SER B O 1
ATOM 2592 N N . GLU B 1 159 ? 27.62551 -22.36133 -35.99811 1.000 56.84439 138 GLU B N 1
ATOM 2593 C CA . GLU B 1 159 ? 28.77040 -23.24775 -35.84179 1.000 54.36770 138 GLU B CA 1
ATOM 2594 C C . GLU B 1 159 ? 29.71198 -22.77124 -34.74738 1.000 50.79364 138 GLU B C 1
ATOM 2595 O O . GLU B 1 159 ? 29.94353 -21.55930 -34.62518 1.000 48.87766 138 GLU B O 1
ATOM 2601 N N . PRO B 1 160 ? 30.25425 -23.68504 -33.94271 1.000 51.08044 139 PRO B N 1
ATOM 2602 C CA . PRO B 1 160 ? 31.28799 -23.29760 -32.97760 1.000 51.74101 139 PRO B CA 1
ATOM 2603 C C . PRO B 1 160 ? 32.50649 -22.70654 -33.66953 1.000 51.65670 139 PRO B C 1
ATOM 2604 O O . PRO B 1 160 ? 32.86378 -23.09007 -34.78658 1.000 50.79356 139 PRO B O 1
ATOM 2608 N N . SER B 1 161 ? 33.12568 -21.73445 -33.00857 1.000 50.89907 140 SER B N 1
ATOM 2609 C CA . SER B 1 161 ? 34.35441 -21.15833 -33.53293 1.000 53.81230 140 SER B CA 1
ATOM 2610 C C . SER B 1 161 ? 35.47666 -22.18332 -33.44162 1.000 56.06527 140 SER B C 1
ATOM 2611 O O . SER B 1 161 ? 35.62606 -22.87441 -32.43079 1.000 58.31270 140 SER B O 1
ATOM 2614 N N . ALA B 1 162 ? 36.26995 -22.28616 -34.50529 1.000 57.62049 141 ALA B N 1
ATOM 2615 C CA . ALA B 1 162 ? 37.42929 -23.16740 -34.51338 1.000 57.07048 141 ALA B CA 1
ATOM 2616 C C . ALA B 1 162 ? 38.73080 -22.38877 -34.61716 1.000 57.93107 141 ALA B C 1
ATOM 2617 O O . ALA B 1 162 ? 39.73822 -22.92258 -35.08652 1.000 56.20481 141 ALA B O 1
ATOM 2619 N N . SER B 1 163 ? 38.73247 -21.13910 -34.16427 1.000 58.55775 142 SER B N 1
ATOM 2620 C CA . SER B 1 163 ? 39.86495 -20.24773 -34.36074 1.000 61.63691 142 SER B CA 1
ATOM 2621 C C . SER B 1 163 ? 40.16445 -19.50692 -33.05823 1.000 64.91628 142 SER B C 1
ATOM 2622 O O . SER B 1 163 ? 39.79273 -19.92746 -31.95512 1.000 64.93206 142 SER B O 1
ATOM 2625 N N . GLU B 1 164 ? 40.84854 -18.37094 -33.18762 1.000 68.84045 143 GLU B N 1
ATOM 2626 C CA . GLU B 1 164 ? 41.25818 -17.57236 -32.03915 1.000 74.13055 143 GLU B CA 1
ATOM 2627 C C . GLU B 1 164 ? 40.09281 -16.84753 -31.37459 1.000 74.25120 143 GLU B C 1
ATOM 2628 O O . GLU B 1 164 ? 40.20283 -16.47228 -30.20235 1.000 74.23846 143 GLU B O 1
ATOM 2634 N N . VAL B 1 165 ? 38.98923 -16.65023 -32.08152 1.000 69.77731 144 VAL B N 1
ATOM 2635 C CA . VAL B 1 165 ? 37.85950 -15.87534 -31.58149 1.000 64.71086 144 VAL B CA 1
ATOM 2636 C C . VAL B 1 165 ? 36.92081 -16.79142 -30.80515 1.000 60.36051 144 VAL B C 1
ATOM 2637 O O . VAL B 1 165 ? 36.78137 -17.98191 -31.10493 1.000 60.40785 144 VAL B O 1
ATOM 2641 N N . LYS B 1 166 ? 36.28846 -16.23402 -29.77323 1.000 57.09698 145 LYS B N 1
ATOM 2642 C CA . LYS B 1 166 ? 35.43670 -16.98246 -28.85907 1.000 54.75982 145 LYS B CA 1
ATOM 2643 C C . LYS B 1 166 ? 34.03292 -16.39367 -28.87421 1.000 52.09632 145 LYS B C 1
ATOM 2644 O O . LYS B 1 166 ? 33.86365 -15.17898 -28.72290 1.000 52.57792 145 LYS B O 1
ATOM 2650 N N . LEU B 1 167 ? 33.03055 -17.25337 -29.04464 1.000 49.74605 146 LEU B N 1
ATOM 2651 C CA . LEU B 1 167 ? 31.64004 -16.81875 -29.04116 1.000 47.82989 146 LEU B CA 1
ATOM 2652 C C . LEU B 1 167 ? 31.09192 -16.82294 -27.62317 1.000 46.14315 146 LEU B C 1
ATOM 2653 O O . LEU B 1 167 ? 31.31898 -17.76466 -26.85851 1.000 47.26415 146 LEU B O 1
ATOM 2658 N N . CYS B 1 168 ? 30.35920 -15.76681 -27.28222 1.000 45.92712 147 CYS B N 1
ATOM 2659 C CA . CYS B 1 168 ? 29.78008 -15.61090 -25.95856 1.000 45.34036 147 CYS B CA 1
ATOM 2660 C C . CYS B 1 168 ? 28.31118 -15.23757 -26.08005 1.000 44.79546 147 CYS B C 1
ATOM 2661 O O . CYS B 1 168 ? 27.88675 -14.63092 -27.06749 1.000 44.59805 147 CYS B O 1
ATOM 2664 N N . ALA B 1 169 ? 27.53595 -15.61564 -25.06647 1.000 44.48488 148 ALA B N 1
ATOM 2665 C CA . ALA B 1 169 ? 26.11296 -15.32089 -25.03459 1.000 44.94293 148 ALA B CA 1
ATOM 2666 C C . ALA B 1 169 ? 25.68432 -15.05396 -23.59992 1.000 45.28490 148 ALA B C 1
ATOM 2667 O O . ALA B 1 169 ? 26.33649 -15.47716 -22.64158 1.000 44.92969 148 ALA B O 1
ATOM 2669 N N . PHE B 1 170 ? 24.57110 -14.34222 -23.46460 1.000 45.17189 149 PHE B N 1
ATOM 2670 C CA . PHE B 1 170 ? 24.02215 -14.01737 -22.15899 1.000 47.48255 149 PHE B CA 1
ATOM 2671 C C . PHE B 1 170 ? 22.97054 -15.04531 -21.77273 1.000 46.57985 149 PHE B C 1
ATOM 2672 O O . PHE B 1 170 ? 22.17484 -15.48192 -22.60805 1.000 47.24570 149 PHE B O 1
ATOM 2680 N N . VAL B 1 171 ? 22.99327 -15.45295 -20.50797 1.000 44.81918 150 VAL B N 1
ATOM 2681 C CA . VAL B 1 171 ? 22.06343 -16.44121 -19.97847 1.000 44.63766 150 VAL B CA 1
ATOM 2682 C C . VAL B 1 171 ? 21.36902 -15.83704 -18.76955 1.000 46.71416 150 VAL B C 1
ATOM 2683 O O . VAL B 1 171 ? 22.03332 -15.32752 -17.86003 1.000 47.24314 150 VAL B O 1
ATOM 2687 N N . THR B 1 172 ? 20.03984 -15.89219 -18.75705 1.000 49.88825 151 THR B N 1
ATOM 2688 C CA . THR B 1 172 ? 19.26475 -15.49305 -17.59344 1.000 55.00453 151 THR B CA 1
ATOM 2689 C C . THR B 1 172 ? 18.20011 -16.53990 -17.30553 1.000 54.38863 151 THR B C 1
ATOM 2690 O O . THR B 1 172 ? 17.77772 -17.28678 -18.19169 1.000 53.05441 151 THR B O 1
ATOM 2694 N N . TRP B 1 173 ? 17.77523 -16.59485 -16.04593 1.000 54.93355 152 TRP B N 1
ATOM 2695 C CA . TRP B 1 173 ? 16.64053 -17.43191 -15.68177 1.000 56.64165 152 TRP B CA 1
ATOM 2696 C C . TRP B 1 173 ? 15.37839 -16.73758 -16.18006 1.000 63.03452 152 TRP B C 1
ATOM 2697 O O . TRP B 1 173 ? 15.04549 -15.64419 -15.70947 1.000 71.67962 152 TRP B O 1
ATOM 2708 N N . SER B 1 174 ? 14.69484 -17.35236 -17.14575 1.000 61.83690 153 SER B N 1
ATOM 2709 C CA . SER B 1 174 ? 13.49066 -16.80077 -17.76544 1.000 59.97353 153 SER B CA 1
ATOM 2710 C C . SER B 1 174 ? 13.82523 -15.53437 -18.54834 1.000 60.25515 153 SER B C 1
ATOM 2711 O O . SER B 1 174 ? 14.93030 -14.99387 -18.43510 1.000 61.58419 153 SER B O 1
ATOM 2714 N N . ASP B 1 175 ? 12.87492 -15.05612 -19.34748 1.000 58.96025 154 ASP B N 1
ATOM 2715 C CA . ASP B 1 175 ? 13.03208 -13.84205 -20.14153 1.000 56.97059 154 ASP B CA 1
ATOM 2716 C C . ASP B 1 175 ? 12.79973 -12.54989 -19.35994 1.000 54.76761 154 ASP B C 1
ATOM 2717 O O . ASP B 1 175 ? 12.79416 -11.47835 -19.97355 1.000 53.93081 154 ASP B O 1
ATOM 2722 N N . TRP B 1 176 ? 12.61144 -12.60488 -18.04077 1.000 52.85701 155 TRP B N 1
ATOM 2723 C CA . TRP B 1 176 ? 12.18288 -11.40558 -17.32520 1.000 52.03581 155 TRP B CA 1
ATOM 2724 C C . TRP B 1 176 ? 13.30783 -10.38204 -17.20428 1.000 49.81983 155 TRP B C 1
ATOM 2725 O O . TRP B 1 176 ? 13.05942 -9.17259 -17.27490 1.000 50.59079 155 TRP B O 1
ATOM 2736 N N . ASP B 1 177 ? 14.54634 -10.84104 -17.01236 1.000 48.80408 156 ASP B N 1
ATOM 2737 C CA . ASP B 1 177 ? 15.64766 -9.92199 -16.73531 1.000 51.34631 156 ASP B CA 1
ATOM 2738 C C . ASP B 1 177 ? 15.92528 -9.00627 -17.92279 1.000 51.87517 156 ASP B C 1
ATOM 2739 O O . ASP B 1 177 ? 15.77193 -7.78265 -17.83206 1.000 51.17516 156 ASP B O 1
ATOM 2744 N N . LEU B 1 178 ? 16.34285 -9.58238 -19.04724 1.000 52.49894 157 LEU B N 1
ATOM 2745 C CA . LEU B 1 178 ? 16.72063 -8.79297 -20.21046 1.000 53.28859 157 LEU B CA 1
ATOM 2746 C C . LEU B 1 178 ? 15.55589 -8.49614 -21.14585 1.000 56.68894 157 LEU B C 1
ATOM 2747 O O . LEU B 1 178 ? 15.72095 -7.70503 -22.08001 1.000 61.66293 157 LEU B O 1
ATOM 2752 N N . GLY B 1 179 ? 14.39182 -9.09705 -20.92338 1.000 54.77547 158 GLY B N 1
ATOM 2753 C CA . GLY B 1 179 ? 13.26762 -8.89101 -21.81398 1.000 52.00433 158 GLY B CA 1
ATOM 2754 C C . GLY B 1 179 ? 12.17158 -8.02205 -21.23500 1.000 51.55676 158 GLY B C 1
ATOM 2755 O O . GLY B 1 179 ? 11.36829 -7.44913 -21.97764 1.000 52.27001 158 GLY B O 1
ATOM 2756 N N . VAL B 1 180 ? 12.12695 -7.91689 -19.90801 1.000 50.41718 159 VAL B N 1
ATOM 2757 C CA . VAL B 1 180 ? 11.07009 -7.17700 -19.22828 1.000 49.51454 159 VAL B CA 1
ATOM 2758 C C . VAL B 1 180 ? 11.66351 -6.09754 -18.33443 1.000 51.80939 159 VAL B C 1
ATOM 2759 O O . VAL B 1 180 ? 11.37291 -4.90816 -18.50318 1.000 52.02786 159 VAL B O 1
ATOM 2763 N N . CYS B 1 181 ? 12.48998 -6.50685 -17.37320 1.000 53.75434 160 CYS B N 1
ATOM 2764 C CA . CYS B 1 181 ? 13.03145 -5.58767 -16.37955 1.000 55.03092 160 CYS B CA 1
ATOM 2765 C C . CYS B 1 181 ? 13.87674 -4.49223 -17.01761 1.000 53.48607 160 CYS B C 1
ATOM 2766 O O . CYS B 1 181 ? 13.48465 -3.32095 -17.02011 1.000 54.68604 160 CYS B O 1
ATOM 2769 N N . LEU B 1 182 ? 15.03218 -4.86331 -17.57289 1.000 52.70952 161 LEU B N 1
ATOM 2770 C CA . LEU B 1 182 ? 15.91401 -3.86371 -18.16623 1.000 52.12257 161 LEU B CA 1
ATOM 2771 C C . LEU B 1 182 ? 15.28463 -3.20814 -19.38915 1.000 52.13332 161 LEU B C 1
ATOM 2772 O O . LEU B 1 182 ? 15.50928 -2.01767 -19.63438 1.000 52.94902 161 LEU B O 1
ATOM 2777 N N . GLU B 1 183 ? 14.48329 -3.95319 -20.15277 1.000 54.00977 162 GLU B N 1
ATOM 2778 C CA . GLU B 1 183 ? 13.92373 -3.41024 -21.38690 1.000 57.07059 162 GLU B CA 1
ATOM 2779 C C . GLU B 1 183 ? 12.94384 -2.27835 -21.10131 1.000 56.53633 162 GLU B C 1
ATOM 2780 O O . GLU B 1 183 ? 13.07231 -1.17936 -21.65471 1.000 54.93098 162 GLU B O 1
ATOM 2786 N N . TYR B 1 184 ? 11.95803 -2.52723 -20.23567 1.000 58.44183 163 TYR B N 1
ATOM 2787 C CA A TYR B 1 184 ? 10.96110 -1.50305 -19.94457 0.500 58.81816 163 TYR B CA 1
ATOM 2788 C CA B TYR B 1 184 ? 10.96235 -1.50012 -19.94518 0.500 60.66573 163 TYR B CA 1
ATOM 2789 C C . TYR B 1 184 ? 11.56541 -0.33744 -19.16685 1.000 58.32873 163 TYR B C 1
ATOM 2790 O O . TYR B 1 184 ? 11.16516 0.81300 -19.37254 1.000 57.98917 163 TYR B O 1
ATOM 2807 N N . GLU B 1 185 ? 12.52816 -0.60887 -18.28267 1.000 57.88381 164 GLU B N 1
ATOM 2808 C CA . GLU B 1 185 ? 13.13975 0.47498 -17.52109 1.000 57.74170 164 GLU B CA 1
ATOM 2809 C C . GLU B 1 185 ? 13.95045 1.39313 -18.42577 1.000 57.37070 164 GLU B C 1
ATOM 2810 O O . GLU B 1 185 ? 13.93424 2.61600 -18.24874 1.000 57.23382 164 GLU B O 1
ATOM 2816 N N . CYS B 1 186 ? 14.65610 0.82864 -19.40770 1.000 58.87350 165 CYS B N 1
ATOM 2817 C CA . CYS B 1 186 ? 15.38989 1.66927 -20.34686 1.000 61.29739 165 CYS B CA 1
ATOM 2818 C C . CYS B 1 186 ? 14.44341 2.45062 -21.24848 1.000 63.93722 165 CYS B C 1
ATOM 2819 O O . CYS B 1 186 ? 14.70045 3.61904 -21.55915 1.000 64.48722 165 CYS B O 1
ATOM 2822 N N . LYS B 1 187 ? 13.33820 1.83052 -21.67080 1.000 66.65345 166 LYS B N 1
ATOM 2823 C CA . LYS B 1 187 ? 12.39604 2.53296 -22.53617 1.000 71.89858 166 LYS B CA 1
ATOM 2824 C C . LYS B 1 187 ? 11.66861 3.65239 -21.80154 1.000 71.60663 166 LYS B C 1
ATOM 2825 O O . LYS B 1 187 ? 11.37330 4.69156 -22.40244 1.000 73.65667 166 LYS B O 1
ATOM 2831 N N . ARG B 1 188 ? 11.37225 3.47169 -20.51342 1.000 70.78265 167 ARG B N 1
ATOM 2832 C CA . ARG B 1 188 ? 10.67546 4.52476 -19.78354 1.000 68.84563 167 ARG B CA 1
ATOM 2833 C C . ARG B 1 188 ? 11.62859 5.62049 -19.31962 1.000 69.05615 167 ARG B C 1
ATOM 2834 O O . ARG B 1 188 ? 11.21100 6.77473 -19.17286 1.000 69.89311 167 ARG B O 1
ATOM 2842 N N . LYS B 1 189 ? 12.89718 5.28857 -19.08647 1.000 66.88765 168 LYS B N 1
ATOM 2843 C CA . LYS B 1 189 ? 13.89805 6.27533 -18.70086 1.000 66.36648 168 LYS B CA 1
ATOM 2844 C C . LYS B 1 189 ? 14.67605 6.83009 -19.88884 1.000 68.43247 168 LYS B C 1
ATOM 2845 O O . LYS B 1 189 ? 15.58228 7.64560 -19.68744 1.000 67.36398 168 LYS B O 1
ATOM 2851 N N . GLN B 1 190 ? 14.34364 6.40992 -21.11203 1.000 71.68030 169 GLN B N 1
ATOM 2852 C CA . GLN B 1 190 ? 14.98496 6.90783 -22.33299 1.000 76.08075 169 GLN B CA 1
ATOM 2853 C C . GLN B 1 190 ? 16.50075 6.73211 -22.29004 1.000 73.58583 169 GLN B C 1
ATOM 2854 O O . GLN B 1 190 ? 17.25843 7.61503 -22.69613 1.000 74.24889 169 GLN B O 1
ATOM 2860 N N . LEU B 1 191 ? 16.94835 5.59223 -21.77936 1.000 72.54877 170 LEU B N 1
ATOM 2861 C CA . LEU B 1 191 ? 18.36534 5.27390 -21.72576 1.000 71.48817 170 LEU B CA 1
ATOM 2862 C C . LEU B 1 191 ? 18.74425 4.38758 -22.90445 1.000 72.77498 170 LEU B C 1
ATOM 2863 O O . LEU B 1 191 ? 17.91382 3.65179 -23.44402 1.000 71.89606 170 LEU B O 1
ATOM 2868 N N . LEU B 1 192 ? 20.01339 4.46140 -23.29671 1.000 73.42263 171 LEU B N 1
ATOM 2869 C CA . LEU B 1 192 ? 20.53475 3.65552 -24.39499 1.000 75.58072 171 LEU B CA 1
ATOM 2870 C C . LEU B 1 192 ? 20.95383 2.29726 -23.84444 1.000 73.64629 171 LEU B C 1
ATOM 2871 O O . LEU B 1 192 ? 21.90246 2.20256 -23.05880 1.000 73.79891 171 LEU B O 1
ATOM 2876 N N . LYS B 1 193 ? 20.24373 1.24857 -24.25241 1.000 72.72233 172 LYS B N 1
ATOM 2877 C CA . LYS B 1 193 ? 20.56630 -0.10996 -23.83040 1.000 69.80369 172 LYS B CA 1
ATOM 2878 C C . LYS B 1 193 ? 21.59319 -0.71728 -24.77837 1.000 69.76414 172 LYS B C 1
ATOM 2879 O O . LYS B 1 193 ? 21.44732 -0.58939 -26.00000 1.000 69.79314 172 LYS B O 1
ATOM 2885 N N . PRO B 1 194 ? 22.64379 -1.35345 -24.26238 1.000 68.39301 173 PRO B N 1
ATOM 2886 C CA . PRO B 1 194 ? 23.62289 -2.00065 -25.14600 1.000 68.38510 173 PRO B CA 1
ATOM 2887 C C . PRO B 1 194 ? 22.96228 -3.06569 -26.00991 1.000 68.15869 173 PRO B C 1
ATOM 2888 O O . PRO B 1 194 ? 22.23285 -3.92885 -25.51601 1.000 68.19824 173 PR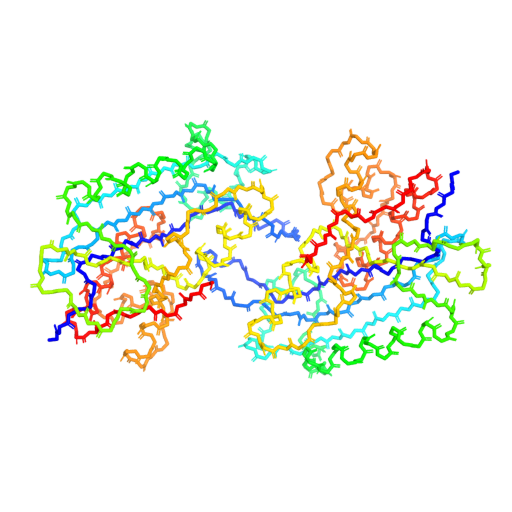O B O 1
ATOM 2892 N N . VAL B 1 195 ? 23.22785 -2.99483 -27.31671 1.000 66.86117 174 VAL B N 1
ATOM 2893 C CA . VAL B 1 195 ? 22.53920 -3.84766 -28.27619 1.000 64.56368 174 VAL B CA 1
ATOM 2894 C C . VAL B 1 195 ? 22.86385 -5.32154 -28.08720 1.000 64.26908 174 VAL B C 1
ATOM 2895 O O . VAL B 1 195 ? 22.06273 -6.17894 -28.47257 1.000 72.98509 174 VAL B O 1
ATOM 2899 N N . PHE B 1 196 ? 24.01362 -5.64928 -27.49287 1.000 58.39723 175 PHE B N 1
ATOM 2900 C CA . PHE B 1 196 ? 24.33990 -7.05846 -27.31023 1.000 54.47825 175 PHE B CA 1
ATOM 2901 C C . PHE B 1 196 ? 23.48851 -7.72213 -26.23628 1.000 51.89370 175 PHE B C 1
ATOM 2902 O O . PHE B 1 196 ? 23.54269 -8.94851 -26.09968 1.000 49.86191 175 PHE B O 1
ATOM 2910 N N . LEU B 1 197 ? 22.70480 -6.95138 -25.48294 1.000 52.27795 176 LEU B N 1
ATOM 2911 C CA . LEU B 1 197 ? 21.75063 -7.49327 -24.52708 1.000 53.89136 176 LEU B CA 1
ATOM 2912 C C . LEU B 1 197 ? 20.36583 -7.70676 -25.13432 1.000 58.48119 176 LEU B C 1
ATOM 2913 O O . LEU B 1 197 ? 19.37768 -7.76830 -24.39410 1.000 59.34978 176 LEU B O 1
ATOM 2918 N N . ASN B 1 198 ? 20.27319 -7.82370 -26.45854 1.000 61.94481 177 ASN B N 1
ATOM 2919 C CA . ASN B 1 198 ? 19.00442 -8.03490 -27.14373 1.000 64.81374 177 ASN B CA 1
ATOM 2920 C C . ASN B 1 198 ? 18.74247 -9.49785 -27.47240 1.000 60.90012 177 ASN B C 1
ATOM 2921 O O . ASN B 1 198 ? 17.68449 -9.81591 -28.02472 1.000 61.63688 177 ASN B O 1
ATOM 2926 N N . SER B 1 199 ? 19.67722 -10.38962 -27.15727 1.000 58.14191 178 SER B N 1
ATOM 2927 C CA . SER B 1 199 ? 19.49856 -11.81793 -27.36530 1.000 57.77848 178 SER B CA 1
ATOM 2928 C C . SER B 1 199 ? 20.18077 -12.56428 -26.23124 1.000 50.38033 178 SER B C 1
ATOM 2929 O O . SER B 1 199 ? 21.26829 -12.17904 -25.79299 1.000 48.73286 178 SER B O 1
ATOM 2932 N N . TRP B 1 200 ? 19.54401 -13.63080 -25.75991 1.000 45.36940 179 TRP B N 1
ATOM 2933 C CA . TRP B 1 200 ? 20.03458 -14.33721 -24.58513 1.000 44.32433 179 TRP B CA 1
ATOM 2934 C C . TRP B 1 200 ? 19.53400 -15.77531 -24.62354 1.000 41.89521 179 TRP B C 1
ATOM 2935 O O . TRP B 1 200 ? 18.83322 -16.19059 -25.55086 1.000 40.98451 179 TRP B O 1
ATOM 2946 N N . ILE B 1 201 ? 19.90029 -16.53004 -23.59193 1.000 42.05296 180 ILE B N 1
ATOM 2947 C CA . ILE B 1 201 ? 19.51537 -17.92668 -23.42930 1.000 42.12409 180 ILE B CA 1
ATOM 2948 C C . ILE B 1 201 ? 18.62416 -18.02293 -22.19842 1.000 46.22444 180 ILE B C 1
ATOM 2949 O O . ILE B 1 201 ? 19.09126 -17.83587 -21.06749 1.000 46.09827 180 ILE B O 1
ATOM 2954 N N . ASP B 1 202 ? 17.34215 -18.31007 -22.40888 1.000 49.40642 181 ASP B N 1
ATOM 2955 C CA . ASP B 1 202 ? 16.42599 -18.56653 -21.29931 1.000 51.35162 181 ASP B CA 1
ATOM 2956 C C . ASP B 1 202 ? 16.77853 -19.92484 -20.70501 1.000 49.06180 181 ASP B C 1
ATOM 2957 O O . ASP B 1 202 ? 16.39038 -20.96826 -21.23416 1.000 48.43015 181 ASP B O 1
ATOM 2962 N N . LEU B 1 203 ? 17.50832 -19.91883 -19.58637 1.000 49.06688 182 LEU B N 1
ATOM 2963 C CA . LEU B 1 203 ? 17.96198 -21.17677 -19.00228 1.000 48.15635 182 LEU B CA 1
ATOM 2964 C C . LEU B 1 203 ? 16.79648 -22.00806 -18.48062 1.000 48.21957 182 LEU B C 1
ATOM 2965 O O . LEU B 1 203 ? 16.87703 -23.24156 -18.46950 1.000 47.37996 182 LEU B O 1
ATOM 2970 N N . ARG B 1 204 ? 15.71404 -21.36071 -18.04081 1.000 49.74884 183 ARG B N 1
ATOM 2971 C CA . ARG B 1 204 ? 14.54886 -22.10851 -17.57722 1.000 54.53867 183 ARG B CA 1
ATOM 2972 C C . ARG B 1 204 ? 13.91084 -22.88763 -18.71982 1.000 55.98354 183 ARG B C 1
ATOM 2973 O O . ARG B 1 204 ? 13.57508 -24.06815 -18.56910 1.000 57.92319 183 ARG B O 1
ATOM 2981 N N . ALA B 1 205 ? 13.73689 -22.24057 -19.87477 1.000 54.62555 184 ALA B N 1
ATOM 2982 C CA . ALA B 1 205 ? 13.19414 -22.93735 -21.03579 1.000 53.01749 184 ALA B CA 1
ATOM 2983 C C . ALA B 1 205 ? 14.14573 -24.02091 -21.52562 1.000 52.85161 184 ALA B C 1
ATOM 2984 O O . ALA B 1 205 ? 13.70685 -25.10856 -21.91710 1.000 53.73590 184 ALA B O 1
ATOM 2986 N N . THR B 1 206 ? 15.45209 -23.74500 -21.50681 1.000 50.90944 185 THR B N 1
ATOM 2987 C CA . THR B 1 206 ? 16.42545 -24.75683 -21.90459 1.000 50.82248 185 THR B CA 1
ATOM 2988 C C . THR B 1 206 ? 16.40100 -25.94754 -20.95375 1.000 54.77556 185 THR B C 1
ATOM 2989 O O . THR B 1 206 ? 16.50820 -27.09984 -21.38817 1.000 56.33621 185 THR B O 1
ATOM 2993 N N . TYR B 1 207 ? 16.24936 -25.68874 -19.65206 1.000 57.08637 186 TYR B N 1
ATOM 2994 C CA . TYR B 1 207 ? 16.14602 -26.77547 -18.68255 1.000 58.83137 186 TYR B CA 1
ATOM 2995 C C . TYR B 1 207 ? 14.90710 -27.62556 -18.93513 1.000 61.75282 186 TYR B C 1
ATOM 2996 O O . TYR B 1 207 ? 14.95337 -28.85576 -18.81536 1.000 60.03946 186 TYR B O 1
ATOM 3005 N N . LYS B 1 208 ? 13.78870 -26.98491 -19.28219 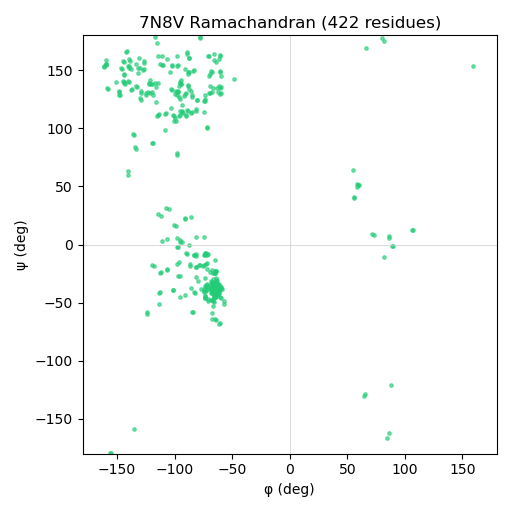1.000 68.47991 187 LYS B N 1
ATOM 3006 C CA . LYS B 1 208 ? 12.52934 -27.70616 -19.44037 1.000 76.25705 187 LYS B CA 1
ATOM 3007 C C . LYS B 1 208 ? 12.58023 -28.67105 -20.62016 1.000 81.70246 187 LYS B C 1
ATOM 3008 O O . LYS B 1 208 ? 12.21120 -29.84359 -20.49031 1.000 82.92886 187 LYS B O 1
ATOM 3014 N N . LEU B 1 209 ? 13.03012 -28.19747 -21.78368 1.000 85.82659 188 LEU B N 1
ATOM 3015 C CA . LEU B 1 209 ? 13.02806 -29.03932 -22.97441 1.000 88.90592 188 LEU B CA 1
ATOM 3016 C C . LEU B 1 209 ? 14.18114 -30.03467 -22.99798 1.000 85.30555 188 LEU B C 1
ATOM 3017 O O . LEU B 1 209 ? 14.12521 -31.00675 -23.75957 1.000 85.28712 188 LEU B O 1
ATOM 3022 N N . PHE B 1 210 ? 15.21831 -29.82064 -22.18714 1.000 81.82355 189 PHE B N 1
ATOM 3023 C CA . PHE B 1 210 ? 16.33595 -30.75814 -22.14935 1.000 78.49951 189 PHE B CA 1
ATOM 3024 C C . PHE B 1 210 ? 16.05327 -31.91862 -21.20005 1.000 78.81527 189 PHE B C 1
ATOM 3025 O O . PHE B 1 210 ? 16.07102 -33.08556 -21.60649 1.000 79.64168 189 PHE B O 1
ATOM 3033 N N . TYR B 1 211 ? 15.78450 -31.61464 -19.92846 1.000 77.85462 190 TYR B N 1
ATOM 3034 C CA . TYR B 1 211 ? 15.50671 -32.65247 -18.94324 1.000 76.64148 190 TYR B CA 1
ATOM 3035 C C . TYR B 1 211 ? 14.07170 -33.15894 -18.98863 1.000 82.30777 190 TYR B C 1
ATOM 3036 O O . TYR B 1 211 ? 13.77435 -34.16457 -18.33400 1.000 82.16831 190 TYR B O 1
ATOM 3045 N N . ARG B 1 212 ? 13.18639 -32.49791 -19.73843 1.000 87.54001 191 ARG B N 1
ATOM 3046 C CA . ARG B 1 212 ? 11.80673 -32.95297 -19.92584 1.000 92.51430 191 ARG B CA 1
ATOM 3047 C C . ARG B 1 212 ? 11.06260 -33.05131 -18.59215 1.000 93.23546 191 ARG B C 1
ATOM 3048 O O . ARG B 1 212 ? 10.44862 -34.07083 -18.27022 1.000 94.20390 191 ARG B O 1
ATOM 3056 N N . ARG B 1 213 ? 11.11646 -31.97165 -17.81351 1.000 93.00641 192 ARG B N 1
ATOM 3057 C CA . ARG B 1 213 ? 10.40678 -31.91176 -16.54173 1.000 92.21424 192 ARG B CA 1
ATOM 3058 C C . ARG B 1 213 ? 10.23117 -30.45642 -16.13289 1.000 94.12762 192 ARG B C 1
ATOM 3059 O O . ARG B 1 213 ? 10.95861 -29.57093 -16.58942 1.000 94.47504 192 ARG B O 1
ATOM 3067 N N . LYS B 1 214 ? 9.24627 -30.22354 -15.26194 1.000 95.42768 193 LYS B N 1
ATOM 3068 C CA . LYS B 1 214 ? 8.93965 -28.87905 -14.79129 1.000 94.85931 193 LYS B CA 1
ATOM 3069 C C . LYS B 1 214 ? 9.69859 -28.60663 -13.49996 1.000 88.61652 193 LYS B C 1
ATOM 3070 O O . LYS B 1 214 ? 9.41363 -29.25060 -12.47960 1.000 90.70871 193 LYS B O 1
ATOM 3076 N N . PRO B 1 215 ? 10.65488 -27.68282 -13.48975 1.000 81.62887 194 PRO B N 1
ATOM 3077 C CA . PRO B 1 215 ? 11.33682 -27.34592 -12.23932 1.000 78.75215 194 PRO B CA 1
ATOM 3078 C C . PRO B 1 215 ? 10.54367 -26.32720 -11.43823 1.000 79.10745 194 PRO B C 1
ATOM 3079 O O . PRO B 1 215 ? 9.82163 -25.48972 -11.98418 1.000 78.93638 194 PRO B O 1
ATOM 3083 N N . LYS B 1 216 ? 10.68343 -26.41352 -10.11616 1.000 80.02063 195 LYS B N 1
ATOM 3084 C CA . LYS B 1 216 ? 10.03033 -25.47545 -9.20580 1.000 80.07595 195 LYS B CA 1
ATOM 3085 C C . LYS B 1 216 ? 11.05016 -24.40546 -8.82671 1.000 77.64157 195 LYS B C 1
ATOM 3086 O O . LYS B 1 216 ? 11.63307 -24.41214 -7.74247 1.000 79.35737 195 LYS B O 1
ATOM 3092 N N . GLY B 1 217 ? 11.27078 -23.47349 -9.75168 1.000 75.22279 196 GLY B N 1
ATOM 3093 C CA . GLY B 1 217 ? 12.22023 -22.40648 -9.51993 1.000 73.34097 196 GLY B CA 1
ATOM 3094 C C . GLY B 1 217 ? 13.64814 -22.85295 -9.76396 1.000 71.96445 196 GLY B C 1
ATOM 3095 O O . GLY B 1 217 ? 13.93574 -24.00872 -10.07893 1.000 70.01699 196 GLY B O 1
ATOM 3096 N N . LEU B 1 218 ? 14.56704 -21.89542 -9.61876 1.000 72.71716 197 LEU B N 1
ATOM 3097 C CA . LEU B 1 218 ? 15.98478 -22.20935 -9.76626 1.000 73.32810 197 LEU B CA 1
ATOM 3098 C C . LEU B 1 218 ? 16.43232 -23.22207 -8.72006 1.000 85.35721 197 LEU B C 1
ATOM 3099 O O . LEU 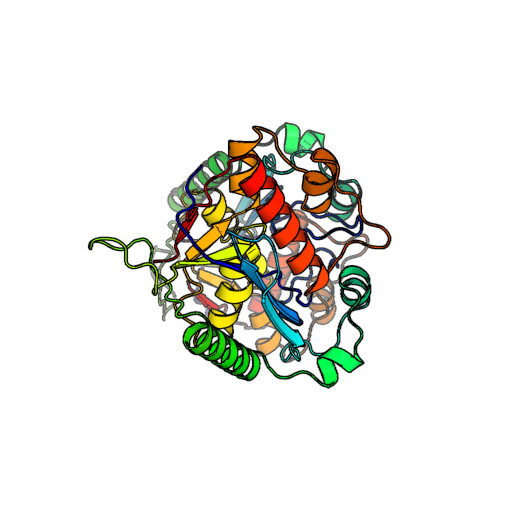B 1 218 ? 17.23867 -24.11371 -9.01223 1.000 86.68461 197 LEU B O 1
ATOM 3104 N N . SER B 1 219 ? 15.91807 -23.09757 -7.49235 1.000 82.95289 198 SER B N 1
ATOM 3105 C CA . SER B 1 219 ? 16.24334 -24.06033 -6.44441 1.000 84.01843 198 SER B CA 1
ATOM 3106 C C . SER B 1 219 ? 15.71439 -25.44637 -6.78696 1.000 83.00265 198 SER B C 1
ATOM 3107 O O . SER B 1 219 ? 16.41766 -26.44849 -6.61304 1.000 80.62351 198 SER B O 1
ATOM 3110 N N . GLY B 1 220 ? 14.46808 -25.52476 -7.25664 1.000 85.25833 199 GLY B N 1
ATOM 3111 C CA . GLY B 1 220 ? 13.91124 -26.81332 -7.63273 1.000 90.36670 199 GLY B CA 1
ATOM 3112 C C . GLY B 1 220 ? 14.68572 -27.47437 -8.75524 1.000 96.21232 199 GLY B C 1
ATOM 3113 O O . GLY B 1 220 ? 14.88015 -28.69259 -8.75518 1.000 97.22007 199 GLY B O 1
ATOM 3114 N N . ALA B 1 221 ? 15.14284 -26.67801 -9.72497 1.000 104.01694 200 ALA B N 1
ATOM 3115 C CA . ALA B 1 221 ? 15.93498 -27.22180 -10.82279 1.000 91.26436 200 ALA B CA 1
ATOM 3116 C C . ALA B 1 221 ? 17.26319 -27.77630 -10.32440 1.000 81.22886 200 ALA B C 1
ATOM 3117 O O . ALA B 1 221 ? 17.67018 -28.87455 -10.72016 1.000 79.24704 200 ALA B O 1
ATOM 3119 N N . LEU B 1 222 ? 17.94643 -27.03552 -9.44834 1.000 75.67554 201 LEU B N 1
ATOM 3120 C CA . LEU B 1 222 ? 19.21381 -27.51015 -8.90370 1.000 71.70413 201 LEU B CA 1
ATOM 3121 C C . LEU B 1 222 ? 19.02769 -28.79442 -8.10581 1.000 75.27281 201 LEU B C 1
ATOM 3122 O O . LEU B 1 222 ? 19.86505 -29.70041 -8.17139 1.000 75.08062 201 LEU B O 1
ATOM 3127 N N . GLN B 1 223 ? 17.93895 -28.89001 -7.34099 1.000 79.90776 202 GLN B N 1
ATOM 3128 C CA . GLN B 1 223 ? 17.70544 -30.08299 -6.53305 1.000 88.43221 202 GLN B CA 1
ATOM 3129 C C . GLN B 1 223 ? 17.50785 -31.31296 -7.41212 1.000 92.57231 202 GLN B C 1
ATOM 3130 O O . GLN B 1 223 ? 18.00351 -32.39916 -7.09097 1.000 97.96464 202 GLN B O 1
ATOM 3136 N N . GLU B 1 224 ? 16.80084 -31.15868 -8.53458 1.000 93.11443 203 GLU B N 1
ATOM 3137 C CA . GLU B 1 224 ? 16.51343 -32.29320 -9.40474 1.000 94.60662 203 GLU B CA 1
ATOM 3138 C C . GLU B 1 224 ? 17.76464 -32.86505 -10.06317 1.000 93.68281 203 GLU B C 1
ATOM 3139 O O . GLU B 1 224 ? 17.76744 -34.04459 -10.43158 1.000 94.28552 203 GLU B O 1
ATOM 3145 N N . VAL B 1 225 ? 18.81832 -32.06810 -10.22170 1.000 91.06419 204 VAL B N 1
ATOM 3146 C CA . VAL B 1 225 ? 20.06648 -32.54030 -10.80813 1.000 89.41658 204 VAL B CA 1
ATOM 3147 C C . VAL B 1 225 ? 21.11004 -32.85144 -9.73087 1.000 88.69019 204 VAL B C 1
ATOM 3148 O O . VAL B 1 225 ? 22.29893 -32.95302 -10.03032 1.000 87.02953 204 VAL B O 1
ATOM 3152 N N . GLY B 1 226 ? 20.68317 -33.00025 -8.48044 1.000 90.34039 205 GLY B N 1
ATOM 3153 C CA . GLY B 1 226 ? 21.56285 -33.42950 -7.41397 1.000 92.45895 205 GLY B CA 1
ATOM 3154 C C . GLY B 1 226 ? 22.35198 -32.33419 -6.73430 1.000 93.45915 205 GLY B C 1
ATOM 3155 O O . GLY B 1 226 ? 23.19466 -32.64131 -5.88276 1.000 93.83812 205 GLY B O 1
ATOM 3156 N N . ILE B 1 227 ? 22.10961 -31.07336 -7.07417 1.000 93.64343 206 ILE B N 1
ATOM 3157 C CA . ILE B 1 227 ? 22.79809 -29.94102 -6.46645 1.000 94.88029 206 ILE B CA 1
ATOM 3158 C C . ILE B 1 227 ? 21.83891 -29.33559 -5.45011 1.000 99.81264 206 ILE B C 1
ATOM 3159 O O . ILE B 1 227 ? 20.82028 -28.74465 -5.81973 1.000 100.05730 206 ILE B O 1
ATOM 3164 N N . GLU B 1 228 ? 22.15243 -29.46265 -4.16565 1.000 105.75258 207 GLU B N 1
ATOM 3165 C CA . GLU B 1 228 ? 21.23741 -29.04636 -3.11285 1.000 109.89010 207 GLU B CA 1
ATOM 3166 C C . GLU B 1 228 ? 21.86015 -27.94609 -2.26783 1.000 107.04763 207 GLU B C 1
ATOM 3167 O O . GLU B 1 228 ? 22.99109 -28.08705 -1.79049 1.000 105.27646 207 GLU B O 1
ATOM 3173 N N . PHE B 1 229 ? 21.11864 -26.85614 -2.08815 1.000 106.43446 208 PHE B N 1
ATOM 3174 C CA . PHE B 1 229 ? 21.51339 -25.76128 -1.21734 1.000 107.22917 208 PHE B CA 1
ATOM 3175 C C . PHE B 1 229 ? 20.57519 -25.69094 -0.02024 1.000 105.61846 208 PHE B C 1
ATOM 3176 O O . PHE B 1 229 ? 19.42738 -26.14132 -0.07054 1.000 103.78417 208 PHE B O 1
ATOM 3184 N N . SER B 1 230 ? 21.08356 -25.11572 1.06243 1.000 105.01321 209 SER B N 1
ATOM 3185 C CA . SER B 1 230 ? 20.33804 -24.93040 2.29646 1.000 105.57366 209 SER B CA 1
ATOM 3186 C C . SER B 1 230 ? 20.12770 -23.44595 2.56802 1.000 99.50711 209 SER B C 1
ATOM 3187 O O . SER B 1 230 ? 20.81079 -22.58551 2.00545 1.000 99.09404 209 SER B O 1
ATOM 3190 N N . GLY B 1 231 ? 19.16892 -23.15116 3.43825 1.000 91.96151 210 GLY B N 1
ATOM 3191 C CA . GLY B 1 231 ? 18.98089 -21.78927 3.89752 1.000 83.30010 210 GLY B CA 1
ATOM 3192 C C . GLY B 1 231 ? 18.09927 -20.94261 2.99949 1.000 75.62295 210 GLY B C 1
ATOM 3193 O O . GLY B 1 231 ? 17.32247 -21.42721 2.16993 1.000 75.75965 210 GLY B O 1
ATOM 3194 N N . ARG B 1 232 ? 18.22864 -19.63101 3.19535 1.000 69.80119 211 ARG B N 1
ATOM 3195 C CA . ARG B 1 232 ? 17.45963 -18.65425 2.44115 1.000 65.55853 211 ARG B CA 1
ATOM 3196 C C . ARG B 1 232 ? 17.76595 -18.75453 0.95126 1.000 66.71391 211 ARG B C 1
ATOM 3197 O O . ARG B 1 232 ? 18.79657 -19.28782 0.53240 1.000 68.27447 211 ARG B O 1
ATOM 3205 N N . GLU B 1 233 ? 16.84609 -18.22865 0.14655 1.000 67.28489 212 GLU B N 1
ATOM 3206 C CA . GLU B 1 233 ? 17.06249 -18.14825 -1.29137 1.000 67.40878 212 GLU B CA 1
ATOM 3207 C C . GLU B 1 233 ? 18.18536 -17.16603 -1.60399 1.000 66.20599 212 GLU B C 1
ATOM 3208 O O . GLU B 1 233 ? 18.20215 -16.04299 -1.09011 1.000 66.10590 212 GLU B O 1
ATOM 3214 N N . ALA B 1 234 ? 19.12778 -17.59272 -2.44066 1.000 66.89534 213 ALA B N 1
ATOM 3215 C CA . ALA B 1 234 ? 20.23282 -16.73213 -2.83185 1.000 65.94279 213 ALA B CA 1
ATOM 3216 C C . ALA B 1 234 ? 19.72022 -15.54647 -3.64655 1.000 65.53482 213 ALA B C 1
ATOM 3217 O O . ALA B 1 234 ? 18.63680 -15.58521 -4.23741 1.000 63.71887 213 ALA B O 1
ATOM 3219 N N . SER B 1 235 ? 20.52078 -14.48248 -3.68261 1.000 68.22991 214 SER B N 1
ATOM 3220 C CA . SER B 1 235 ? 20.13244 -13.28483 -4.41132 1.000 72.62231 214 SER B CA 1
ATOM 3221 C C . SER B 1 235 ? 21.35649 -12.62309 -5.02784 1.000 68.10352 214 SER B C 1
ATOM 3222 O O . SER B 1 235 ? 22.47202 -12.73671 -4.51271 1.000 64.98225 214 SER B O 1
ATOM 3225 N N . GLY B 1 236 ? 21.12738 -11.93606 -6.14447 1.000 67.36647 215 GLY B N 1
ATOM 3226 C CA . GLY B 1 236 ? 22.16984 -11.13359 -6.76559 1.000 66.02958 215 GLY B CA 1
ATOM 3227 C C . GLY B 1 236 ? 23.33135 -11.96570 -7.26989 1.000 65.20842 215 GLY B C 1
ATOM 3228 O O . GLY B 1 236 ? 23.15552 -12.95996 -7.98385 1.000 64.96627 215 GLY B O 1
ATOM 3229 N N . LEU B 1 237 ? 24.54340 -11.54383 -6.89482 1.000 64.85306 216 LEU B N 1
ATOM 3230 C CA . LEU B 1 237 ? 25.75324 -12.21647 -7.35790 1.000 63.88200 216 LEU B CA 1
ATOM 3231 C C . LEU B 1 237 ? 25.79660 -13.66842 -6.90537 1.000 67.71327 216 LEU B C 1
ATOM 3232 O O . LEU B 1 237 ? 26.30686 -14.53074 -7.63084 1.000 67.11921 216 LEU B O 1
ATOM 3237 N N . ASP B 1 238 ? 25.26781 -13.95764 -5.71463 1.000 63.34504 217 ASP B N 1
ATOM 3238 C CA . ASP B 1 238 ? 25.22824 -15.33619 -5.24295 1.000 58.98138 217 ASP B CA 1
ATOM 3239 C C . ASP B 1 238 ? 24.28967 -16.17498 -6.10018 1.000 52.51750 217 ASP B C 1
ATOM 3240 O O . ASP B 1 238 ? 24.59738 -17.32807 -6.42419 1.000 53.58060 217 ASP B O 1
ATOM 3245 N N . ALA B 1 239 ? 23.13963 -15.61071 -6.47764 1.000 46.46964 218 ALA B N 1
ATOM 3246 C CA . ALA B 1 239 ? 22.22103 -16.31801 -7.36222 1.000 45.32982 218 ALA B CA 1
ATOM 3247 C C . ALA B 1 239 ? 22.79986 -16.48533 -8.76128 1.000 44.35062 218 ALA B C 1
ATOM 3248 O O . ALA B 1 239 ? 22.54198 -17.50131 -9.41742 1.000 44.81913 218 ALA B O 1
ATOM 3250 N N . SER B 1 240 ? 23.58200 -15.50939 -9.23229 1.000 42.91648 219 SER B N 1
ATOM 3251 C CA . SER B 1 240 ? 24.20184 -15.63245 -10.54864 1.000 44.75344 219 SER B CA 1
ATOM 3252 C C . SER B 1 240 ? 25.18781 -16.79180 -10.58362 1.000 47.46950 219 SER B C 1
ATOM 3253 O O . SER B 1 240 ? 25.22984 -17.55244 -11.55802 1.000 49.16951 219 SER B O 1
ATOM 3256 N N . ARG B 1 241 ? 25.99300 -16.93902 -9.52911 1.000 49.87774 220 ARG B N 1
ATOM 3257 C CA . ARG B 1 241 ? 26.92341 -18.05999 -9.45627 1.000 54.49409 220 ARG B CA 1
ATOM 3258 C C . ARG B 1 241 ? 26.17793 -19.38703 -9.41104 1.000 57.93129 220 ARG B C 1
ATOM 3259 O O . ARG B 1 241 ? 26.61448 -20.37510 -10.01299 1.000 60.81292 220 ARG B O 1
ATOM 3267 N N . ASN B 1 242 ? 25.05163 -19.42994 -8.69480 1.000 59.59714 221 ASN B N 1
ATOM 3268 C CA . ASN B 1 242 ? 24.27496 -20.66204 -8.61187 1.000 60.14455 221 ASN B CA 1
ATOM 3269 C C . ASN B 1 242 ? 23.62201 -20.99071 -9.94781 1.000 58.05754 221 ASN B C 1
ATOM 3270 O O . ASN B 1 242 ? 23.52571 -22.16404 -10.32655 1.000 59.83135 221 ASN B O 1
ATOM 3275 N N . THR B 1 243 ? 23.16049 -19.96830 -10.67151 1.000 54.28603 222 THR B N 1
ATOM 3276 C CA . THR B 1 243 ? 22.62125 -20.19359 -12.00800 1.000 50.46454 222 THR B CA 1
ATOM 3277 C C . THR B 1 243 ? 23.70667 -20.67495 -12.96398 1.000 50.86454 222 THR B C 1
ATOM 3278 O O . THR B 1 243 ? 23.45772 -21.54098 -13.81175 1.000 51.13038 222 THR B O 1
ATOM 3282 N N . ALA B 1 244 ? 24.91866 -20.12556 -12.84127 1.000 50.27249 223 ALA B N 1
ATOM 3283 C CA . ALA B 1 244 ? 26.02813 -20.59130 -13.66631 1.000 50.69875 223 ALA B CA 1
ATOM 3284 C C . ALA B 1 244 ? 26.43226 -22.01170 -13.30060 1.000 52.83061 223 ALA B C 1
ATOM 3285 O O . ALA B 1 244 ? 26.88359 -22.76980 -14.16699 1.000 53.80174 223 ALA B O 1
ATOM 3287 N N . LEU B 1 245 ? 26.28970 -22.38228 -12.02586 1.000 54.41242 224 LEU B N 1
ATOM 3288 C CA . LEU B 1 245 ? 26.51858 -23.76557 -11.62516 1.000 56.79959 224 LEU B CA 1
ATOM 3289 C C . LEU B 1 245 ? 25.52989 -24.69576 -12.31524 1.000 59.81820 224 LEU B C 1
ATOM 3290 O O . LEU B 1 245 ? 25.90125 -25.78435 -12.76991 1.000 59.18399 224 LEU B O 1
ATOM 3295 N N . LEU B 1 246 ? 24.26070 -24.28583 -12.39214 1.000 62.34759 225 LEU B N 1
ATOM 3296 C CA . LEU B 1 246 ? 23.26679 -25.07676 -13.11053 1.000 65.39235 225 LEU B CA 1
ATOM 3297 C C . LEU B 1 246 ? 23.62132 -25.20528 -14.58643 1.000 66.95360 225 LEU B C 1
ATOM 3298 O O . LEU B 1 246 ? 23.49334 -26.28745 -15.17043 1.000 69.02189 225 LEU B O 1
ATOM 3303 N N . ALA B 1 247 ? 24.06990 -24.11052 -15.20638 1.000 70.24259 226 ALA B N 1
ATOM 3304 C CA . ALA B 1 247 ? 24.43354 -24.15544 -16.61940 1.000 64.23219 226 ALA B CA 1
ATOM 3305 C C . ALA B 1 247 ? 25.61943 -25.08002 -16.86130 1.000 62.28711 226 ALA B C 1
ATOM 3306 O O . ALA B 1 247 ? 25.65281 -25.80825 -17.85967 1.000 61.11585 226 ALA B O 1
ATOM 3308 N N . TRP B 1 248 ? 26.60265 -25.06735 -15.95817 1.000 63.47396 227 TRP B N 1
ATOM 3309 C CA . TRP B 1 248 ? 27.76538 -25.93253 -16.12680 1.000 64.38465 227 TRP B CA 1
ATOM 3310 C C . TRP B 1 248 ? 27.38700 -27.40194 -15.99438 1.000 67.79817 227 TRP B C 1
ATOM 3311 O O . TRP B 1 248 ? 27.87378 -28.24352 -16.75842 1.000 67.55871 227 TRP B O 1
ATOM 3322 N N . LYS B 1 249 ? 26.52482 -27.73121 -15.02928 1.000 71.53281 228 LYS B N 1
ATOM 3323 C CA . LYS B 1 249 ? 26.05992 -29.10823 -14.89747 1.000 75.27275 228 LYS B CA 1
ATOM 3324 C C . LYS B 1 249 ? 25.28042 -29.54726 -16.13142 1.000 70.87762 228 LYS B C 1
ATOM 3325 O O . LYS B 1 249 ? 25.44093 -30.67807 -16.60518 1.000 70.73275 228 LYS B O 1
ATOM 3331 N N . MET B 1 250 ? 24.43732 -28.66327 -16.67278 1.000 68.44579 229 MET B N 1
ATOM 3332 C CA . MET B 1 250 ? 23.68155 -29.00771 -17.87381 1.000 68.83236 229 MET B CA 1
ATOM 3333 C C . MET B 1 250 ? 24.61018 -29.25320 -19.05633 1.000 72.10142 229 MET B C 1
ATOM 3334 O O . MET B 1 250 ? 24.35246 -30.13424 -19.88479 1.000 77.33844 229 MET B O 1
ATOM 3339 N N . ILE B 1 251 ? 25.69751 -28.48481 -19.15076 1.000 70.89331 230 ILE B N 1
ATOM 3340 C CA . ILE B 1 251 ? 26.70502 -28.74632 -20.17523 1.000 69.85370 230 ILE B CA 1
ATOM 3341 C C . ILE B 1 251 ? 27.32196 -30.12290 -19.96291 1.000 73.21986 230 ILE B C 1
ATOM 3342 O O . ILE B 1 251 ? 27.54344 -30.87739 -20.91834 1.000 73.20935 230 ILE B O 1
ATOM 3347 N N . ARG B 1 252 ? 27.60585 -30.47113 -18.70443 1.000 76.31508 231 ARG B N 1
ATOM 3348 C CA . ARG B 1 252 ? 28.15907 -31.78525 -18.39233 1.000 80.92086 231 ARG B CA 1
ATOM 3349 C C . ARG B 1 252 ? 27.20541 -32.90966 -18.78173 1.000 80.90503 231 ARG B C 1
ATOM 3350 O O . ARG B 1 252 ? 27.65359 -33.98686 -19.19123 1.000 79.86284 231 ARG B O 1
ATOM 3358 N N . ASP B 1 253 ? 25.89374 -32.68663 -18.65752 1.000 82.30527 232 ASP B N 1
ATOM 3359 C CA . ASP B 1 253 ? 24.91769 -33.68017 -19.09265 1.000 85.34772 232 ASP B CA 1
ATOM 3360 C C . ASP B 1 253 ? 24.78631 -33.76095 -20.60798 1.000 82.46574 232 ASP B C 1
ATOM 3361 O O . ASP B 1 253 ? 24.12443 -34.67936 -21.10422 1.000 81.86567 232 ASP B O 1
ATOM 3366 N N . GLY B 1 254 ? 25.39051 -32.83582 -21.34828 1.000 80.35245 233 GLY B N 1
ATOM 3367 C CA . GLY B 1 254 ? 25.35881 -32.86187 -22.79483 1.000 80.31805 233 GLY B CA 1
ATOM 3368 C C . GLY B 1 254 ? 24.46250 -31.83142 -23.44857 1.000 79.59171 233 GLY B C 1
ATOM 3369 O O . GLY B 1 254 ? 24.20849 -31.93691 -24.65455 1.000 80.66547 233 GLY B O 1
ATOM 3370 N N . CYS B 1 255 ? 23.97966 -30.84164 -22.70237 1.000 77.93355 234 CYS B N 1
ATOM 3371 C CA . CYS B 1 255 ? 23.07362 -29.84022 -23.24952 1.000 75.68866 234 CYS B CA 1
ATOM 3372 C C . CYS B 1 255 ? 23.86699 -28.78114 -24.00403 1.000 75.02020 234 CYS B C 1
ATOM 3373 O O . CYS B 1 255 ? 24.77579 -28.15955 -23.44254 1.000 76.88862 234 CYS B O 1
ATOM 3376 N N . VAL B 1 256 ? 23.52119 -28.57371 -25.26991 1.000 74.04097 235 VAL B N 1
ATOM 3377 C CA . VAL B 1 256 ? 24.12755 -27.52578 -26.08154 1.000 72.12237 235 VAL B CA 1
ATOM 3378 C C . VAL B 1 256 ? 23.31926 -26.25034 -25.88656 1.000 71.44087 235 VAL B C 1
ATOM 3379 O O . VAL B 1 256 ? 22.14316 -26.18661 -26.26061 1.000 71.56968 235 VAL B O 1
ATOM 3383 N N . MET B 1 257 ? 23.94873 -25.23422 -25.30309 1.000 72.46945 236 MET B N 1
ATOM 3384 C CA . MET B 1 257 ? 23.25544 -23.98655 -25.00994 1.000 68.70885 236 MET B CA 1
ATOM 3385 C C . MET B 1 257 ? 23.03095 -23.20558 -26.29902 1.000 64.87663 236 MET B C 1
ATOM 3386 O O . MET B 1 257 ? 23.98440 -22.89237 -27.01923 1.000 62.72670 236 MET B O 1
ATOM 3391 N N . LYS B 1 258 ? 21.77159 -22.88748 -26.58656 1.000 61.25013 237 LYS B N 1
ATOM 3392 C CA . LYS B 1 258 ? 21.39909 -22.17184 -27.79613 1.000 59.54195 237 LYS B CA 1
ATOM 3393 C C . LYS B 1 258 ? 20.58195 -20.94242 -27.43202 1.000 55.13360 237 LYS B C 1
ATOM 3394 O O . LYS B 1 258 ? 19.89162 -20.91642 -26.40908 1.000 55.33877 237 LYS B O 1
ATOM 3400 N N . ILE B 1 259 ? 20.67970 -19.91440 -28.27833 1.000 51.97008 238 ILE B N 1
ATOM 3401 C CA . ILE B 1 259 ? 19.86878 -18.72074 -28.08577 1.000 50.29349 238 ILE B CA 1
ATOM 3402 C C . ILE B 1 259 ? 18.39501 -19.09816 -28.15035 1.000 52.51477 238 ILE B C 1
ATOM 3403 O O . ILE B 1 259 ? 17.96069 -19.85759 -29.02681 1.000 51.87005 238 ILE B O 1
ATOM 3408 N N . THR B 1 260 ? 17.61456 -18.57298 -27.20563 1.000 55.54398 239 THR B N 1
ATOM 3409 C CA . THR B 1 260 ? 16.18775 -18.85121 -27.15314 1.000 57.06529 239 THR B CA 1
ATOM 3410 C C . THR B 1 260 ? 15.32110 -17.64588 -27.47696 1.000 59.52354 239 THR B C 1
ATOM 3411 O O . THR B 1 260 ? 14.17753 -17.82792 -27.90568 1.000 60.14984 239 THR B O 1
ATOM 3415 N N . ARG B 1 261 ? 15.83209 -16.43140 -27.29800 1.000 62.64770 240 ARG B N 1
ATOM 3416 C CA . ARG B 1 261 ? 15.03759 -15.22943 -27.48855 1.000 68.29040 240 ARG B CA 1
ATOM 3417 C C . ARG B 1 261 ? 15.90591 -14.14769 -28.10943 1.000 73.39620 240 ARG B C 1
ATOM 3418 O O . ARG B 1 261 ? 17.06907 -13.97961 -27.73249 1.000 72.16982 240 ARG B O 1
ATOM 3426 N N . SER B 1 262 ? 15.33330 -13.42232 -29.06677 1.000 79.11544 241 SER B N 1
ATOM 3427 C CA . SER B 1 262 ? 16.00680 -12.30755 -29.71398 1.000 86.61354 241 SER B CA 1
ATOM 3428 C C . SER B 1 262 ? 15.00791 -11.18100 -29.92421 1.000 92.35650 241 SER B C 1
ATOM 3429 O O . SER B 1 262 ? 13.84428 -11.42638 -30.25448 1.000 95.40127 241 SER B O 1
ATOM 3432 N N . LEU B 1 263 ? 15.46638 -9.95028 -29.72384 1.000 96.22192 242 LEU B N 1
ATOM 3433 C CA . LEU B 1 263 ? 14.60231 -8.78237 -29.83777 1.000 89.31656 242 LEU B CA 1
ATOM 3434 C C . LEU B 1 263 ? 14.87329 -8.02072 -31.13211 1.000 87.53491 242 LEU B C 1
ATOM 3435 O O . LEU B 1 263 ? 14.82709 -8.59182 -32.22168 1.000 88.15579 242 LEU B O 1
#

Secondary structure (DSSP, 8-state):
---S-SEEEEE--EE----STT------EEEEEEEEEETTT--EEEEEEEEBPPSSS-S--HHHHHHH---HHHHHHSB-HHHHHHHHHHHHHHHHHHHTEE--S--SS---TT-EEEEEEESSTHIIIIIHHHHHHHHT----GGGGEEEEHHHHHHHHHTS--SHHHHHHHHTT----SSPP-THHHHHHHHHHHHHHHHTTPPP---EE--/---S-SEEEEE--EE----SSS------EEEEEEEEEETTT--EEEEEEEEB--SSS-S--HHHHHHH---HHHHHSSB-HHHHHHHHHHHHHHHHHHH-EE--SS--S---SS-EEEEEEESSSHIIIIIHHHHHHHHT----GGGGEEEEHHHHHHHHHTS--SHHHHHHHHTT----SSPP-THHHHHHHHHHHHHHHHTT------EE-

Sequence (427 aa):
SKQLFDYLIVIDFESTCWNDGKHHHSQEIIEFPAVLLNTSTGQIDSEFQAYVQPQEHPILSEFCMELTGIKQAQVDEGVPLKICLSQFCKWIHKIQQQKNIIFATGISEPSASEVKLCAFVTWSDWDLGVCLEYECKRKQLLKPVFLNSWIDLRATYKLFYRRKPKGLSGALQEVGIEFSGREASGLDASRNTALLAWKMIRDGCVMKITRSLNSKQLFDYLIVIDFESTCWNDGKHHHSQEIIEFPAVLLNTSTGQIDSEFQAYVQPQEHPILSEFCMELTGIKQAQVDEGVPLKICLSQFCKWIHKIQQQKNIIFATGISEPSASEVKLCAFVTWSDWDLGVCLEYYECKRKQLLKPVFLNSWIDLRATYKLFYRRKPKGLSGALQEVGIEFSGREASGLDASRNTALLAWKMIRDGCVMKITRSL

Nearest PDB structures (foldseek):
  7n8w-assembly1_B  TM=9.731E-01  e=1.303E-42  Homo sapiens
  4l8r-assembly2_E  TM=9.234E-01  e=2.117E-20  Homo sapiens
  4l8r-assembly1_B  TM=9.273E-01  e=1.016E-19  Homo sapiens
  1zbu-assembly2_B  TM=8.881E-01  e=3.724E-20  Homo sapiens
  1zbh-assembly1_C  TM=8.877E-01  e=6.152E-20  Homo sapiens

Foldseek 3Di:
DDAQFQKEKEWFWAWADDDPDPDDDDIATFKTKIFIAGLVPGDTPDIDIFGAQDDVDRDHDPVSCVQAVDDSVRSVPTYHPQVVQVVVVVVVVVCCVVQVEDADQDDPDPDDVSYGHYFYEYQACCVLNPHVVVVCVVVVHDDPQRSQWHFNVQVLLCVQVVDHADDLQRSCVVVPHHDDDDDHHHNRSRVSVSNSVSVCVVVPRHTHIDGGDD/DDAAFQKEKEWFWQWADDDPPDDDDAIATFKTKIWIAGLPPGDTPDIDIFGAQDDVCRDHDPVSCVQAVDDSVRSVPTYHPLVVVVVVVVVVVVCCVVQVEDQDPPRPHHDPDSHGYYFYEYAACCVLNPRVVVVCVVVVHDDPQSSQWHFNVLVLLCVPVVDHADPLQRSCVVLPRHDDDHDHHHNRVRVSVSVSVSVVVVVPRHTDIDGGD